Protein AF-0000000084600663 (afdb_homodimer)

Solvent-accessible surface area (backbone atoms only — not comparable to full-atom values): 31500 Å² total; per-residue (Å²): 121,57,72,67,55,42,48,43,45,52,48,37,48,52,46,30,69,73,60,31,62,89,70,47,48,71,66,58,38,24,61,75,54,70,50,50,68,66,57,47,51,71,72,26,90,42,73,66,47,40,51,51,50,52,52,50,49,48,52,50,53,37,50,54,52,37,51,61,63,42,64,97,51,67,80,52,37,64,69,52,52,40,50,43,58,44,47,48,54,50,53,32,58,74,65,59,37,57,44,55,47,48,18,37,59,31,45,89,46,63,70,59,21,50,55,49,46,25,53,50,43,51,51,48,49,52,50,23,53,50,48,26,59,48,75,31,73,87,42,55,92,48,29,54,63,49,41,42,36,45,50,15,25,48,52,41,50,48,46,50,32,60,74,48,67,45,88,79,58,68,60,59,49,48,49,54,50,50,54,45,44,52,54,44,51,53,49,34,66,73,67,69,61,70,90,67,52,70,68,38,52,49,56,51,53,52,55,43,65,61,67,69,45,44,73,65,53,46,52,55,54,58,66,68,56,69,67,86,75,46,51,73,70,49,44,54,45,51,52,51,47,52,55,37,67,68,38,92,72,63,54,59,82,63,44,59,68,48,44,57,61,46,44,58,69,25,57,96,44,94,49,31,64,60,44,41,51,53,49,50,41,46,49,40,34,64,64,61,102,119,56,72,66,55,42,50,45,43,52,47,38,48,53,46,30,70,72,61,31,60,89,69,46,47,71,66,56,38,24,61,75,54,69,49,50,70,67,56,48,52,71,72,26,89,41,73,66,47,40,51,51,50,52,52,50,50,50,53,49,52,38,50,53,52,38,52,61,64,43,64,99,50,67,81,53,38,64,69,52,52,41,50,42,57,45,47,47,54,50,52,32,58,74,64,59,39,57,44,53,49,49,18,37,58,31,47,89,46,64,70,60,20,51,54,48,45,25,53,50,43,50,51,47,49,51,51,22,54,51,46,27,58,47,75,31,74,87,42,53,93,48,30,55,63,48,42,42,36,45,51,14,26,49,51,40,52,48,46,51,32,60,75,46,66,44,88,78,58,66,59,59,49,50,51,55,50,48,55,46,43,53,53,44,50,54,48,33,65,71,66,70,61,71,90,68,52,70,66,39,51,49,55,52,54,52,53,42,68,61,65,70,44,43,73,65,54,46,53,55,54,58,66,70,55,69,68,86,78,46,53,72,68,49,42,53,44,52,52,52,47,51,55,38,67,68,37,92,73,63,52,59,84,63,45,58,68,48,43,60,60,45,45,58,68,26,56,97,42,95,49,30,65,61,44,42,51,53,48,49,40,47,51,42,33,63,65,61,102

Structure (mmCIF, N/CA/C/O backbone):
data_AF-0000000084600663-model_v1
#
loop_
_entity.id
_entity.type
_entity.pdbx_description
1 polymer 'HTH-type, TetR family transcriptional regulator'
#
loop_
_atom_site.group_PDB
_atom_site.id
_atom_site.type_symbol
_atom_site.label_atom_id
_atom_site.label_alt_id
_atom_site.label_comp_id
_atom_site.label_asym_id
_atom_site.label_entity_id
_atom_site.label_seq_id
_atom_site.pdbx_PDB_ins_code
_atom_site.Cartn_x
_atom_site.Cartn_y
_atom_site.Cartn_z
_atom_site.occupancy
_atom_site.B_iso_or_equiv
_atom_site.auth_seq_id
_atom_site.auth_comp_id
_atom_site.auth_asym_id
_atom_site.auth_atom_id
_atom_site.pdbx_PDB_model_num
ATOM 1 N N . MET A 1 1 ? -8.703 -24.656 -13.609 1 62.53 1 MET A N 1
ATOM 2 C CA . MET A 1 1 ? -10.156 -24.531 -13.492 1 62.53 1 MET A CA 1
ATOM 3 C C . MET A 1 1 ? -10.836 -24.891 -14.805 1 62.53 1 MET A C 1
ATOM 5 O O . MET A 1 1 ? -10.305 -24.625 -15.883 1 62.53 1 MET A O 1
ATOM 9 N N . ASN A 1 2 ? -11.891 -25.766 -14.734 1 70.88 2 ASN A N 1
ATOM 10 C CA . ASN A 1 2 ? -12.633 -26.016 -15.969 1 70.88 2 ASN A CA 1
ATOM 11 C C . ASN A 1 2 ? -13.203 -24.719 -16.547 1 70.88 2 ASN A C 1
ATOM 13 O O . ASN A 1 2 ? -13.344 -23.734 -15.836 1 70.88 2 ASN A O 1
ATOM 17 N N . GLU A 1 3 ? -13.516 -24.75 -17.812 1 80.69 3 GLU A N 1
ATOM 18 C CA . GLU A 1 3 ? -13.883 -23.562 -18.578 1 80.69 3 GLU A CA 1
ATOM 19 C C . GLU A 1 3 ? -15.125 -22.891 -18 1 80.69 3 GLU A C 1
ATOM 21 O O . GLU A 1 3 ? -15.203 -21.656 -17.922 1 80.69 3 GLU A O 1
ATOM 26 N N . ARG A 1 4 ? -16.109 -23.688 -17.562 1 84.75 4 ARG A N 1
ATOM 27 C CA . ARG A 1 4 ? -17.344 -23.141 -17.016 1 84.75 4 ARG A CA 1
ATOM 28 C C . ARG A 1 4 ? -17.094 -22.484 -15.656 1 84.75 4 ARG A C 1
ATOM 30 O O . ARG A 1 4 ? -17.578 -21.391 -15.383 1 84.75 4 ARG A O 1
ATOM 37 N N . LYS A 1 5 ? -16.391 -23.219 -14.875 1 88.94 5 LYS A N 1
ATOM 38 C CA . LYS A 1 5 ? -16.016 -22.672 -13.578 1 88.94 5 LYS A CA 1
ATOM 39 C C . LYS A 1 5 ? -15.234 -21.375 -13.734 1 88.94 5 LYS A C 1
ATOM 41 O O . LYS A 1 5 ? -15.469 -20.406 -13 1 88.94 5 LYS A O 1
ATOM 46 N N . LYS A 1 6 ? -14.383 -21.344 -14.703 1 88.81 6 LYS A N 1
ATOM 47 C CA . LYS A 1 6 ? -13.578 -20.156 -14.977 1 88.81 6 LYS A CA 1
ATOM 48 C C . LYS A 1 6 ? -14.453 -18.984 -15.398 1 88.81 6 LYS A C 1
ATOM 50 O O . LYS A 1 6 ? -14.227 -17.844 -14.977 1 88.81 6 LYS A O 1
ATOM 55 N N . HIS A 1 7 ? -15.398 -19.297 -16.156 1 91.56 7 HIS A N 1
ATOM 56 C CA . HIS A 1 7 ? -16.328 -18.266 -16.594 1 91.56 7 HIS A CA 1
ATOM 57 C C . HIS A 1 7 ? -17.047 -17.641 -15.398 1 91.56 7 HIS A C 1
ATOM 59 O O . HIS A 1 7 ? -17.188 -16.422 -15.32 1 91.56 7 HIS A O 1
ATOM 65 N N . VAL A 1 8 ? -17.516 -18.5 -14.531 1 93.5 8 VAL A N 1
ATOM 66 C CA . VAL A 1 8 ? -18.219 -18.031 -13.352 1 93.5 8 VAL A CA 1
ATOM 67 C C . VAL A 1 8 ? -17.281 -17.188 -12.484 1 93.5 8 VAL A C 1
ATOM 69 O O . VAL A 1 8 ? -17.672 -16.125 -12 1 93.5 8 VAL A O 1
ATOM 72 N N . ALA A 1 9 ? -16.094 -17.672 -12.359 1 92.81 9 ALA A N 1
ATOM 73 C CA . ALA A 1 9 ? -15.102 -16.969 -11.547 1 92.81 9 ALA A CA 1
ATOM 74 C C . ALA A 1 9 ? -14.789 -15.602 -12.141 1 92.81 9 ALA A C 1
ATOM 76 O O . ALA A 1 9 ? -14.688 -14.609 -11.414 1 92.81 9 ALA A O 1
ATOM 77 N N . GLU A 1 10 ? -14.641 -15.531 -13.406 1 91.56 10 GLU A N 1
ATOM 78 C CA . GLU A 1 10 ? -14.344 -14.281 -14.094 1 91.56 10 GLU A CA 1
ATOM 79 C C . GLU A 1 10 ? -15.508 -13.297 -13.984 1 91.56 10 GLU A C 1
ATOM 81 O O . GLU A 1 10 ? -15.297 -12.094 -13.844 1 91.56 10 GLU A O 1
ATOM 86 N N . THR A 1 11 ? -16.656 -13.844 -14.102 1 94.31 11 THR A N 1
ATOM 87 C CA . THR A 1 11 ? -17.844 -13.016 -13.93 1 94.31 11 THR A CA 1
ATOM 88 C C . THR A 1 11 ? -17.922 -12.453 -12.516 1 94.31 11 THR A C 1
ATOM 90 O O . THR A 1 11 ? -18.219 -11.273 -12.328 1 94.31 11 THR A O 1
ATOM 93 N N . ALA A 1 12 ? -17.703 -13.32 -11.594 1 94.44 12 ALA A N 1
ATOM 94 C CA . ALA A 1 12 ? -17.688 -12.891 -10.203 1 94.44 12 ALA A CA 1
ATOM 95 C C . ALA A 1 12 ? -16.641 -11.797 -9.984 1 94.44 12 ALA A C 1
ATOM 97 O O . ALA A 1 12 ? -16.906 -10.797 -9.32 1 94.44 12 ALA A O 1
ATOM 98 N N . LEU A 1 13 ? -15.484 -12.016 -10.57 1 91.81 13 LEU A N 1
ATOM 99 C CA . LEU A 1 13 ? -14.383 -11.07 -10.422 1 91.81 13 LEU A CA 1
ATOM 100 C C . LEU A 1 13 ? -14.789 -9.688 -10.93 1 91.81 13 LEU A C 1
ATOM 102 O O . LEU A 1 13 ? -14.484 -8.672 -10.289 1 91.81 13 LEU A O 1
ATOM 106 N N . LYS A 1 14 ? -15.445 -9.633 -12 1 90 14 LYS A N 1
ATOM 107 C CA . LYS A 1 14 ? -15.906 -8.359 -12.555 1 90 14 LYS A CA 1
ATOM 108 C C . LYS A 1 14 ? -16.844 -7.656 -11.586 1 90 14 LYS A C 1
ATOM 110 O O . LYS A 1 14 ? -16.766 -6.441 -11.398 1 90 14 LYS A O 1
ATOM 115 N N . LEU A 1 15 ? -17.703 -8.43 -11.008 1 91.88 15 LEU A N 1
ATOM 116 C CA . LEU A 1 15 ? -18.641 -7.863 -10.039 1 91.88 15 LEU A CA 1
ATOM 117 C C . LEU A 1 15 ? -17.906 -7.379 -8.789 1 91.88 15 LEU A C 1
ATOM 119 O O . LEU A 1 15 ? -18.234 -6.32 -8.25 1 91.88 15 LEU A O 1
ATOM 123 N N . PHE A 1 16 ? -16.953 -8.18 -8.344 1 90.31 16 PHE A N 1
ATOM 124 C CA . PHE A 1 16 ? -16.141 -7.797 -7.191 1 90.31 16 PHE A CA 1
ATOM 125 C C . PHE A 1 16 ? -15.422 -6.48 -7.453 1 90.31 16 PHE A C 1
ATOM 127 O O . PHE A 1 16 ? -15.289 -5.652 -6.551 1 90.31 16 PHE A O 1
ATOM 134 N N . GLN A 1 17 ? -14.938 -6.301 -8.609 1 85.38 17 GLN A N 1
ATOM 135 C CA . GLN A 1 17 ? -14.203 -5.098 -8.984 1 85.38 17 GLN A CA 1
ATOM 136 C C . GLN A 1 17 ? -15.125 -3.887 -9.062 1 85.38 17 GLN A C 1
ATOM 138 O O . GLN A 1 17 ? -14.719 -2.768 -8.742 1 85.38 17 GLN A O 1
ATOM 143 N N . GLU A 1 18 ? -16.312 -4.086 -9.438 1 81.38 18 GLU A N 1
ATOM 144 C CA . GLU A 1 18 ? -17.266 -3.006 -9.633 1 81.38 18 GLU A CA 1
ATOM 145 C C . GLU A 1 18 ? -17.875 -2.545 -8.305 1 81.38 18 GLU A C 1
ATOM 147 O O . GLU A 1 18 ? -17.969 -1.344 -8.047 1 81.38 18 GLU A O 1
ATOM 152 N N . LYS A 1 19 ? -18.234 -3.543 -7.461 1 80.69 19 LYS A N 1
ATOM 153 C CA . LYS A 1 19 ? -19.016 -3.145 -6.289 1 80.69 19 LYS A CA 1
ATOM 154 C C . LYS A 1 19 ? -18.312 -3.564 -4.996 1 80.69 19 LYS A C 1
ATOM 156 O O . LYS A 1 19 ? -18.734 -3.178 -3.904 1 80.69 19 LYS A O 1
ATOM 161 N N . GLY A 1 20 ? -17.234 -4.219 -5.172 1 81.44 20 GLY A N 1
ATOM 162 C CA . GLY A 1 20 ? -16.594 -4.781 -3.99 1 81.44 20 GLY A CA 1
ATOM 163 C C . GLY A 1 20 ? -17.094 -6.168 -3.645 1 81.44 20 GLY A C 1
ATOM 164 O O . GLY A 1 20 ? -18.219 -6.535 -4.004 1 81.44 20 GLY A O 1
ATOM 165 N N . ILE A 1 21 ? -16.391 -6.91 -2.912 1 84.5 21 ILE A N 1
ATOM 166 C CA . ILE A 1 21 ? -16.719 -8.297 -2.594 1 84.5 21 ILE A CA 1
ATOM 167 C C . ILE A 1 21 ? -17.875 -8.344 -1.603 1 84.5 21 ILE A C 1
ATOM 169 O O . ILE A 1 21 ? -18.812 -9.117 -1.774 1 84.5 21 ILE A O 1
ATOM 173 N N . GLN A 1 22 ? -17.828 -7.48 -0.652 1 76.25 22 GLN A N 1
ATOM 174 C CA . GLN A 1 22 ? -18.844 -7.473 0.395 1 76.25 22 GLN A CA 1
ATOM 175 C C . GLN A 1 22 ? -20.219 -7.113 -0.171 1 76.25 22 GLN A C 1
ATOM 177 O O . GLN A 1 22 ? -21.234 -7.621 0.295 1 76.25 22 GLN A O 1
ATOM 182 N N . HIS A 1 23 ? -20.219 -6.375 -1.193 1 80.5 23 HIS A N 1
ATOM 183 C CA . HIS A 1 23 ? -21.484 -5.871 -1.724 1 80.5 23 HIS A CA 1
ATOM 184 C C . HIS A 1 23 ? -21.969 -6.727 -2.893 1 80.5 23 HIS A C 1
ATOM 186 O O . HIS A 1 23 ? -23 -6.422 -3.504 1 80.5 23 HIS A O 1
ATOM 192 N N . THR A 1 24 ? -21.188 -7.645 -3.176 1 90.88 24 THR A N 1
ATOM 193 C CA . THR A 1 24 ? -21.594 -8.578 -4.219 1 90.88 24 THR A CA 1
ATOM 194 C C . THR A 1 24 ? -22.219 -9.828 -3.609 1 90.88 24 THR A C 1
ATOM 196 O O . THR A 1 24 ? -21.578 -10.516 -2.807 1 90.88 24 THR A O 1
ATOM 199 N N . SER A 1 25 ? -23.438 -10.086 -3.936 1 91.94 25 SER A N 1
ATOM 200 C CA . SER A 1 25 ? -24.109 -11.273 -3.42 1 91.94 25 SER A CA 1
ATOM 201 C C . SER A 1 25 ? -23.953 -12.453 -4.371 1 91.94 25 SER A C 1
ATOM 203 O O . SER A 1 25 ? -23.594 -12.273 -5.539 1 91.94 25 SER A O 1
ATOM 205 N N . ILE A 1 26 ? -24.219 -13.594 -3.793 1 94.25 26 ILE A N 1
ATOM 206 C CA . ILE A 1 26 ? -24.219 -14.789 -4.633 1 94.25 26 ILE A CA 1
ATOM 207 C C . ILE A 1 26 ? -25.297 -14.664 -5.703 1 94.25 26 ILE A C 1
ATOM 209 O O . ILE A 1 26 ? -25.094 -15.078 -6.848 1 94.25 26 ILE A O 1
ATOM 213 N N . GLN A 1 27 ? -26.328 -14.062 -5.355 1 94.81 27 GLN A N 1
ATOM 214 C CA . GLN A 1 27 ? -27.406 -13.844 -6.305 1 94.81 27 GLN A CA 1
ATOM 215 C C . GLN A 1 27 ? -26.953 -12.961 -7.465 1 94.81 27 GLN A C 1
ATOM 217 O O . GLN A 1 27 ? -27.328 -13.203 -8.617 1 94.81 27 GLN A O 1
ATOM 222 N N . ASP A 1 28 ? -26.219 -11.977 -7.215 1 96 28 ASP A N 1
ATOM 223 C CA . ASP A 1 28 ? -25.656 -11.117 -8.258 1 96 28 ASP A CA 1
ATOM 224 C C . ASP A 1 28 ? -24.812 -11.922 -9.242 1 96 28 ASP A C 1
ATOM 226 O O . ASP A 1 28 ? -24.922 -11.742 -10.453 1 96 28 ASP A O 1
ATOM 230 N N . ILE A 1 29 ? -24.016 -12.812 -8.688 1 96.81 29 ILE A N 1
ATOM 231 C CA . ILE A 1 29 ? -23.062 -13.586 -9.484 1 96.81 29 ILE A CA 1
ATOM 232 C C . ILE A 1 29 ? -23.828 -14.586 -10.359 1 96.81 29 ILE A C 1
ATOM 234 O O . ILE A 1 29 ? -23.562 -14.695 -11.562 1 96.81 29 ILE A O 1
ATOM 238 N N . VAL A 1 30 ? -24.75 -15.25 -9.773 1 96.38 30 VAL A N 1
ATOM 239 C CA . VAL A 1 30 ? -25.5 -16.281 -10.5 1 96.38 30 VAL A CA 1
ATOM 240 C C . VAL A 1 30 ? -26.312 -15.633 -11.625 1 96.38 30 VAL A C 1
ATOM 242 O O . VAL A 1 30 ? -26.406 -16.188 -12.719 1 96.38 30 VAL A O 1
ATOM 245 N N . LYS A 1 31 ? -26.875 -14.492 -11.398 1 96.75 31 LYS A N 1
ATOM 246 C CA . LYS A 1 31 ? -27.625 -13.766 -12.422 1 96.75 31 LYS A CA 1
ATOM 247 C C . LYS A 1 31 ? -26.703 -13.328 -13.562 1 96.75 31 LYS A C 1
ATOM 249 O O . LYS A 1 31 ? -27.047 -13.516 -14.734 1 96.75 31 LYS A O 1
ATOM 254 N N . ALA A 1 32 ? -25.656 -12.812 -13.266 1 95.75 32 ALA A N 1
ATOM 255 C CA . ALA A 1 32 ? -24.734 -12.289 -14.266 1 95.75 32 ALA A CA 1
ATOM 256 C C . ALA A 1 32 ? -24.109 -13.422 -15.094 1 95.75 32 ALA A C 1
ATOM 258 O O . ALA A 1 32 ? -23.859 -13.258 -16.297 1 95.75 32 ALA A O 1
ATOM 259 N N . ALA A 1 33 ? -23.844 -14.516 -14.414 1 96.19 33 ALA A N 1
ATOM 260 C CA . ALA A 1 33 ? -23.203 -15.648 -15.07 1 96.19 33 ALA A CA 1
ATOM 261 C C . ALA A 1 33 ? -24.234 -16.562 -15.742 1 96.19 33 ALA A C 1
ATOM 263 O O . ALA A 1 33 ? -23.875 -17.516 -16.438 1 96.19 33 ALA A O 1
ATOM 264 N N . SER A 1 34 ? -25.469 -16.281 -15.5 1 96.19 34 SER A N 1
ATOM 265 C CA . SER A 1 34 ? -26.562 -17.062 -16.062 1 96.19 34 SER A CA 1
ATOM 266 C C . SER A 1 34 ? -26.453 -18.531 -15.648 1 96.19 34 SER A C 1
ATOM 268 O O . SER A 1 34 ? -26.516 -19.422 -16.5 1 96.19 34 SER A O 1
ATOM 270 N N . ILE A 1 35 ? -26.328 -18.688 -14.375 1 95.44 35 ILE A N 1
ATOM 271 C CA . ILE A 1 35 ? -26.297 -20.031 -13.812 1 95.44 35 ILE A CA 1
ATOM 272 C C . ILE A 1 35 ? -27.234 -20.109 -12.609 1 95.44 35 ILE A C 1
ATOM 274 O O . ILE A 1 35 ? -27.75 -19.078 -12.148 1 95.44 35 ILE A O 1
ATOM 278 N N . SER A 1 36 ? -27.469 -21.328 -12.18 1 93.75 36 SER A N 1
ATOM 279 C CA . SER A 1 36 ? -28.281 -21.5 -10.984 1 93.75 36 SER A CA 1
ATOM 280 C C . SER A 1 36 ? -27.438 -21.391 -9.719 1 93.75 36 SER A C 1
ATOM 282 O O . SER A 1 36 ? -26.219 -21.5 -9.766 1 93.75 36 SER A O 1
ATOM 284 N N . LYS A 1 37 ? -28.094 -21.125 -8.594 1 92.56 37 LYS A N 1
ATOM 285 C CA . LYS A 1 37 ? -27.422 -21.094 -7.297 1 92.56 37 LYS A CA 1
ATOM 286 C C . LYS A 1 37 ? -26.781 -22.453 -6.984 1 92.56 37 LYS A C 1
ATOM 288 O O . LYS A 1 37 ? -25.688 -22.5 -6.422 1 92.56 37 LYS A O 1
ATOM 293 N N . GLY A 1 38 ? -27.484 -23.484 -7.375 1 92.75 38 GLY A N 1
ATOM 294 C CA . GLY A 1 38 ? -26.938 -24.812 -7.207 1 92.75 38 GLY A CA 1
ATOM 295 C C . GLY A 1 38 ? -25.641 -25.031 -7.961 1 92.75 38 GLY A C 1
ATOM 296 O O . GLY A 1 38 ? -24.688 -25.609 -7.422 1 92.75 38 GLY A O 1
ATOM 297 N N . THR A 1 39 ? -25.641 -24.547 -9.148 1 92.94 39 THR A N 1
ATOM 298 C CA . THR A 1 39 ? -24.438 -24.641 -9.969 1 92.94 39 THR A CA 1
ATOM 299 C C . THR A 1 39 ? -23.281 -23.891 -9.32 1 92.94 39 THR A C 1
ATOM 301 O O . THR A 1 39 ? -22.141 -24.359 -9.32 1 92.94 39 THR A O 1
ATOM 304 N N . PHE A 1 40 ? -23.547 -22.688 -8.758 1 94.56 40 PHE A N 1
ATOM 305 C CA . PHE A 1 40 ? -22.516 -21.922 -8.07 1 94.56 40 PHE A CA 1
ATOM 306 C C . PHE A 1 40 ? -21.891 -22.734 -6.941 1 94.56 40 PHE A C 1
ATOM 308 O O . PHE A 1 40 ? -20.656 -22.812 -6.832 1 94.56 40 PHE A O 1
ATOM 315 N N . TYR A 1 41 ? -22.719 -23.391 -6.215 1 92.25 41 TYR A N 1
ATOM 316 C CA . TYR A 1 41 ? -22.25 -24.094 -5.023 1 92.25 41 TYR A CA 1
ATOM 317 C C . TYR A 1 41 ? -21.562 -25.406 -5.402 1 92.25 41 TYR A C 1
ATOM 319 O O . TYR A 1 41 ? -20.844 -25.984 -4.598 1 92.25 41 TYR A O 1
ATOM 327 N N . ASN A 1 42 ? -21.828 -25.859 -6.637 1 89.38 42 ASN A N 1
ATOM 328 C CA . ASN A 1 42 ? -21.047 -26.969 -7.168 1 89.38 42 ASN A CA 1
ATOM 329 C C . ASN A 1 42 ? -19.609 -26.562 -7.457 1 89.38 42 ASN A C 1
ATOM 331 O O . ASN A 1 42 ? -18.688 -27.375 -7.367 1 89.38 42 ASN A O 1
ATOM 335 N N . TYR A 1 43 ? -19.516 -25.297 -7.805 1 89.75 43 TYR A N 1
ATOM 336 C CA . TYR A 1 43 ? -18.203 -24.781 -8.18 1 89.75 43 TYR A CA 1
ATOM 337 C C . TYR A 1 43 ? -17.453 -24.25 -6.965 1 89.75 43 TYR A C 1
ATOM 339 O O . TYR A 1 43 ? -16.25 -24.453 -6.828 1 89.75 43 TYR A O 1
ATOM 347 N N . PHE A 1 44 ? -18.203 -23.484 -6.098 1 91.5 44 PHE A N 1
ATOM 348 C CA . PHE A 1 44 ? -17.609 -22.781 -4.957 1 91.5 44 PHE A CA 1
ATOM 349 C C . PHE A 1 44 ? -18.453 -22.984 -3.707 1 91.5 44 PHE A C 1
ATOM 351 O O . PHE A 1 44 ? -19.688 -22.844 -3.752 1 91.5 44 PHE A O 1
ATOM 358 N N . SER A 1 45 ? -17.797 -23.219 -2.602 1 87.94 45 SER A N 1
ATOM 359 C CA . SER A 1 45 ? -18.516 -23.422 -1.353 1 87.94 45 SER A CA 1
ATOM 360 C C . SER A 1 45 ? -19 -22.094 -0.77 1 87.94 45 SER A C 1
ATOM 362 O O . SER A 1 45 ? -19.922 -22.062 0.036 1 87.94 45 SER A O 1
ATOM 364 N N . SER A 1 46 ? -18.297 -21.031 -1.167 1 86.56 46 SER A N 1
ATOM 365 C CA . SER A 1 46 ? -18.609 -19.688 -0.687 1 86.56 46 SER A CA 1
ATOM 366 C C . SER A 1 46 ? -18.031 -18.609 -1.617 1 86.56 46 SER A C 1
ATOM 368 O O . SER A 1 46 ? -17.297 -18.938 -2.553 1 86.56 46 SER A O 1
ATOM 370 N N . LYS A 1 47 ? -18.375 -17.438 -1.377 1 89.94 47 LYS A N 1
ATOM 371 C CA . LYS A 1 47 ? -17.797 -16.312 -2.105 1 89.94 47 LYS A CA 1
ATOM 372 C C . LYS A 1 47 ? -16.297 -16.234 -1.915 1 89.94 47 LYS A C 1
ATOM 374 O O . LYS A 1 47 ? -15.555 -15.961 -2.863 1 89.94 47 LYS A O 1
ATOM 379 N N . ASN A 1 48 ? -15.906 -16.516 -0.707 1 86.88 48 ASN A N 1
ATOM 380 C CA . ASN A 1 48 ? -14.477 -16.516 -0.413 1 86.88 48 ASN A CA 1
ATOM 381 C C . ASN A 1 48 ? -13.75 -17.641 -1.165 1 86.88 48 ASN A C 1
ATOM 383 O O . ASN A 1 48 ? -12.609 -17.469 -1.599 1 86.88 48 ASN A O 1
ATOM 387 N N . ASP A 1 49 ? -14.406 -18.688 -1.283 1 87.44 49 ASP A N 1
ATOM 388 C CA . ASP A 1 49 ? -13.836 -19.781 -2.061 1 87.44 49 ASP A CA 1
ATOM 389 C C . ASP A 1 49 ? -13.656 -19.391 -3.523 1 87.44 49 ASP A C 1
ATOM 391 O O . ASP A 1 49 ? -12.68 -19.781 -4.16 1 87.44 49 ASP A O 1
ATOM 395 N N . CYS A 1 50 ? -14.594 -18.719 -4.016 1 91.75 50 CYS A N 1
ATOM 396 C CA . CYS A 1 50 ? -14.492 -18.203 -5.375 1 91.75 50 CYS A CA 1
ATOM 397 C C . CYS A 1 50 ? -13.273 -17.297 -5.52 1 91.75 50 CYS A C 1
ATOM 399 O O . CYS A 1 50 ? -12.5 -17.438 -6.473 1 91.75 50 CYS A O 1
ATOM 401 N N . VAL A 1 51 ? -13.047 -16.453 -4.562 1 89.94 51 VAL A N 1
ATOM 402 C CA . VAL A 1 51 ? -11.898 -15.555 -4.57 1 89.94 51 VAL A CA 1
ATOM 403 C C . VAL A 1 51 ? -10.609 -16.359 -4.508 1 89.94 51 VAL A C 1
ATOM 405 O O . VAL A 1 51 ? -9.656 -16.078 -5.242 1 89.94 51 VAL A O 1
ATOM 408 N N . ALA A 1 52 ? -10.617 -17.328 -3.666 1 85.81 52 ALA A N 1
ATOM 409 C CA . ALA A 1 52 ? -9.445 -18.172 -3.516 1 85.81 52 ALA A CA 1
ATOM 410 C C . ALA A 1 52 ? -9.078 -18.844 -4.84 1 85.81 52 ALA A C 1
ATOM 412 O O . ALA A 1 52 ? -7.898 -18.922 -5.199 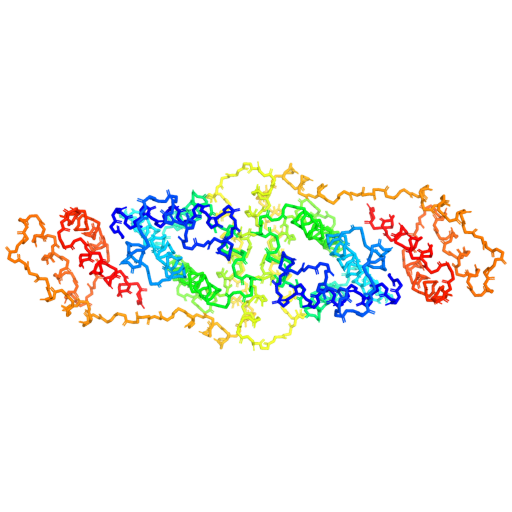1 85.81 52 ALA A O 1
ATOM 413 N N . GLU A 1 53 ? -10.055 -19.266 -5.523 1 85.06 53 GLU A N 1
ATOM 414 C CA . GLU A 1 53 ? -9.828 -19.922 -6.805 1 85.06 53 GLU A CA 1
ATOM 415 C C . GLU A 1 53 ? -9.281 -18.953 -7.844 1 85.06 53 GLU A C 1
ATOM 417 O O . GLU A 1 53 ? -8.445 -19.328 -8.672 1 85.06 53 GLU A O 1
ATOM 422 N N . ILE A 1 54 ? -9.75 -17.812 -7.84 1 88.69 54 ILE A N 1
ATOM 423 C CA . ILE A 1 54 ? -9.273 -16.781 -8.758 1 88.69 54 ILE A CA 1
ATOM 424 C C . ILE A 1 54 ? -7.789 -16.516 -8.5 1 88.69 54 ILE A C 1
ATOM 426 O O . ILE A 1 54 ? -6.988 -16.453 -9.438 1 88.69 54 ILE A O 1
ATOM 430 N N . LEU A 1 55 ? -7.449 -16.406 -7.262 1 87.44 55 LEU A N 1
ATOM 431 C CA . LEU A 1 55 ? -6.066 -16.156 -6.875 1 87.44 55 LEU A CA 1
ATOM 432 C C . LEU A 1 55 ? -5.168 -17.328 -7.258 1 87.44 55 LEU A C 1
ATOM 434 O O . LEU A 1 55 ? -4.055 -17.125 -7.746 1 87.44 55 LEU A O 1
ATOM 438 N N . GLU A 1 56 ? -5.652 -18.438 -7.027 1 82.56 56 GLU A N 1
ATOM 439 C CA . GLU A 1 56 ? -4.891 -19.625 -7.367 1 82.56 56 GLU A CA 1
ATOM 440 C C . GLU A 1 56 ? -4.652 -19.719 -8.875 1 82.56 56 GLU A C 1
ATOM 442 O O . GLU A 1 56 ? -3.57 -20.109 -9.312 1 82.56 56 GLU A O 1
ATOM 447 N N . ASP A 1 57 ? -5.672 -19.438 -9.586 1 83.31 57 ASP A N 1
ATOM 448 C CA . ASP A 1 57 ? -5.551 -19.453 -11.039 1 83.31 57 ASP A CA 1
ATOM 449 C C . ASP A 1 57 ? -4.516 -18.438 -11.516 1 83.31 57 ASP A C 1
ATOM 451 O O . ASP A 1 57 ? -3.756 -18.703 -12.453 1 83.31 57 ASP A O 1
ATOM 455 N N . LEU A 1 58 ? -4.516 -17.328 -10.93 1 87 58 LEU A N 1
ATOM 456 C CA . LEU A 1 58 ? -3.535 -16.297 -11.266 1 87 58 LEU A CA 1
ATOM 457 C C . LEU A 1 58 ? -2.117 -16.797 -10.984 1 87 58 LEU A C 1
ATOM 459 O O . LEU A 1 58 ? -1.219 -16.594 -11.805 1 87 58 LEU A O 1
ATOM 463 N N . ARG A 1 59 ? -1.95 -17.344 -9.859 1 85.12 59 ARG A N 1
ATOM 464 C CA . ARG A 1 59 ? -0.639 -17.859 -9.484 1 85.12 59 ARG A CA 1
ATOM 465 C C . ARG A 1 59 ? -0.178 -18.938 -10.453 1 85.12 59 ARG A C 1
ATOM 467 O O . ARG A 1 59 ? 0.996 -18.984 -10.828 1 85.12 59 ARG A O 1
ATOM 474 N N . TYR A 1 60 ? -1.103 -19.75 -10.789 1 79.06 60 TYR A N 1
ATOM 475 C CA . TYR A 1 60 ? -0.798 -20.828 -11.727 1 79.06 60 TYR A CA 1
ATOM 476 C C . TYR A 1 60 ? -0.375 -20.266 -13.078 1 79.06 60 TYR A C 1
ATOM 478 O O . TYR A 1 60 ? 0.64 -20.688 -13.641 1 79.06 60 TYR A O 1
ATOM 486 N N . GLU A 1 61 ? -1.161 -19.391 -13.562 1 83.19 61 GLU A N 1
ATOM 487 C CA . GLU A 1 61 ? -0.852 -18.781 -14.852 1 83.19 61 GLU A CA 1
ATOM 488 C C . GLU A 1 61 ? 0.502 -18.078 -14.82 1 83.19 61 GLU A C 1
ATOM 490 O O . GLU A 1 61 ? 1.291 -18.203 -15.758 1 83.19 61 GLU A O 1
ATOM 495 N N . ALA A 1 62 ? 0.771 -17.375 -13.758 1 88.94 62 ALA A N 1
ATOM 496 C CA . ALA A 1 62 ? 2.059 -16.703 -13.609 1 88.94 62 ALA A CA 1
ATOM 497 C C . ALA A 1 62 ? 3.207 -17.719 -13.617 1 88.94 62 ALA A C 1
ATOM 499 O O . ALA A 1 62 ? 4.227 -17.5 -14.281 1 88.94 62 ALA A O 1
ATOM 500 N N . SER A 1 63 ? 3.021 -18.75 -12.914 1 85.06 63 SER A N 1
ATOM 501 C CA . SER A 1 63 ? 4.047 -19.781 -12.836 1 85.06 63 SER A CA 1
ATOM 502 C C . SER A 1 63 ? 4.348 -20.375 -14.203 1 85.06 63 SER A C 1
ATOM 504 O O . SER A 1 63 ? 5.512 -20.547 -14.57 1 85.06 63 SER A O 1
ATOM 506 N N . GLN A 1 64 ? 3.316 -20.625 -14.961 1 79.62 64 GLN A N 1
ATOM 507 C CA . GLN A 1 64 ? 3.484 -21.203 -16.297 1 79.62 64 GLN A CA 1
ATOM 508 C C . GLN A 1 64 ? 4.234 -20.234 -17.203 1 79.62 64 GLN A C 1
ATOM 510 O O . GLN A 1 64 ? 5.145 -20.656 -17.938 1 79.62 64 GLN A O 1
ATOM 515 N N . ARG A 1 65 ? 3.9 -19.062 -17.141 1 86.31 65 ARG A N 1
ATOM 516 C CA . ARG A 1 65 ? 4.547 -18.062 -17.984 1 86.31 65 ARG A CA 1
ATOM 517 C C . ARG A 1 65 ? 6 -17.859 -17.578 1 86.31 65 ARG A C 1
ATOM 519 O O . ARG A 1 65 ? 6.871 -17.656 -18.422 1 86.31 65 ARG A O 1
ATOM 526 N N . ARG A 1 66 ? 6.246 -17.891 -16.281 1 88.19 66 ARG A N 1
ATOM 527 C CA . ARG A 1 66 ? 7.605 -17.719 -15.773 1 88.19 66 ARG A CA 1
ATOM 528 C C . ARG A 1 66 ? 8.5 -18.875 -16.219 1 88.19 66 ARG A C 1
ATOM 530 O O . ARG A 1 66 ? 9.648 -18.672 -16.609 1 88.19 66 ARG A O 1
ATOM 537 N N . ILE A 1 67 ? 7.969 -20.031 -16.156 1 80.38 67 ILE A N 1
ATOM 538 C CA . ILE A 1 67 ? 8.711 -21.203 -16.594 1 80.38 67 ILE A CA 1
ATOM 539 C C . ILE A 1 67 ? 9 -21.125 -18.078 1 80.38 67 ILE A C 1
ATOM 541 O O . ILE A 1 67 ? 10.133 -21.359 -18.516 1 80.38 67 ILE A O 1
ATOM 545 N N . ALA A 1 68 ? 7.988 -20.766 -18.812 1 80.75 68 ALA A N 1
ATOM 546 C CA . ALA A 1 68 ? 8.141 -20.656 -20.266 1 80.75 68 ALA A CA 1
ATOM 547 C C . ALA A 1 68 ? 9.219 -19.641 -20.625 1 80.75 68 ALA A C 1
ATOM 549 O O . ALA A 1 68 ? 10.008 -19.844 -21.547 1 80.75 68 ALA A O 1
ATOM 550 N N . ALA A 1 69 ? 9.281 -18.594 -19.906 1 85.75 69 ALA A N 1
ATOM 551 C CA . ALA A 1 69 ? 10.234 -17.516 -20.156 1 85.75 69 ALA A CA 1
ATOM 552 C C . ALA A 1 69 ? 11.664 -17.969 -19.906 1 85.75 69 ALA A C 1
ATOM 554 O O . ALA A 1 69 ? 12.609 -17.422 -20.469 1 85.75 69 ALA A O 1
ATOM 555 N N . GLN A 1 70 ? 11.844 -18.938 -19.078 1 85.75 70 GLN A N 1
ATOM 556 C CA . GLN A 1 70 ? 13.172 -19.375 -18.641 1 85.75 70 GLN A CA 1
ATOM 557 C C . GLN A 1 70 ? 13.695 -20.516 -19.5 1 85.75 70 GLN A C 1
ATOM 559 O O . GLN A 1 70 ? 14.891 -20.828 -19.469 1 85.75 70 GLN A O 1
ATOM 564 N N . ILE A 1 71 ? 12.875 -21.156 -20.266 1 80.88 71 ILE A N 1
ATOM 565 C CA . ILE A 1 71 ? 13.258 -22.312 -21.078 1 80.88 71 ILE A CA 1
ATOM 566 C C . ILE A 1 71 ? 14.414 -21.938 -22 1 80.88 71 ILE A C 1
ATOM 568 O O . ILE A 1 71 ? 14.336 -20.953 -22.719 1 80.88 71 ILE A O 1
ATOM 572 N N . GLY A 1 72 ? 15.5 -22.719 -21.891 1 78 72 GLY A N 1
ATOM 573 C CA . GLY A 1 72 ? 16.656 -22.547 -22.75 1 78 72 GLY A CA 1
ATOM 574 C C . GLY A 1 72 ? 17.547 -21.391 -22.344 1 78 72 GLY A C 1
ATOM 575 O O . GLY A 1 72 ? 18.469 -21.031 -23.078 1 78 72 GLY A O 1
ATOM 576 N N . LYS A 1 73 ? 17.219 -20.781 -21.234 1 84.81 73 LYS A N 1
ATOM 577 C CA . LYS A 1 73 ? 17.984 -19.625 -20.766 1 84.81 73 LYS A CA 1
ATOM 578 C C . LYS A 1 73 ? 18.672 -19.938 -19.438 1 84.81 73 LYS A C 1
ATOM 580 O O . LYS A 1 73 ? 18.25 -20.828 -18.703 1 84.81 73 LYS A O 1
ATOM 585 N N . ALA A 1 74 ? 19.719 -19.203 -19.188 1 88.06 74 ALA A N 1
ATOM 586 C CA . ALA A 1 74 ? 20.453 -19.391 -17.938 1 88.06 74 ALA A CA 1
ATOM 587 C C . ALA A 1 74 ? 19.625 -18.922 -16.75 1 88.06 74 ALA A C 1
ATOM 589 O O . ALA A 1 74 ? 18.953 -17.891 -16.812 1 88.06 74 ALA A O 1
ATOM 590 N N . ARG A 1 75 ? 19.75 -19.594 -15.664 1 83.31 75 ARG A N 1
ATOM 591 C CA . ARG A 1 75 ? 18.984 -19.297 -14.461 1 83.31 75 ARG A CA 1
ATOM 592 C C . ARG A 1 75 ? 19.422 -17.984 -13.828 1 83.31 75 ARG A C 1
ATOM 594 O O . ARG A 1 75 ? 18.656 -17.328 -13.125 1 83.31 75 ARG A O 1
ATOM 601 N N . ASN A 1 76 ? 20.641 -17.609 -14.062 1 90.25 76 ASN A N 1
ATOM 602 C CA . ASN A 1 76 ? 21.141 -16.391 -13.43 1 90.25 76 ASN A CA 1
ATOM 603 C C . ASN A 1 76 ? 21.094 -15.203 -14.391 1 90.25 76 ASN A C 1
ATOM 605 O O . ASN A 1 76 ? 21.703 -14.164 -14.133 1 90.25 76 ASN A O 1
ATOM 609 N N . ASP A 1 77 ? 20.391 -15.344 -15.445 1 93 77 ASP A N 1
ATOM 610 C CA . ASP A 1 77 ? 20.234 -14.266 -16.422 1 93 77 ASP A CA 1
ATOM 611 C C . ASP A 1 77 ? 19.328 -13.156 -15.875 1 93 77 ASP A C 1
ATOM 613 O O . ASP A 1 77 ? 18.141 -13.383 -15.633 1 93 77 ASP A O 1
ATOM 617 N N . ARG A 1 78 ? 19.828 -11.961 -15.766 1 93.5 78 ARG A N 1
ATOM 618 C CA . ARG A 1 78 ? 19.109 -10.82 -15.195 1 93.5 78 ARG A CA 1
ATOM 619 C C . ARG A 1 78 ? 17.922 -10.43 -16.062 1 93.5 78 ARG A C 1
ATOM 621 O O . ARG A 1 78 ? 16.859 -10.055 -15.539 1 93.5 78 ARG A O 1
ATOM 628 N N . THR A 1 79 ? 18.062 -10.492 -17.328 1 95.44 79 THR A N 1
ATOM 629 C CA . THR A 1 79 ? 17 -10.117 -18.25 1 95.44 79 THR A CA 1
ATOM 630 C C . THR A 1 79 ? 15.789 -11.039 -18.078 1 95.44 79 THR A C 1
ATOM 632 O O . THR A 1 79 ? 14.648 -10.578 -18.094 1 95.44 79 THR A O 1
ATOM 635 N N . ILE A 1 80 ? 16.109 -12.336 -17.891 1 95.12 80 ILE A N 1
ATOM 636 C CA . ILE A 1 80 ? 15.047 -13.312 -17.688 1 95.12 80 ILE A CA 1
ATOM 637 C C . ILE A 1 80 ? 14.375 -13.062 -16.344 1 95.12 80 ILE A C 1
ATOM 639 O O . ILE A 1 80 ? 13.148 -13.148 -16.219 1 95.12 80 ILE A O 1
ATOM 643 N N . PHE A 1 81 ? 15.188 -12.758 -15.344 1 96.88 81 PHE A N 1
ATOM 644 C CA . PHE A 1 81 ? 14.664 -12.445 -14.023 1 96.88 81 PHE A CA 1
ATOM 645 C C . PHE A 1 81 ? 13.703 -11.266 -14.086 1 96.88 81 PHE A C 1
ATOM 647 O O . PHE A 1 81 ? 12.594 -11.336 -13.547 1 96.88 81 PHE A O 1
ATOM 654 N N . ILE A 1 82 ? 14.047 -10.242 -14.812 1 97.81 82 ILE A N 1
ATOM 655 C CA . ILE A 1 82 ? 13.234 -9.047 -14.984 1 97.81 82 ILE A CA 1
ATOM 656 C C . ILE A 1 82 ? 11.93 -9.414 -15.703 1 97.81 82 ILE A C 1
ATOM 658 O O . ILE A 1 82 ? 10.852 -8.992 -15.289 1 97.81 82 ILE A O 1
ATOM 662 N N . GLU A 1 83 ? 12.023 -10.172 -16.719 1 96.44 83 GLU A N 1
ATOM 663 C CA . GLU A 1 83 ? 10.844 -10.609 -17.453 1 96.44 83 GLU A 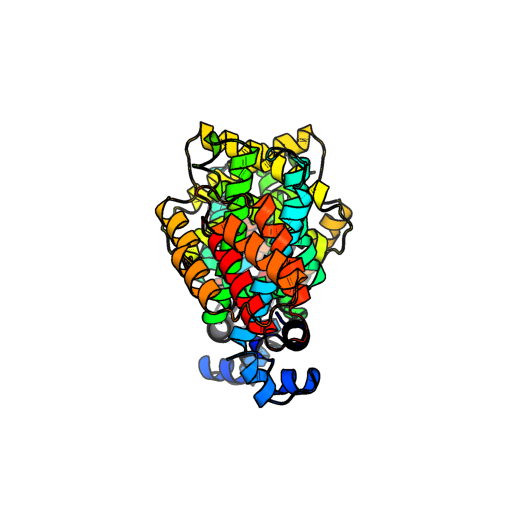CA 1
ATOM 664 C C . GLU A 1 83 ? 9.891 -11.391 -16.562 1 96.44 83 GLU A C 1
ATOM 666 O O . GLU A 1 83 ? 8.672 -11.203 -16.641 1 96.44 83 GLU A O 1
ATOM 671 N N . GLN A 1 84 ? 10.438 -12.242 -15.781 1 95.31 84 GLN A N 1
ATOM 672 C CA . GLN A 1 84 ? 9.625 -13.07 -14.898 1 95.31 84 GLN A CA 1
ATOM 673 C C . GLN A 1 84 ? 8.906 -12.219 -13.852 1 95.31 84 GLN A C 1
ATOM 675 O O . GLN A 1 84 ? 7.75 -12.484 -13.523 1 95.31 84 GLN A O 1
ATOM 680 N N . ILE A 1 85 ? 9.602 -11.219 -13.328 1 97.5 85 ILE A N 1
ATOM 681 C CA . ILE A 1 85 ? 8.961 -10.305 -12.398 1 97.5 85 ILE A CA 1
ATOM 682 C C . ILE A 1 85 ? 7.828 -9.555 -13.102 1 97.5 85 ILE A C 1
ATOM 684 O O . ILE A 1 85 ? 6.738 -9.406 -12.547 1 97.5 85 ILE A O 1
ATOM 688 N N . ALA A 1 86 ? 8.008 -9.164 -14.32 1 97.38 86 ALA A N 1
ATOM 689 C CA . ALA A 1 86 ? 7.039 -8.391 -15.094 1 97.38 86 ALA A CA 1
ATOM 690 C C . ALA A 1 86 ? 5.781 -9.211 -15.383 1 97.38 86 ALA A C 1
ATOM 692 O O . ALA A 1 86 ? 4.68 -8.664 -15.453 1 97.38 86 ALA A O 1
ATOM 693 N N . ILE A 1 87 ? 5.941 -10.477 -15.523 1 95 87 ILE A N 1
ATOM 694 C CA . ILE A 1 87 ? 4.84 -11.359 -15.883 1 95 87 ILE A CA 1
ATOM 695 C C . ILE A 1 87 ? 3.725 -11.25 -14.852 1 95 87 ILE A C 1
ATOM 697 O O . ILE A 1 87 ? 2.559 -11.055 -15.203 1 95 87 ILE A O 1
ATOM 701 N N . PHE A 1 88 ? 4.094 -11.359 -13.648 1 92.44 88 PHE A N 1
ATOM 702 C CA . PHE A 1 88 ? 3.096 -11.336 -12.586 1 92.44 88 PHE A CA 1
ATOM 703 C C . PHE A 1 88 ? 2.393 -9.984 -12.531 1 92.44 88 PHE A C 1
ATOM 705 O O . PHE A 1 88 ? 1.174 -9.922 -12.367 1 92.44 88 PHE A O 1
ATOM 712 N N . ILE A 1 89 ? 3.131 -8.938 -12.664 1 93.5 89 ILE A N 1
ATOM 713 C CA . ILE A 1 89 ? 2.59 -7.586 -12.609 1 93.5 89 ILE A CA 1
ATOM 714 C C . ILE A 1 89 ? 1.637 -7.363 -13.781 1 93.5 89 ILE A C 1
ATOM 716 O O . ILE A 1 89 ? 0.536 -6.836 -13.602 1 93.5 89 ILE A O 1
ATOM 720 N N . LYS A 1 90 ? 2.012 -7.793 -14.922 1 92.69 90 LYS A N 1
ATOM 721 C CA . LYS A 1 90 ? 1.187 -7.648 -16.109 1 92.69 90 LYS A CA 1
ATOM 722 C C . LYS A 1 90 ? -0.112 -8.438 -15.984 1 92.69 90 LYS A C 1
ATOM 724 O O . LYS A 1 90 ? -1.177 -7.965 -16.391 1 92.69 90 LYS A O 1
ATOM 729 N N . LEU A 1 91 ? -0.007 -9.617 -15.445 1 91.81 91 LEU A N 1
ATOM 730 C CA . LEU A 1 91 ? -1.19 -10.445 -15.242 1 91.81 91 LEU A CA 1
ATOM 731 C C . LEU A 1 91 ? -2.166 -9.773 -14.281 1 91.81 91 LEU A C 1
ATOM 733 O O . LEU A 1 91 ? -3.377 -9.781 -14.516 1 91.81 91 LEU A O 1
ATOM 737 N N . GLN A 1 92 ? -1.646 -9.234 -13.227 1 88.44 92 GLN A N 1
ATOM 738 C CA . GLN A 1 92 ? -2.482 -8.531 -12.266 1 88.44 92 GLN A CA 1
ATOM 739 C C . GLN A 1 92 ? -3.15 -7.316 -12.914 1 88.44 92 GLN A C 1
ATOM 741 O O . GLN A 1 92 ? -4.305 -7.004 -12.609 1 88.44 92 GLN A O 1
ATOM 746 N N . GLU A 1 93 ? -2.396 -6.609 -13.734 1 83.44 93 GLU A N 1
ATOM 747 C CA . GLU A 1 93 ? -2.926 -5.43 -14.414 1 83.44 93 GLU A CA 1
ATOM 748 C C . GLU A 1 93 ? -4.012 -5.809 -15.414 1 83.44 93 GLU A C 1
ATOM 750 O O . GLU A 1 93 ? -5.043 -5.137 -15.5 1 83.44 93 GLU A O 1
ATOM 755 N N . GLU A 1 94 ? -3.773 -6.852 -16.109 1 83.69 94 GLU A N 1
ATOM 756 C CA . GLU A 1 94 ? -4.73 -7.34 -17.094 1 83.69 94 GLU A CA 1
ATOM 757 C C . GLU A 1 94 ? -6.066 -7.691 -16.438 1 83.69 94 GLU A C 1
ATOM 759 O O . GLU A 1 94 ? -7.129 -7.445 -17.016 1 83.69 94 GLU A O 1
ATOM 764 N N . LYS A 1 95 ? -5.965 -8.188 -15.266 1 84.44 95 LYS A N 1
ATOM 765 C CA . LYS A 1 95 ? -7.172 -8.641 -14.586 1 84.44 95 LYS A CA 1
ATOM 766 C C . LYS A 1 95 ? -7.676 -7.59 -13.602 1 84.44 95 LYS A C 1
ATOM 768 O O . LYS A 1 95 ? -8.633 -7.828 -12.867 1 84.44 95 LYS A O 1
ATOM 773 N N . HIS A 1 96 ? -7.02 -6.477 -13.523 1 80.88 96 HIS A N 1
ATOM 774 C CA . HIS A 1 96 ? -7.379 -5.359 -12.656 1 80.88 96 HIS A CA 1
ATOM 775 C C . HIS A 1 96 ? -7.484 -5.805 -11.195 1 80.88 96 HIS A C 1
ATOM 777 O O . HIS A 1 96 ? -8.422 -5.418 -10.492 1 80.88 96 HIS A O 1
ATOM 783 N N . LEU A 1 97 ? -6.527 -6.609 -10.812 1 86.38 97 LEU A N 1
ATOM 784 C CA . LEU A 1 97 ? -6.613 -7.254 -9.508 1 86.38 97 LEU A CA 1
ATOM 785 C C . LEU A 1 97 ? -5.898 -6.426 -8.445 1 86.38 97 LEU A C 1
ATOM 787 O O . LEU A 1 97 ? -6.16 -6.582 -7.25 1 86.38 97 LEU A O 1
ATOM 791 N N . TYR A 1 98 ? -5.016 -5.609 -8.852 1 83.12 98 TYR A N 1
ATOM 792 C CA . TYR A 1 98 ? -4.152 -4.922 -7.902 1 83.12 98 TYR A CA 1
ATOM 793 C C . TYR A 1 98 ? -4.969 -4.109 -6.906 1 83.12 98 TYR A C 1
ATOM 795 O O . TYR A 1 98 ? -4.797 -4.242 -5.695 1 83.12 98 TYR A O 1
ATOM 803 N N . ARG A 1 99 ? -5.867 -3.352 -7.422 1 81.12 99 ARG A N 1
ATOM 804 C CA . ARG A 1 99 ? -6.68 -2.488 -6.566 1 81.12 99 ARG A CA 1
ATOM 805 C C . ARG A 1 99 ? -7.523 -3.312 -5.602 1 81.12 99 ARG A C 1
ATOM 807 O O . ARG A 1 99 ? -7.617 -2.988 -4.414 1 81.12 99 ARG A O 1
ATOM 814 N N . LEU A 1 100 ? -8.086 -4.309 -6.129 1 83.12 100 LEU A N 1
ATOM 815 C CA . LEU A 1 100 ? -8.953 -5.16 -5.324 1 83.12 100 LEU A CA 1
ATOM 816 C C . LEU A 1 100 ? -8.172 -5.828 -4.199 1 83.12 100 LEU A C 1
ATOM 818 O O . LEU A 1 100 ? -8.609 -5.832 -3.047 1 83.12 100 LEU A O 1
ATOM 822 N N . PHE A 1 101 ? -6.98 -6.285 -4.504 1 85.12 101 PHE A N 1
ATOM 823 C CA . PHE A 1 101 ? -6.168 -6.992 -3.52 1 85.12 101 PHE A CA 1
ATOM 824 C C . PHE A 1 101 ? -5.676 -6.043 -2.436 1 85.12 101 PHE A C 1
ATOM 826 O O . PHE A 1 101 ? -5.699 -6.379 -1.25 1 85.12 101 PHE A O 1
ATOM 833 N N . GLU A 1 102 ? -5.281 -4.93 -2.816 1 86 102 GLU A N 1
ATOM 834 C CA . GLU A 1 102 ? -4.805 -3.949 -1.843 1 86 102 GLU A CA 1
ATOM 835 C C . GLU A 1 102 ? -5.934 -3.496 -0.92 1 86 102 GLU A C 1
ATOM 837 O O . GLU A 1 102 ? -5.73 -3.334 0.285 1 86 102 GLU A O 1
ATOM 842 N N . ALA A 1 103 ? -7.082 -3.314 -1.5 1 82.38 103 ALA A N 1
ATOM 843 C CA . ALA A 1 103 ? -8.242 -2.93 -0.697 1 82.38 103 ALA A CA 1
ATOM 844 C C . ALA A 1 103 ? -8.578 -4.008 0.326 1 82.38 103 ALA A C 1
ATOM 846 O O . ALA A 1 103 ? -8.852 -3.705 1.491 1 82.38 103 ALA A O 1
ATOM 847 N N . ILE A 1 104 ? -8.484 -5.234 -0.091 1 84 104 ILE A N 1
ATOM 848 C CA . ILE A 1 104 ? -8.82 -6.363 0.773 1 84 104 ILE A CA 1
ATOM 849 C C . ILE A 1 104 ? -7.789 -6.48 1.892 1 84 104 ILE A C 1
ATOM 851 O O . ILE A 1 104 ? -8.148 -6.684 3.055 1 84 104 ILE A O 1
ATOM 855 N N . LEU A 1 105 ? -6.586 -6.336 1.553 1 83.56 105 LEU A N 1
ATOM 856 C CA . LEU A 1 105 ? -5.488 -6.52 2.498 1 83.56 105 LEU A CA 1
ATOM 857 C C . LEU A 1 105 ? -5.602 -5.539 3.66 1 83.56 105 LEU A C 1
ATOM 859 O O . LEU A 1 105 ? -5.16 -5.832 4.773 1 83.56 105 LEU A O 1
ATOM 863 N N . HIS A 1 106 ? -6.262 -4.438 3.467 1 78.81 106 HIS A N 1
ATOM 864 C CA . HIS A 1 106 ? -6.344 -3.404 4.496 1 78.81 106 HIS A CA 1
ATOM 865 C C . HIS A 1 106 ? -7.773 -3.234 4.996 1 78.81 106 HIS A C 1
ATOM 867 O O . HIS A 1 106 ? -8.078 -2.27 5.703 1 78.81 106 HIS A O 1
ATOM 873 N N . SER A 1 107 ? -8.602 -4.16 4.562 1 75.94 107 SER A N 1
ATOM 874 C CA . SER A 1 107 ? -9.992 -4.152 5.008 1 75.94 107 SER A CA 1
ATOM 875 C C . SER A 1 107 ? -10.148 -4.91 6.324 1 75.94 107 SER A C 1
ATOM 877 O O . SER A 1 107 ? -9.172 -5.418 6.879 1 75.94 107 SER A O 1
ATOM 879 N N . ASN A 1 108 ? -11.344 -4.922 6.781 1 72.75 108 ASN A N 1
ATOM 880 C CA . ASN A 1 108 ? -11.641 -5.613 8.031 1 72.75 108 ASN A CA 1
ATOM 881 C C . ASN A 1 108 ? -12.172 -7.023 7.777 1 72.75 108 ASN A C 1
ATOM 883 O O . ASN A 1 108 ? -12.648 -7.684 8.695 1 72.75 108 ASN A O 1
ATOM 887 N N . GLU A 1 109 ? -12 -7.477 6.582 1 77.94 109 GLU A N 1
ATOM 888 C CA . GLU A 1 109 ? -12.43 -8.828 6.227 1 77.94 109 GLU A CA 1
ATOM 889 C C . GLU A 1 109 ? -11.336 -9.852 6.512 1 77.94 109 GLU A C 1
ATOM 891 O O . GLU A 1 109 ? -10.555 -10.195 5.625 1 77.94 109 GLU A O 1
ATOM 896 N N . ALA A 1 110 ? -11.461 -10.445 7.605 1 78.75 110 ALA A N 1
ATOM 897 C CA . ALA A 1 110 ? -10.352 -11.242 8.125 1 78.75 110 ALA A CA 1
ATOM 898 C C . ALA A 1 110 ? -10.039 -12.414 7.211 1 78.75 110 ALA A C 1
ATOM 900 O O . ALA A 1 110 ? -8.875 -12.648 6.867 1 78.75 110 ALA A O 1
ATOM 901 N N . ASP A 1 111 ? -11.062 -13.117 6.773 1 80.75 111 ASP A N 1
ATOM 902 C CA . ASP A 1 111 ? -10.852 -14.312 5.965 1 80.75 111 ASP A CA 1
ATOM 903 C C . ASP A 1 111 ? -10.281 -13.953 4.594 1 80.75 111 ASP A C 1
ATOM 905 O O . ASP A 1 111 ? -9.367 -14.617 4.105 1 80.75 111 ASP A O 1
ATOM 909 N N . LEU A 1 112 ? -10.812 -12.945 4.023 1 85.62 112 LEU A N 1
ATOM 910 C CA . LEU A 1 112 ? -10.336 -12.492 2.721 1 85.62 112 LEU A CA 1
ATOM 911 C C . LEU A 1 112 ? -8.922 -11.945 2.822 1 85.62 112 LEU A C 1
ATOM 913 O O . LEU A 1 112 ? -8.094 -12.18 1.938 1 85.62 112 LEU A O 1
ATOM 917 N N . LYS A 1 113 ? -8.703 -11.258 3.883 1 84.88 113 LYS A N 1
ATOM 918 C CA . LYS A 1 113 ? -7.371 -10.711 4.133 1 84.88 113 LYS A CA 1
ATOM 919 C C . LYS A 1 113 ? -6.32 -11.812 4.211 1 84.88 113 LYS A C 1
ATOM 921 O O . LYS A 1 113 ? -5.238 -11.688 3.635 1 84.88 113 LYS A O 1
ATOM 926 N N . LYS A 1 114 ? -6.664 -12.812 4.871 1 83.56 114 LYS A N 1
ATOM 927 C CA . LYS A 1 114 ? -5.754 -13.945 5.016 1 83.56 114 LYS A CA 1
ATOM 928 C C . LYS A 1 114 ? -5.445 -14.578 3.662 1 83.56 114 LYS A C 1
ATOM 930 O O . LYS A 1 114 ? -4.297 -14.93 3.385 1 83.56 114 LYS A O 1
ATOM 935 N N . LEU A 1 115 ? -6.43 -14.703 2.844 1 84.06 115 LEU A N 1
ATOM 936 C CA . LEU A 1 115 ? -6.262 -15.297 1.525 1 84.06 115 LEU A CA 1
ATOM 937 C C . LEU A 1 115 ? -5.344 -14.445 0.654 1 84.06 115 LEU A C 1
ATOM 939 O O . LEU A 1 115 ? -4.434 -14.969 0.007 1 84.06 115 LEU A O 1
ATOM 943 N N . VAL A 1 116 ? -5.566 -13.18 0.648 1 88.81 116 VAL A N 1
ATOM 944 C CA . VAL A 1 116 ? -4.809 -12.258 -0.189 1 88.81 116 VAL A CA 1
ATOM 945 C C . VAL A 1 116 ? -3.377 -12.148 0.333 1 88.81 116 VAL A C 1
ATOM 947 O O . VAL A 1 116 ? -2.426 -12.086 -0.451 1 88.81 116 VAL A O 1
ATOM 950 N N . LEU A 1 117 ? -3.293 -12.172 1.626 1 87.81 117 LEU A N 1
ATOM 951 C CA . LEU A 1 117 ? -1.965 -12.125 2.227 1 87.81 117 LEU A CA 1
ATOM 952 C C . LEU A 1 117 ? -1.159 -13.367 1.853 1 87.81 117 LEU A C 1
ATOM 954 O O . LEU A 1 117 ? 0.02 -13.266 1.508 1 87.81 117 LEU A O 1
ATOM 958 N N . LYS A 1 118 ? -1.763 -14.461 1.979 1 85.44 118 LYS A N 1
ATOM 959 C CA . LYS A 1 118 ? -1.11 -15.703 1.587 1 85.44 118 LYS A CA 1
ATOM 960 C C . LYS A 1 118 ? -0.573 -15.625 0.161 1 85.44 118 LYS A C 1
ATOM 962 O O . LYS A 1 118 ? 0.549 -16.047 -0.111 1 85.44 118 LYS A O 1
ATOM 967 N N . HIS A 1 119 ? -1.358 -15.133 -0.658 1 87.44 119 HIS A N 1
ATOM 968 C CA . HIS A 1 119 ? -0.966 -14.969 -2.053 1 87.44 119 HIS A CA 1
ATOM 969 C C . HIS A 1 119 ? 0.228 -14.023 -2.182 1 87.44 119 HIS A C 1
ATOM 971 O O . HIS A 1 119 ? 1.155 -14.297 -2.949 1 87.44 119 HIS A O 1
ATOM 977 N N . ARG A 1 120 ? 0.231 -12.977 -1.446 1 88.69 120 ARG A N 1
ATOM 978 C CA . ARG A 1 120 ? 1.335 -12.023 -1.454 1 88.69 120 ARG A CA 1
ATOM 979 C C . ARG A 1 120 ? 2.621 -12.672 -0.953 1 88.69 120 ARG A C 1
ATOM 981 O O . ARG A 1 120 ? 3.693 -12.461 -1.526 1 88.69 120 ARG A O 1
ATOM 988 N N . VAL A 1 121 ? 2.482 -13.391 0.07 1 88.12 121 VAL A N 1
ATOM 989 C CA . VAL A 1 121 ? 3.658 -14.023 0.661 1 88.12 121 VAL A CA 1
ATOM 990 C C . VAL A 1 121 ? 4.227 -15.062 -0.302 1 88.12 121 VAL A C 1
ATOM 992 O O . VAL A 1 121 ? 5.445 -15.195 -0.436 1 88.12 121 VAL A O 1
ATOM 995 N N . HIS A 1 122 ? 3.367 -15.742 -0.979 1 86.94 122 HIS A N 1
ATOM 996 C CA . HIS A 1 122 ? 3.818 -16.688 -1.991 1 86.94 122 HIS A CA 1
ATOM 997 C C . HIS A 1 122 ? 4.648 -15.992 -3.064 1 86.94 122 HIS A C 1
ATOM 999 O O . HIS A 1 122 ? 5.688 -16.516 -3.482 1 86.94 122 HIS A O 1
ATOM 1005 N N . ASP A 1 123 ? 4.18 -14.922 -3.451 1 90.94 123 ASP A N 1
ATOM 1006 C CA . ASP A 1 123 ? 4.895 -14.172 -4.48 1 90.94 123 ASP A CA 1
ATOM 1007 C C . ASP A 1 123 ? 6.238 -13.672 -3.957 1 90.94 123 ASP A C 1
ATOM 1009 O O . ASP A 1 123 ? 7.246 -13.727 -4.664 1 90.94 123 ASP A O 1
ATOM 1013 N N . MET A 1 124 ? 6.238 -13.227 -2.789 1 93.06 124 MET A N 1
ATOM 1014 C CA . MET A 1 124 ? 7.473 -12.727 -2.189 1 93.06 124 MET A CA 1
ATOM 1015 C C . MET A 1 124 ? 8.477 -13.859 -1.993 1 93.06 124 MET A C 1
ATOM 1017 O O . MET A 1 124 ? 9.68 -13.664 -2.16 1 93.06 124 MET A O 1
ATOM 1021 N N . GLU A 1 125 ? 7.969 -14.984 -1.662 1 88.75 125 GLU A N 1
ATOM 1022 C CA . GLU A 1 125 ? 8.828 -16.156 -1.502 1 88.75 125 GLU A CA 1
ATOM 1023 C C . GLU A 1 125 ? 9.461 -16.562 -2.83 1 88.75 125 GLU A C 1
ATOM 1025 O O . GLU A 1 125 ? 10.656 -16.859 -2.887 1 88.75 125 GLU A O 1
ATOM 1030 N N . TRP A 1 126 ? 8.641 -16.594 -3.771 1 90.44 126 TRP A N 1
ATOM 1031 C CA . TRP A 1 126 ? 9.172 -16.891 -5.098 1 90.44 126 TRP A CA 1
ATOM 1032 C C . TRP A 1 126 ? 10.258 -15.898 -5.484 1 90.44 126 TRP A C 1
ATOM 1034 O O . TRP A 1 126 ? 11.336 -16.297 -5.938 1 90.44 126 TRP A O 1
ATOM 1044 N N . LEU A 1 127 ? 10.016 -14.633 -5.32 1 95.94 127 LEU A N 1
ATOM 1045 C CA . LEU A 1 127 ? 10.969 -13.578 -5.652 1 95.94 127 LEU A CA 1
ATOM 1046 C C . LEU A 1 127 ? 12.242 -13.727 -4.832 1 95.94 127 LEU A C 1
ATOM 1048 O O . LEU A 1 127 ? 13.344 -13.508 -5.344 1 95.94 127 LEU A O 1
ATOM 1052 N N . THR A 1 128 ? 12.07 -14.086 -3.598 1 94.56 128 THR A N 1
ATOM 1053 C CA . THR A 1 128 ? 13.211 -14.281 -2.709 1 94.56 128 THR A CA 1
ATOM 1054 C C . THR A 1 128 ? 14.117 -15.391 -3.229 1 94.56 128 THR A C 1
ATOM 1056 O O . THR A 1 128 ? 15.336 -15.203 -3.348 1 94.56 128 THR A O 1
ATOM 1059 N N . GLN A 1 129 ? 13.508 -16.469 -3.574 1 90.44 129 GLN A N 1
ATOM 1060 C CA . GLN A 1 129 ? 14.273 -17.609 -4.074 1 90.44 129 GLN A CA 1
ATOM 1061 C C . GLN A 1 129 ? 14.945 -17.266 -5.406 1 90.44 129 GLN A C 1
ATOM 1063 O O . GLN A 1 129 ? 16.109 -17.625 -5.625 1 90.44 129 GLN A O 1
ATOM 1068 N N . ARG A 1 130 ? 14.203 -16.641 -6.246 1 94.06 130 ARG A N 1
ATOM 1069 C CA . ARG A 1 130 ? 14.758 -16.266 -7.543 1 94.06 130 ARG A CA 1
ATOM 1070 C C . ARG A 1 130 ? 15.898 -15.266 -7.387 1 94.06 130 ARG A C 1
ATOM 1072 O O . ARG A 1 130 ? 16.891 -15.336 -8.109 1 94.06 130 ARG A O 1
ATOM 1079 N N . LEU A 1 131 ? 15.781 -14.344 -6.473 1 96.5 131 LEU A N 1
ATOM 1080 C CA . LEU A 1 131 ? 16.828 -13.375 -6.188 1 96.5 131 LEU A CA 1
ATOM 1081 C C . LEU A 1 131 ? 18.109 -14.078 -5.746 1 96.5 131 LEU A C 1
ATOM 1083 O O . LEU A 1 131 ? 19.203 -13.719 -6.195 1 96.5 131 LEU A O 1
ATOM 1087 N N . ILE A 1 132 ? 17.984 -15.047 -4.922 1 93.31 132 ILE A N 1
ATOM 1088 C CA . ILE A 1 132 ? 19.141 -15.812 -4.441 1 93.31 132 ILE A CA 1
ATOM 1089 C C . ILE A 1 132 ? 19.797 -16.531 -5.605 1 93.31 132 ILE A C 1
ATOM 1091 O O . ILE A 1 132 ? 21.031 -16.578 -5.707 1 93.31 132 ILE A O 1
ATOM 1095 N N . GLU A 1 133 ? 19 -17.094 -6.492 1 90.62 133 GLU A N 1
ATOM 1096 C CA . GLU A 1 133 ? 19.516 -17.797 -7.652 1 90.62 133 GLU A CA 1
ATOM 1097 C C . GLU A 1 133 ? 20.297 -16.859 -8.57 1 90.62 133 GLU A C 1
ATOM 1099 O O . GLU A 1 133 ? 21.328 -17.25 -9.133 1 90.62 133 GLU A O 1
ATOM 1104 N N . VAL A 1 134 ? 19.844 -15.68 -8.664 1 94.38 134 VAL A N 1
ATOM 1105 C CA . VAL A 1 134 ? 20.438 -14.734 -9.602 1 94.38 134 VAL A CA 1
ATOM 1106 C C . VAL A 1 134 ? 21.656 -14.07 -8.969 1 94.38 134 VAL A C 1
ATOM 1108 O O . VAL A 1 134 ? 22.672 -13.867 -9.633 1 94.38 134 VAL A O 1
ATOM 1111 N N . ARG A 1 135 ? 21.625 -13.789 -7.68 1 94.19 135 ARG A N 1
ATOM 1112 C CA . ARG A 1 135 ? 22.656 -12.984 -7.043 1 94.19 135 ARG A CA 1
ATOM 1113 C C . ARG A 1 135 ? 23.641 -13.859 -6.285 1 94.19 135 ARG A C 1
ATOM 1115 O O . ARG A 1 135 ? 24.734 -13.406 -5.926 1 94.19 135 ARG A O 1
ATOM 1122 N N . GLY A 1 136 ? 23.234 -15.062 -5.977 1 92.5 136 GLY A N 1
ATOM 1123 C CA . GLY A 1 136 ? 24.109 -15.984 -5.277 1 92.5 136 GLY A CA 1
ATOM 1124 C C . GLY A 1 136 ? 23.703 -16.219 -3.836 1 92.5 136 GLY A C 1
ATOM 1125 O O . GLY A 1 136 ? 22.922 -15.461 -3.273 1 92.5 136 GLY A O 1
ATOM 1126 N N . GLU A 1 137 ? 24.25 -17.156 -3.223 1 92.44 137 GLU A N 1
ATOM 1127 C CA . GLU A 1 137 ? 23.891 -17.641 -1.896 1 92.44 137 GLU A CA 1
ATOM 1128 C C . GLU A 1 137 ? 24.266 -16.625 -0.815 1 92.44 137 GLU A C 1
ATOM 1130 O O . GLU A 1 137 ? 23.672 -16.625 0.271 1 92.44 137 GLU A O 1
ATOM 1135 N N . SER A 1 138 ? 25.172 -15.773 -1.104 1 92.19 138 SER A N 1
ATOM 1136 C CA . SER A 1 138 ? 25.641 -14.82 -0.109 1 92.19 138 SER A CA 1
ATOM 1137 C C . SER A 1 138 ? 24.531 -13.852 0.301 1 92.19 138 SER A C 1
ATOM 1139 O O . SER A 1 138 ? 24.578 -13.273 1.388 1 92.19 138 SER A O 1
ATOM 1141 N N . VAL A 1 139 ? 23.484 -13.727 -0.523 1 94.38 139 VAL A N 1
ATOM 1142 C CA . VAL A 1 139 ? 22.438 -12.75 -0.232 1 94.38 139 VAL A CA 1
ATOM 1143 C C . VAL A 1 139 ? 21.312 -13.422 0.557 1 94.38 139 VAL A C 1
ATOM 1145 O O . VAL A 1 139 ? 20.406 -12.75 1.04 1 94.38 139 VAL A O 1
ATOM 1148 N N . ARG A 1 140 ? 21.328 -14.727 0.758 1 93.12 140 ARG A N 1
ATOM 1149 C CA . ARG A 1 140 ? 20.25 -15.523 1.341 1 93.12 140 ARG A CA 1
ATOM 1150 C C . ARG A 1 140 ? 19.781 -14.922 2.664 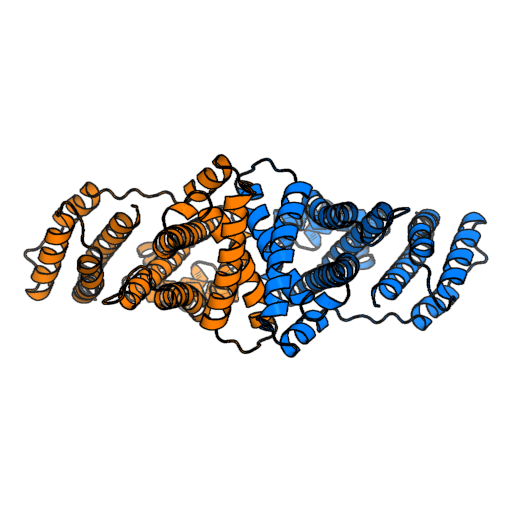1 93.12 140 ARG A C 1
ATOM 1152 O O . ARG A 1 140 ? 18.578 -14.75 2.883 1 93.12 140 ARG A O 1
ATOM 1159 N N . PRO A 1 141 ? 20.719 -14.484 3.541 1 90.88 141 PRO A N 1
ATOM 1160 C CA . PRO A 1 141 ? 20.266 -13.977 4.836 1 90.88 141 PRO A CA 1
ATOM 1161 C C . PRO A 1 141 ? 19.484 -12.68 4.715 1 90.88 141 PRO A C 1
ATOM 1163 O O . PRO A 1 141 ? 18.703 -12.336 5.613 1 90.88 141 PRO A O 1
ATOM 1166 N N . TYR A 1 142 ? 19.594 -11.984 3.58 1 94.25 142 TYR A N 1
ATOM 1167 C CA . TYR A 1 142 ? 19.031 -10.648 3.432 1 94.25 142 TYR A CA 1
ATOM 1168 C C . TYR A 1 142 ? 17.953 -10.633 2.348 1 94.25 142 TYR A C 1
ATOM 1170 O O . TYR A 1 142 ? 17.266 -9.625 2.162 1 94.25 142 TYR A O 1
ATOM 1178 N N . ALA A 1 143 ? 17.812 -11.75 1.707 1 94.75 143 ALA A N 1
ATOM 1179 C CA . ALA A 1 143 ? 17.062 -11.781 0.462 1 94.75 143 ALA A CA 1
ATOM 1180 C C . ALA A 1 143 ? 15.594 -11.43 0.707 1 94.75 143 ALA A C 1
ATOM 1182 O O . ALA A 1 143 ? 15.008 -10.625 -0.021 1 94.75 143 ALA A O 1
ATOM 1183 N N . PHE A 1 144 ? 15 -11.977 1.719 1 93.75 144 PHE A N 1
ATOM 1184 C CA . PHE A 1 144 ? 13.578 -11.742 1.951 1 93.75 144 PHE A CA 1
ATOM 1185 C C . PHE A 1 144 ? 13.328 -10.281 2.32 1 93.75 144 PHE A C 1
ATOM 1187 O O . PHE A 1 144 ? 12.398 -9.656 1.813 1 93.75 144 PHE A O 1
ATOM 1194 N N . GLU A 1 145 ? 14.141 -9.797 3.217 1 95.19 145 GLU A N 1
ATOM 1195 C CA . GLU A 1 145 ? 14 -8.383 3.566 1 95.19 145 GLU A CA 1
ATOM 1196 C C . GLU A 1 145 ? 14.211 -7.488 2.346 1 95.19 145 GLU A C 1
ATOM 1198 O O . GLU A 1 145 ? 13.508 -6.492 2.17 1 95.19 145 GLU A O 1
ATOM 1203 N N . GLY A 1 146 ? 15.227 -7.867 1.541 1 97.25 146 GLY A N 1
ATOM 1204 C CA . GLY A 1 146 ? 15.422 -7.152 0.29 1 97.25 146 GLY A CA 1
ATOM 1205 C C . GLY A 1 146 ? 14.188 -7.141 -0.588 1 97.25 146 GLY A C 1
ATOM 1206 O O . GLY A 1 146 ? 13.836 -6.109 -1.168 1 97.25 146 GLY A O 1
ATOM 1207 N N . VAL A 1 147 ? 13.516 -8.258 -0.623 1 97.5 147 VAL A N 1
ATOM 1208 C CA . VAL A 1 147 ? 12.312 -8.391 -1.439 1 97.5 147 VAL A CA 1
ATOM 1209 C C . VAL A 1 147 ? 11.195 -7.523 -0.869 1 97.5 147 VAL A C 1
ATOM 1211 O O . VAL A 1 147 ? 10.438 -6.91 -1.619 1 97.5 147 VAL A O 1
ATOM 1214 N N . VAL A 1 148 ? 11.094 -7.422 0.458 1 96.81 148 VAL A N 1
ATOM 1215 C CA . VAL A 1 148 ? 10.117 -6.547 1.096 1 96.81 148 VAL A CA 1
ATOM 1216 C C . VAL A 1 148 ? 10.352 -5.102 0.651 1 96.81 148 VAL A C 1
ATOM 1218 O O . VAL A 1 148 ? 9.414 -4.41 0.255 1 96.81 148 VAL A O 1
ATOM 1221 N N . LEU A 1 149 ? 11.57 -4.676 0.655 1 98.06 149 LEU A N 1
ATOM 1222 C CA . LEU A 1 149 ? 11.922 -3.316 0.25 1 98.06 149 LEU A CA 1
ATOM 1223 C C . LEU A 1 149 ? 11.641 -3.105 -1.234 1 98.06 149 LEU A C 1
ATOM 1225 O O . LEU A 1 149 ? 11.047 -2.098 -1.622 1 98.06 149 LEU A O 1
ATOM 1229 N N . PHE A 1 150 ? 12.039 -4.059 -2.016 1 98.5 150 PHE A N 1
ATOM 1230 C CA . PHE A 1 150 ? 11.883 -3.984 -3.463 1 98.5 150 PHE A CA 1
ATOM 1231 C C . PHE A 1 150 ? 10.406 -3.881 -3.84 1 98.5 150 PHE A C 1
ATOM 1233 O O . PHE A 1 150 ? 10.031 -3.055 -4.676 1 98.5 150 PHE A O 1
ATOM 1240 N N . THR A 1 151 ? 9.633 -4.742 -3.254 1 97 151 THR A N 1
ATOM 1241 C CA . THR A 1 151 ? 8.211 -4.746 -3.578 1 97 151 THR A CA 1
ATOM 1242 C C . THR A 1 151 ? 7.551 -3.451 -3.121 1 97 151 THR A C 1
ATOM 1244 O O . THR A 1 151 ? 6.629 -2.955 -3.775 1 97 151 THR A O 1
ATOM 1247 N N . GLY A 1 152 ? 7.98 -2.873 -2.014 1 96.75 152 GLY A N 1
ATOM 1248 C CA . GLY A 1 152 ? 7.5 -1.563 -1.604 1 96.75 152 GLY A CA 1
ATOM 1249 C C . 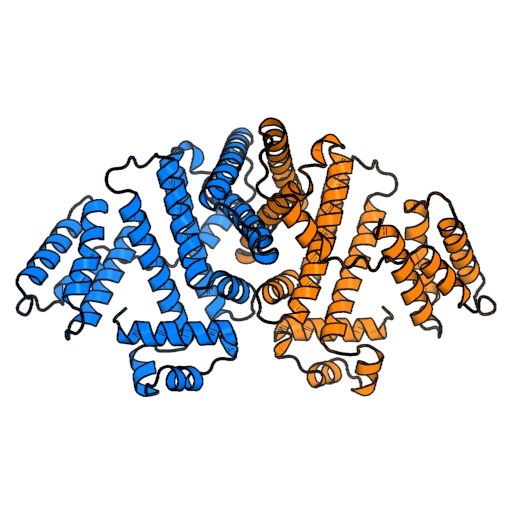GLY A 1 152 ? 7.816 -0.471 -2.609 1 96.75 152 GLY A C 1
ATOM 1250 O O . GLY A 1 152 ? 6.934 0.294 -3 1 96.75 152 GLY A O 1
ATOM 1251 N N . MET A 1 153 ? 9.055 -0.426 -3.027 1 97.69 153 MET A N 1
ATOM 1252 C CA . MET A 1 153 ? 9.461 0.555 -4.031 1 97.69 153 MET A CA 1
ATOM 1253 C C . MET A 1 153 ? 8.648 0.396 -5.309 1 97.69 153 MET A C 1
ATOM 1255 O O . MET A 1 153 ? 8.164 1.382 -5.871 1 97.69 153 MET A O 1
ATOM 1259 N N . MET A 1 154 ? 8.508 -0.825 -5.676 1 96.94 154 MET A N 1
ATOM 1260 C CA . MET A 1 154 ? 7.82 -1.144 -6.922 1 96.94 154 MET A CA 1
ATOM 1261 C C . MET A 1 154 ? 6.355 -0.729 -6.852 1 96.94 154 MET A C 1
ATOM 1263 O O . MET A 1 154 ? 5.852 -0.051 -7.75 1 96.94 154 MET A O 1
ATOM 1267 N N . GLN A 1 155 ? 5.711 -1.07 -5.848 1 93.62 155 GLN A N 1
ATOM 1268 C CA . GLN A 1 155 ? 4.289 -0.78 -5.715 1 93.62 155 GLN A CA 1
ATOM 1269 C C . GLN A 1 155 ? 4.035 0.724 -5.672 1 93.62 155 GLN A C 1
ATOM 1271 O O . GLN A 1 155 ? 3.098 1.22 -6.297 1 93.62 155 GLN A O 1
ATOM 1276 N N . HIS A 1 156 ? 4.824 1.454 -4.949 1 94.56 156 HIS A N 1
ATOM 1277 C CA . HIS A 1 156 ? 4.617 2.893 -4.84 1 94.56 156 HIS A CA 1
ATOM 1278 C C . HIS A 1 156 ? 4.938 3.598 -6.152 1 94.56 156 HIS A C 1
ATOM 1280 O O . HIS A 1 156 ? 4.254 4.551 -6.535 1 94.56 156 HIS A O 1
ATOM 1286 N N . THR A 1 157 ? 5.973 3.137 -6.836 1 94.69 157 THR A N 1
ATOM 1287 C CA . THR A 1 157 ? 6.305 3.697 -8.141 1 94.69 157 THR A CA 1
ATOM 1288 C C . THR A 1 157 ? 5.172 3.457 -9.133 1 94.69 157 THR A C 1
ATOM 1290 O O . THR A 1 157 ? 4.727 4.383 -9.82 1 94.69 157 THR A O 1
ATOM 1293 N N . LEU A 1 158 ? 4.719 2.242 -9.148 1 92 158 LEU A N 1
ATOM 1294 C CA . LEU A 1 158 ? 3.648 1.9 -10.086 1 92 158 LEU A CA 1
ATOM 1295 C C . LEU A 1 158 ? 2.354 2.617 -9.711 1 92 158 LEU A C 1
ATOM 1297 O O . LEU A 1 158 ? 1.565 2.977 -10.586 1 92 158 LEU A O 1
ATOM 1301 N N . PHE A 1 159 ? 2.143 2.811 -8.453 1 89.44 159 PHE A N 1
ATOM 1302 C CA . PHE A 1 159 ? 0.969 3.553 -8.008 1 89.44 159 PHE A CA 1
ATOM 1303 C C . PHE A 1 159 ? 0.954 4.953 -8.602 1 89.44 159 PHE A C 1
ATOM 1305 O O . PHE A 1 159 ? -0.075 5.41 -9.109 1 89.44 159 PHE A O 1
ATOM 1312 N N . VAL A 1 160 ? 2.098 5.637 -8.547 1 88.38 160 VAL A N 1
ATOM 1313 C CA . VAL A 1 160 ? 2.184 6.98 -9.102 1 88.38 160 VAL A CA 1
ATOM 1314 C C . VAL A 1 160 ? 1.919 6.938 -10.609 1 88.38 160 VAL A C 1
ATOM 1316 O O . VAL A 1 160 ? 1.156 7.75 -11.133 1 88.38 160 VAL A O 1
ATOM 1319 N N . HIS A 1 161 ? 2.496 5.961 -11.297 1 86.06 161 HIS A N 1
ATOM 1320 C CA . HIS A 1 161 ? 2.293 5.828 -12.734 1 86.06 161 HIS A CA 1
ATOM 1321 C C . HIS A 1 161 ? 0.821 5.602 -13.062 1 86.06 161 HIS A C 1
ATOM 1323 O O . HIS A 1 161 ? 0.282 6.227 -13.977 1 86.06 161 HIS A O 1
ATOM 1329 N N . ARG A 1 162 ? 0.186 4.711 -12.344 1 81.31 162 ARG A N 1
ATOM 1330 C CA . ARG A 1 162 ? -1.211 4.371 -12.594 1 81.31 162 ARG A CA 1
ATOM 1331 C C . ARG A 1 162 ? -2.123 5.559 -12.305 1 81.31 162 ARG A C 1
ATOM 1333 O O . ARG A 1 162 ? -3.045 5.84 -13.078 1 81.31 162 ARG A O 1
ATOM 1340 N N . TYR A 1 163 ? -1.831 6.188 -11.211 1 80 163 TYR A N 1
ATOM 1341 C CA . TYR A 1 163 ? -2.684 7.297 -10.805 1 80 163 TYR A CA 1
ATOM 1342 C C . TYR A 1 163 ? -2.598 8.445 -11.805 1 80 163 TYR A C 1
ATOM 1344 O O . TYR A 1 163 ? -3.594 9.117 -12.078 1 80 163 TYR A O 1
ATOM 1352 N N . THR A 1 164 ? -1.439 8.664 -12.32 1 77.31 164 THR A N 1
ATOM 1353 C CA . THR A 1 164 ? -1.237 9.773 -13.234 1 77.31 164 THR A CA 1
ATOM 1354 C C . THR A 1 164 ? -1.445 9.336 -14.68 1 77.31 164 THR A C 1
ATOM 1356 O O . THR A 1 164 ? -1.312 10.141 -15.609 1 77.31 164 THR A O 1
ATOM 1359 N N . ASN A 1 165 ? -1.698 8.094 -14.867 1 76.62 165 ASN A N 1
ATOM 1360 C CA . ASN A 1 165 ? -1.856 7.523 -16.203 1 76.62 165 ASN A CA 1
ATOM 1361 C C . ASN A 1 165 ? -0.656 7.832 -17.094 1 76.62 165 ASN A C 1
ATOM 1363 O O . ASN A 1 165 ? -0.819 8.188 -18.25 1 76.62 165 ASN A O 1
ATOM 1367 N N . SER A 1 166 ? 0.455 7.809 -16.516 1 76 166 SER A N 1
ATOM 1368 C CA . SER A 1 166 ? 1.687 8.055 -17.25 1 76 166 SER A CA 1
ATOM 1369 C C . SER A 1 166 ? 2.174 6.781 -17.938 1 76 166 SER A C 1
ATOM 1371 O O . SER A 1 166 ? 1.981 5.676 -17.438 1 76 166 SER A O 1
ATOM 1373 N N . SER A 1 167 ? 2.729 6.992 -19.078 1 78.19 167 SER A N 1
ATOM 1374 C CA . SER A 1 167 ? 3.318 5.863 -19.797 1 78.19 167 SER A CA 1
ATOM 1375 C C . SER A 1 167 ? 4.664 5.477 -19.188 1 78.19 167 SER A C 1
ATOM 1377 O O . SER A 1 167 ? 5.43 6.34 -18.75 1 78.19 167 SER A O 1
ATOM 1379 N N . TYR A 1 168 ? 4.875 4.203 -19.094 1 83.44 168 TYR A N 1
ATOM 1380 C CA . TYR A 1 168 ? 6.152 3.691 -18.625 1 83.44 168 TYR A CA 1
ATOM 1381 C C . TYR A 1 168 ? 6.441 2.312 -19.203 1 83.44 168 TYR A C 1
ATOM 1383 O O . TYR A 1 168 ? 5.535 1.636 -19.688 1 83.44 168 TYR A O 1
ATOM 1391 N N . HIS A 1 169 ? 7.703 2.014 -19.25 1 90.25 169 HIS A N 1
ATOM 1392 C CA . HIS A 1 169 ? 8.133 0.666 -19.594 1 90.25 169 HIS A CA 1
ATOM 1393 C C . HIS A 1 169 ? 8.398 -0.167 -18.344 1 90.25 169 HIS A C 1
ATOM 1395 O O . HIS A 1 169 ? 9.391 0.05 -17.641 1 90.25 169 HIS A O 1
ATOM 1401 N N . LEU A 1 170 ? 7.602 -1.147 -18.109 1 94.56 170 LEU A N 1
ATOM 1402 C CA . LEU A 1 170 ? 7.613 -1.911 -16.859 1 94.56 170 LEU A CA 1
ATOM 1403 C C . LEU A 1 170 ? 8.977 -2.561 -16.641 1 94.56 170 LEU A C 1
ATOM 1405 O O . LEU A 1 170 ? 9.516 -2.506 -15.523 1 94.56 170 LEU A O 1
ATOM 1409 N N . GLU A 1 171 ? 9.555 -3.174 -17.672 1 96.19 171 GLU A N 1
ATOM 1410 C CA . GLU A 1 171 ? 10.828 -3.863 -17.531 1 96.19 171 GLU A CA 1
ATOM 1411 C C . GLU A 1 171 ? 11.945 -2.895 -17.141 1 96.19 171 GLU A C 1
ATOM 1413 O O . GLU A 1 171 ? 12.836 -3.246 -16.359 1 96.19 171 GLU A O 1
ATOM 1418 N N . THR A 1 172 ? 11.898 -1.678 -17.656 1 94.56 172 THR A N 1
ATOM 1419 C CA . THR A 1 172 ? 12.875 -0.66 -17.297 1 94.56 172 THR A CA 1
ATOM 1420 C C . THR A 1 172 ? 12.727 -0.274 -15.82 1 94.56 172 THR A C 1
ATOM 1422 O O . THR A 1 172 ? 13.727 -0.126 -15.109 1 94.56 172 THR A O 1
ATOM 1425 N N . VAL A 1 173 ? 11.508 -0.094 -15.383 1 95.69 173 VAL A N 1
ATOM 1426 C CA . VAL A 1 173 ? 11.242 0.228 -13.984 1 95.69 173 VAL A CA 1
ATOM 1427 C C . VAL A 1 173 ? 11.805 -0.865 -13.086 1 95.69 173 VAL A C 1
ATOM 1429 O O . VAL A 1 173 ? 12.516 -0.576 -12.117 1 95.69 173 VAL A O 1
ATOM 1432 N N . ILE A 1 174 ? 11.516 -2.123 -13.438 1 97.81 174 ILE A N 1
ATOM 1433 C CA . ILE A 1 174 ? 11.977 -3.262 -12.656 1 97.81 174 ILE A CA 1
ATOM 1434 C C . ILE A 1 174 ? 13.508 -3.277 -12.617 1 97.81 174 ILE A C 1
ATOM 1436 O O . ILE A 1 174 ? 14.109 -3.48 -11.562 1 97.81 174 ILE A O 1
ATOM 1440 N N . ASP A 1 175 ? 14.117 -3.045 -13.742 1 97.06 175 ASP A N 1
ATOM 1441 C CA . ASP A 1 175 ? 15.57 -3.076 -13.852 1 97.06 175 ASP A CA 1
ATOM 1442 C C . ASP A 1 175 ? 16.219 -2.029 -12.945 1 97.06 175 ASP A C 1
ATOM 1444 O O . ASP A 1 175 ? 17.172 -2.326 -12.234 1 97.06 175 ASP A O 1
ATOM 1448 N N . ILE A 1 176 ? 15.742 -0.855 -12.961 1 96.56 176 ILE A N 1
ATOM 1449 C CA . ILE A 1 176 ? 16.281 0.239 -12.156 1 96.56 176 ILE A CA 1
ATOM 1450 C C . ILE A 1 176 ? 16.078 -0.07 -10.672 1 96.56 176 ILE A C 1
ATOM 1452 O O . ILE A 1 176 ? 17.016 0.081 -9.875 1 96.56 176 ILE A O 1
ATOM 1456 N N . LEU A 1 177 ? 14.906 -0.527 -10.289 1 98 177 LEU A N 1
ATOM 1457 C CA . LEU A 1 177 ? 14.641 -0.843 -8.891 1 98 177 LEU A CA 1
ATOM 1458 C C . LEU A 1 177 ? 15.523 -1.988 -8.414 1 98 177 LEU A C 1
ATOM 1460 O O . LEU A 1 177 ? 15.953 -2.002 -7.254 1 98 177 LEU A O 1
ATOM 1464 N N . LEU A 1 178 ? 15.742 -2.957 -9.312 1 97.25 178 LEU A N 1
ATOM 1465 C CA . LEU A 1 178 ? 16.656 -4.043 -8.961 1 97.25 178 LEU A CA 1
ATOM 1466 C C . LEU A 1 178 ? 18.062 -3.51 -8.719 1 97.25 178 LEU A C 1
ATOM 1468 O O . LEU A 1 178 ? 18.781 -4.012 -7.848 1 97.25 178 LEU A O 1
ATOM 1472 N N . SER A 1 179 ? 18.469 -2.551 -9.492 1 96.5 179 SER A N 1
ATOM 1473 C CA . SER A 1 179 ? 19.797 -1.962 -9.289 1 96.5 179 SER A CA 1
ATOM 1474 C C . SER A 1 179 ? 19.891 -1.276 -7.926 1 96.5 179 SER A C 1
ATOM 1476 O O . SER A 1 179 ? 20.938 -1.306 -7.285 1 96.5 179 SER A O 1
ATOM 1478 N N . TYR A 1 180 ? 18.812 -0.616 -7.496 1 97.62 180 TYR A N 1
ATOM 1479 C CA . TYR A 1 180 ? 18.766 -0.044 -6.156 1 97.62 180 TYR A CA 1
ATOM 1480 C C . TYR A 1 180 ? 18.844 -1.136 -5.098 1 97.62 180 TYR A C 1
ATOM 1482 O O . TYR A 1 180 ? 19.578 -1.004 -4.109 1 97.62 180 TYR A O 1
ATOM 1490 N N . LEU A 1 181 ? 18.094 -2.184 -5.344 1 97.94 181 LEU A N 1
ATOM 1491 C CA . LEU A 1 181 ? 18.094 -3.301 -4.402 1 97.94 181 LEU A CA 1
ATOM 1492 C C . LEU A 1 181 ? 19.484 -3.887 -4.246 1 97.94 181 LEU A C 1
ATOM 1494 O O . LEU A 1 181 ? 19.891 -4.246 -3.141 1 97.94 181 LEU A O 1
ATOM 1498 N N . GLU A 1 182 ? 20.172 -4.008 -5.312 1 95.81 182 GLU A N 1
ATOM 1499 C CA . GLU A 1 182 ? 21.531 -4.559 -5.281 1 95.81 182 GLU A CA 1
ATOM 1500 C C . GLU A 1 182 ? 22.438 -3.727 -4.387 1 95.81 182 GLU A C 1
ATOM 1502 O O . GLU A 1 182 ? 23.234 -4.277 -3.615 1 95.81 182 GLU A O 1
ATOM 1507 N N . ASP A 1 183 ? 22.312 -2.443 -4.473 1 95.88 183 ASP A N 1
ATOM 1508 C CA . ASP A 1 183 ? 23.094 -1.564 -3.605 1 95.88 183 ASP A CA 1
ATOM 1509 C C . ASP A 1 183 ? 22.672 -1.722 -2.145 1 95.88 183 ASP A C 1
ATOM 1511 O O . ASP A 1 183 ? 23.531 -1.714 -1.247 1 95.88 183 ASP A O 1
ATOM 1515 N N . ILE A 1 184 ? 21.438 -1.854 -1.94 1 97.38 184 ILE A N 1
ATOM 1516 C CA . ILE A 1 184 ? 20.906 -2.027 -0.59 1 97.38 184 ILE A CA 1
ATOM 1517 C C . ILE A 1 184 ? 21.422 -3.338 -0 1 97.38 184 ILE A C 1
ATOM 1519 O O . ILE A 1 184 ? 21.875 -3.373 1.146 1 97.38 184 ILE A O 1
ATOM 1523 N N . LEU A 1 185 ? 21.391 -4.383 -0.791 1 96.38 185 LEU A N 1
ATOM 1524 C CA . LEU A 1 185 ? 21.859 -5.688 -0.332 1 96.38 185 LEU A CA 1
ATOM 1525 C C . LEU A 1 185 ? 23.328 -5.641 0.042 1 96.38 185 LEU A C 1
ATOM 1527 O O . LEU A 1 185 ? 23.75 -6.242 1.035 1 96.38 185 LEU A O 1
ATOM 1531 N N . LYS A 1 186 ? 24.141 -4.969 -0.75 1 95.12 186 LYS A N 1
ATOM 1532 C CA . LYS A 1 186 ? 25.547 -4.809 -0.436 1 95.12 186 LYS A CA 1
ATOM 1533 C C . LYS A 1 186 ? 25.734 -4.109 0.909 1 95.12 186 LYS A C 1
ATOM 1535 O O . LYS A 1 186 ? 26.594 -4.504 1.703 1 95.12 186 LYS A O 1
ATOM 1540 N N . LYS A 1 187 ? 24.984 -3.127 1.075 1 95.44 187 LYS A N 1
ATOM 1541 C CA . LYS A 1 187 ? 25.062 -2.391 2.334 1 95.44 187 LYS A CA 1
ATOM 1542 C C . LYS A 1 187 ? 24.609 -3.26 3.508 1 95.44 187 LYS A C 1
ATOM 1544 O O . LYS A 1 187 ? 25.219 -3.215 4.582 1 95.44 187 LYS A O 1
ATOM 1549 N N . MET A 1 188 ? 23.531 -4.031 3.352 1 94.06 188 MET A N 1
ATOM 1550 C CA . MET A 1 188 ? 23.078 -4.949 4.391 1 94.06 188 MET A CA 1
ATOM 1551 C C . MET A 1 188 ? 24.188 -5.934 4.77 1 94.06 188 MET A C 1
ATOM 1553 O O . MET A 1 188 ? 24.391 -6.215 5.953 1 94.06 188 MET A O 1
ATOM 1557 N N . GLU A 1 189 ? 24.75 -6.41 3.787 1 91.38 189 GLU A N 1
ATOM 1558 C CA . GLU A 1 189 ? 25.828 -7.371 4.012 1 91.38 189 GLU A CA 1
ATOM 1559 C C . GLU A 1 189 ? 27 -6.73 4.77 1 91.38 189 GLU A C 1
ATOM 1561 O O . GLU A 1 189 ? 27.562 -7.352 5.668 1 91.38 189 GLU A O 1
ATOM 1566 N N . ARG A 1 190 ? 27.297 -5.559 4.43 1 92.5 190 ARG A N 1
ATOM 1567 C CA . ARG A 1 190 ? 28.422 -4.844 5.043 1 92.5 190 ARG A CA 1
ATOM 1568 C C . ARG A 1 190 ? 28.094 -4.473 6.488 1 92.5 190 ARG A C 1
ATOM 1570 O O . ARG A 1 190 ? 28.922 -4.664 7.379 1 92.5 190 ARG A O 1
ATOM 1577 N N . ASP A 1 191 ? 26.875 -3.992 6.703 1 90.31 191 ASP A N 1
ATOM 1578 C CA . ASP A 1 191 ? 26.516 -3.428 8 1 90.31 191 ASP A CA 1
ATOM 1579 C C . ASP A 1 191 ? 25.922 -4.492 8.922 1 90.31 191 ASP A C 1
ATOM 1581 O O . ASP A 1 191 ? 25.844 -4.297 10.133 1 90.31 191 ASP A O 1
ATOM 1585 N N . GLN A 1 192 ? 25.453 -5.609 8.414 1 82.06 192 GLN A N 1
ATOM 1586 C CA . GLN A 1 192 ? 24.828 -6.723 9.133 1 82.06 192 GLN A CA 1
ATOM 1587 C C . GLN A 1 192 ? 23.656 -6.25 9.977 1 82.06 192 GLN A C 1
ATOM 1589 O O . GLN A 1 192 ? 23.516 -6.641 11.141 1 82.06 192 GLN A O 1
ATOM 1594 N N . HIS A 1 193 ? 22.984 -5.254 9.508 1 79.38 193 HIS A N 1
ATOM 1595 C CA . HIS A 1 193 ? 21.781 -4.766 10.172 1 79.38 193 HIS A CA 1
ATOM 1596 C C . HIS A 1 193 ? 20.531 -5.125 9.383 1 79.38 193 HIS A C 1
ATOM 1598 O O . HIS A 1 193 ? 20.469 -4.902 8.172 1 79.38 193 HIS A O 1
ATOM 1604 N N . LEU A 1 194 ? 19.625 -5.867 10.117 1 80.38 194 LEU A N 1
ATOM 1605 C CA . LEU A 1 194 ? 18.344 -6.219 9.523 1 80.38 194 LEU A CA 1
ATOM 1606 C C . LEU A 1 194 ? 17.203 -5.445 10.18 1 80.38 194 LEU A C 1
ATOM 1608 O O . LEU A 1 194 ? 17.234 -5.191 11.391 1 80.38 194 LEU A O 1
ATOM 1612 N N . LEU A 1 195 ? 16.344 -4.949 9.383 1 86.44 195 LEU A N 1
ATOM 1613 C CA . LEU A 1 195 ? 15.156 -4.25 9.852 1 86.44 195 LEU A CA 1
ATOM 1614 C C . LEU A 1 195 ? 14.133 -5.23 10.43 1 86.44 195 LEU A C 1
ATOM 1616 O O . LEU A 1 195 ? 13.383 -4.883 11.336 1 86.44 195 LEU A O 1
ATOM 1620 N N . LEU A 1 196 ? 14.117 -6.457 9.836 1 83.5 196 LEU A N 1
ATOM 1621 C CA . LEU A 1 196 ? 13.195 -7.508 10.258 1 83.5 196 LEU A CA 1
ATOM 1622 C C . LEU A 1 196 ? 13.938 -8.641 10.953 1 83.5 196 LEU A C 1
ATOM 1624 O O . LEU A 1 196 ? 14.961 -9.117 10.445 1 83.5 196 LEU A O 1
ATOM 1628 N N . ASN A 1 197 ? 13.492 -8.977 12.102 1 74.31 197 ASN A N 1
ATOM 1629 C CA . ASN A 1 197 ? 14.133 -10.102 12.766 1 74.31 197 ASN A CA 1
ATOM 1630 C C . ASN A 1 197 ? 13.664 -11.438 12.195 1 74.31 197 ASN A C 1
ATOM 1632 O O . ASN A 1 197 ? 12.656 -11.5 11.492 1 74.31 197 ASN A O 1
ATOM 1636 N N . ASP A 1 198 ? 14.398 -12.43 12.484 1 73.81 198 ASP A N 1
ATOM 1637 C CA . ASP A 1 198 ? 14.141 -13.75 11.922 1 73.81 198 ASP A CA 1
ATOM 1638 C C . ASP A 1 198 ? 12.758 -14.258 12.32 1 73.81 198 ASP A C 1
ATOM 1640 O O . ASP A 1 198 ? 12.07 -14.898 11.523 1 73.81 198 ASP A O 1
ATOM 1644 N N . GLY A 1 199 ? 12.445 -13.945 13.508 1 69.31 199 GLY A N 1
ATOM 1645 C CA . GLY A 1 199 ? 11.133 -14.352 13.969 1 69.31 199 GLY A CA 1
ATOM 1646 C C . GLY A 1 199 ? 9.992 -13.727 13.188 1 69.31 199 GLY A C 1
ATOM 1647 O O . GLY A 1 199 ? 9.047 -14.414 12.789 1 69.31 199 GLY A O 1
ATOM 1648 N N . ALA A 1 200 ? 10.086 -12.5 12.891 1 74.81 200 ALA A N 1
ATOM 1649 C CA . ALA A 1 200 ? 9.07 -11.781 12.117 1 74.81 200 ALA A CA 1
ATOM 1650 C C . ALA A 1 200 ? 8.992 -12.312 10.688 1 74.81 200 ALA A C 1
ATOM 1652 O O . ALA A 1 200 ? 7.895 -12.531 10.164 1 74.81 200 ALA A O 1
ATOM 1653 N N . ILE A 1 201 ? 10.117 -12.57 10.156 1 76.12 201 ILE A N 1
ATOM 1654 C CA . ILE A 1 201 ? 10.188 -13.07 8.789 1 76.12 201 ILE A CA 1
ATOM 1655 C C . ILE A 1 201 ? 9.547 -14.453 8.711 1 76.12 201 ILE A C 1
ATOM 1657 O O . ILE A 1 201 ? 8.719 -14.711 7.836 1 76.12 201 ILE A O 1
ATOM 1661 N N . GLN A 1 202 ? 9.852 -15.266 9.617 1 72.25 202 GLN A N 1
ATOM 1662 C CA . GLN A 1 202 ? 9.32 -16.625 9.617 1 72.25 202 GLN A CA 1
ATOM 1663 C C . GLN A 1 202 ? 7.812 -16.625 9.836 1 72.25 202 GLN A C 1
ATOM 1665 O O . GLN A 1 202 ? 7.086 -17.359 9.172 1 72.25 202 GLN A O 1
ATOM 1670 N N . GLN A 1 203 ? 7.391 -15.82 10.75 1 72.44 203 GLN A N 1
ATOM 1671 C CA . GLN A 1 203 ? 5.961 -15.727 11.023 1 72.44 203 GLN A CA 1
ATOM 1672 C C . GLN A 1 203 ? 5.203 -15.219 9.805 1 72.44 203 GLN A C 1
ATOM 1674 O O . GLN A 1 203 ? 4.121 -15.719 9.484 1 72.44 203 GLN A O 1
ATOM 1679 N N . PHE A 1 204 ? 5.762 -14.32 9.195 1 76.31 204 PHE A N 1
ATOM 1680 C CA . PHE A 1 204 ? 5.141 -13.758 8 1 76.31 204 PHE A CA 1
ATOM 1681 C C . PHE A 1 204 ? 5.098 -14.789 6.875 1 76.31 204 PHE A C 1
ATOM 1683 O O . PHE A 1 204 ? 4.066 -14.961 6.223 1 76.31 204 PHE A O 1
ATOM 1690 N N . ARG A 1 205 ? 6.117 -15.469 6.723 1 72.38 205 ARG A N 1
ATOM 1691 C CA . ARG A 1 205 ? 6.242 -16.469 5.664 1 72.38 205 ARG A CA 1
ATOM 1692 C C . ARG A 1 205 ? 5.375 -17.688 5.953 1 72.38 205 ARG A C 1
ATOM 1694 O O . ARG A 1 205 ? 4.988 -18.406 5.039 1 72.38 205 ARG A O 1
ATOM 1701 N N . SER A 1 206 ? 5.078 -17.891 7.262 1 66.94 206 SER A N 1
ATOM 1702 C CA . SER A 1 206 ? 4.316 -19.062 7.68 1 66.94 206 SER A CA 1
ATOM 1703 C C . SER A 1 206 ? 2.865 -18.969 7.219 1 66.94 206 SER A C 1
ATOM 1705 O O . SER A 1 206 ? 2.109 -19.938 7.332 1 66.94 206 SER A O 1
ATOM 1707 N N . GLN A 1 207 ? 2.473 -17.766 6.902 1 66.81 207 GLN A N 1
ATOM 1708 C CA . GLN A 1 207 ? 1.123 -17.609 6.371 1 66.81 207 GLN A CA 1
ATOM 1709 C C . GLN A 1 207 ? 0.907 -18.5 5.148 1 66.81 207 GLN A C 1
ATOM 1711 O O . GLN A 1 207 ? -0.233 -18.766 4.766 1 66.81 207 GLN A O 1
ATOM 1716 N N . VAL A 1 208 ? 1.832 -18.75 4.461 1 57.53 208 VAL A N 1
ATOM 1717 C CA . VAL A 1 208 ? 1.747 -19.703 3.363 1 57.53 208 VAL A CA 1
ATOM 1718 C C . VAL A 1 208 ? 1.668 -21.125 3.92 1 57.53 208 VAL A C 1
ATOM 1720 O O . VAL A 1 208 ? 2.568 -21.562 4.637 1 57.53 208 VAL A O 1
ATOM 1723 N N . GLU A 1 209 ? 0.432 -21.375 4.551 1 52.75 209 GLU A N 1
ATOM 1724 C CA . GLU A 1 209 ? 0.306 -22.781 4.875 1 52.75 209 GLU A CA 1
ATOM 1725 C C . GLU A 1 209 ? 0.831 -23.656 3.738 1 52.75 209 GLU A C 1
ATOM 1727 O O . GLU A 1 209 ? 0.41 -23.516 2.59 1 52.75 209 GLU A O 1
ATOM 1732 N N . HIS A 1 210 ? 1.966 -23.922 3.854 1 46.47 210 HIS A N 1
ATOM 1733 C CA . HIS A 1 210 ? 2.412 -24.891 2.854 1 46.47 210 HIS A CA 1
ATOM 1734 C C . HIS A 1 210 ? 1.556 -26.156 2.881 1 46.47 210 HIS A C 1
ATOM 1736 O O . HIS A 1 210 ? 1.489 -26.844 3.9 1 46.47 210 HIS A O 1
ATOM 1742 N N . ARG A 1 211 ? 0.347 -25.984 2.627 1 46.75 211 ARG A N 1
ATOM 1743 C CA . ARG A 1 211 ? -0.17 -27.328 2.34 1 46.75 211 ARG A CA 1
ATOM 1744 C C . ARG A 1 211 ? 0.92 -28.219 1.762 1 46.75 211 ARG A C 1
ATOM 1746 O O . ARG A 1 211 ? 1.371 -28 0.634 1 46.75 211 ARG A O 1
ATOM 1753 N N . THR A 1 212 ? 1.727 -28.594 2.609 1 54.16 212 THR A N 1
ATOM 1754 C CA . THR A 1 212 ? 2.828 -29.438 2.143 1 54.16 212 THR A CA 1
ATOM 1755 C C . THR A 1 212 ? 2.301 -30.641 1.379 1 54.16 212 THR A C 1
ATOM 1757 O O . THR A 1 212 ? 1.726 -31.562 1.974 1 54.16 212 THR A O 1
ATOM 1760 N N . ILE A 1 213 ? 1.696 -30.422 0.266 1 61.38 213 ILE A N 1
ATOM 1761 C CA . ILE A 1 213 ? 1.486 -31.578 -0.594 1 61.38 213 ILE A CA 1
ATOM 1762 C C . ILE A 1 213 ? 2.793 -32.344 -0.746 1 61.38 213 ILE A C 1
ATOM 1764 O O . ILE A 1 213 ? 3.805 -31.797 -1.18 1 61.38 213 ILE A O 1
ATOM 1768 N N . THR A 1 214 ? 2.732 -33.531 -0.095 1 74.88 214 THR A N 1
ATOM 1769 C CA . THR A 1 214 ? 3.914 -34.375 -0.198 1 74.88 214 THR A CA 1
ATOM 1770 C C . THR A 1 214 ? 3.91 -35.156 -1.512 1 74.88 214 THR A C 1
ATOM 1772 O O . THR A 1 214 ? 2.895 -35.188 -2.209 1 74.88 214 THR A O 1
ATOM 1775 N N . LYS A 1 215 ? 5.043 -35.625 -1.785 1 84.88 215 LYS A N 1
ATOM 1776 C CA . LYS A 1 215 ? 5.129 -36.531 -2.943 1 84.88 215 LYS A CA 1
ATOM 1777 C C . LYS A 1 215 ? 4.133 -37.656 -2.836 1 84.88 215 LYS A C 1
ATOM 1779 O O . LYS A 1 215 ? 3.498 -38.031 -3.826 1 84.88 215 LYS A O 1
ATOM 1784 N N . LYS A 1 216 ? 3.986 -38.094 -1.631 1 86.31 216 LYS A N 1
ATOM 1785 C CA . LYS A 1 216 ? 3.068 -39.219 -1.376 1 86.31 216 LYS A CA 1
ATOM 1786 C C . LYS A 1 216 ? 1.628 -38.812 -1.684 1 86.31 216 LYS A C 1
ATOM 1788 O O . LYS A 1 216 ? 0.869 -39.594 -2.252 1 86.31 216 LYS A O 1
ATOM 1793 N N . ASP A 1 217 ? 1.36 -37.625 -1.395 1 84.19 217 ASP A N 1
ATOM 1794 C CA . ASP A 1 217 ? 0.012 -37.125 -1.659 1 84.19 217 ASP A CA 1
ATOM 1795 C C . ASP A 1 217 ? -0.275 -37.094 -3.158 1 84.19 217 ASP A C 1
ATOM 1797 O O . ASP A 1 217 ? -1.348 -37.5 -3.6 1 84.19 217 ASP A O 1
ATOM 1801 N N . VAL A 1 218 ? 0.661 -36.656 -3.904 1 87.88 218 VAL A N 1
ATOM 1802 C CA . VAL A 1 218 ? 0.508 -36.5 -5.348 1 87.88 218 VAL A CA 1
ATOM 1803 C C . VAL A 1 218 ? 0.396 -37.875 -6 1 87.88 218 VAL A C 1
ATOM 1805 O O . VAL A 1 218 ? -0.496 -38.125 -6.816 1 87.88 218 VAL A O 1
ATOM 1808 N N . LEU A 1 219 ? 1.198 -38.812 -5.555 1 89.88 219 LEU A N 1
ATOM 1809 C CA . LEU A 1 219 ? 1.228 -40.156 -6.137 1 89.88 219 LEU A CA 1
ATOM 1810 C C . LEU A 1 219 ? -0.024 -40.938 -5.758 1 89.88 219 LEU A C 1
ATOM 1812 O O . LEU A 1 219 ? -0.557 -41.688 -6.574 1 89.88 219 LEU A O 1
ATOM 1816 N N . SER A 1 220 ? -0.448 -40.688 -4.531 1 89.31 220 SER A N 1
ATOM 1817 C CA . SER A 1 220 ? -1.684 -41.312 -4.102 1 89.31 220 SER A CA 1
ATOM 1818 C C . SER A 1 220 ? -2.873 -40.844 -4.934 1 89.31 220 SER A C 1
ATOM 1820 O O . SER A 1 220 ? -3.723 -41.656 -5.316 1 89.31 220 SER A O 1
ATOM 1822 N N . TYR A 1 221 ? -2.846 -39.625 -5.246 1 88.5 221 TYR A N 1
ATOM 1823 C CA . TYR A 1 221 ? -3.924 -39.094 -6.07 1 88.5 221 TYR A CA 1
ATOM 1824 C C . TYR A 1 221 ? -3.84 -39.656 -7.492 1 88.5 221 TYR A C 1
ATOM 1826 O O . TYR A 1 221 ? -4.867 -39.938 -8.117 1 88.5 221 TYR A O 1
ATOM 1834 N N . ALA A 1 222 ? -2.682 -39.812 -7.973 1 90.62 222 ALA A N 1
ATOM 1835 C CA . ALA A 1 222 ? -2.465 -40.344 -9.32 1 90.62 222 ALA A CA 1
ATOM 1836 C C . ALA A 1 222 ? -3.033 -41.75 -9.453 1 90.62 222 ALA A C 1
ATOM 1838 O O . ALA A 1 222 ? -3.496 -42.156 -10.531 1 90.62 222 ALA A O 1
ATOM 1839 N N . GLU A 1 223 ? -3.002 -42.438 -8.344 1 88 223 GLU A N 1
ATOM 1840 C CA . GLU A 1 223 ? -3.479 -43.844 -8.344 1 88 223 GLU A CA 1
ATOM 1841 C C . GLU A 1 223 ? -4.996 -43.875 -8.492 1 88 223 GLU A C 1
ATOM 1843 O O . GLU A 1 223 ? -5.547 -44.938 -8.859 1 88 223 GLU A O 1
ATOM 1848 N N . SER A 1 224 ? -5.625 -42.812 -8.297 1 82 224 SER A N 1
ATOM 1849 C CA . SER A 1 224 ? -7.086 -42.781 -8.328 1 82 224 SER A CA 1
ATOM 1850 C C . SER A 1 224 ? -7.602 -42.688 -9.766 1 82 224 SER A C 1
ATOM 1852 O O . SER A 1 224 ? -8.797 -42.844 -10.016 1 82 224 SER A O 1
ATOM 1854 N N . PHE A 1 225 ? -6.684 -42.344 -10.664 1 87.38 225 PHE A N 1
ATOM 1855 C CA . PHE A 1 225 ? -7.094 -42.188 -12.055 1 87.38 225 PHE A CA 1
ATOM 1856 C C . PHE A 1 225 ? -7.414 -43.531 -12.68 1 87.38 225 PHE A C 1
ATOM 1858 O O . PHE A 1 225 ? -6.691 -44.5 -12.461 1 87.38 225 PHE A O 1
ATOM 1865 N N . ASP A 1 226 ? -8.586 -43.594 -13.328 1 80 226 ASP A N 1
ATOM 1866 C CA . ASP A 1 226 ? -8.859 -44.75 -14.18 1 80 226 ASP A CA 1
ATOM 1867 C C . ASP A 1 226 ? -8.141 -44.625 -15.523 1 80 226 ASP A C 1
ATOM 1869 O O . ASP A 1 226 ? -8.719 -44.156 -16.5 1 80 226 ASP A O 1
ATOM 1873 N N . VAL A 1 227 ? -6.965 -45.125 -15.625 1 82.19 227 VAL A N 1
ATOM 1874 C CA . VAL A 1 227 ? -6.059 -44.938 -16.75 1 82.19 227 VAL A CA 1
ATOM 1875 C C . VAL A 1 227 ? -6.551 -45.75 -17.953 1 82.19 227 VAL A C 1
ATOM 1877 O O . VAL A 1 227 ? -6.191 -45.438 -19.094 1 82.19 227 VAL A O 1
ATOM 1880 N N . ALA A 1 228 ? -7.48 -46.625 -17.734 1 77 228 ALA A N 1
ATOM 1881 C CA . ALA A 1 228 ? -8.016 -47.469 -18.797 1 77 228 ALA A CA 1
ATOM 1882 C C . ALA A 1 228 ? -8.891 -46.656 -19.75 1 77 228 ALA A C 1
ATOM 1884 O O . ALA A 1 228 ? -9.062 -47.031 -20.922 1 77 228 ALA A O 1
ATOM 1885 N N . HIS A 1 229 ? -9.383 -45.531 -19.297 1 80.25 229 HIS A N 1
ATOM 1886 C CA . HIS A 1 229 ? -10.297 -44.75 -20.109 1 80.25 229 HIS A CA 1
ATOM 1887 C C . HIS A 1 229 ? -9.586 -43.562 -20.734 1 80.25 229 HIS A C 1
ATOM 1889 O O . HIS A 1 229 ? -10.219 -42.719 -21.375 1 80.25 229 HIS A O 1
ATOM 1895 N N . PHE A 1 230 ? -8.25 -43.562 -20.578 1 87.31 230 PHE A N 1
ATOM 1896 C CA . PHE A 1 230 ? -7.453 -42.5 -21.172 1 87.31 230 PHE A CA 1
ATOM 1897 C C . PHE A 1 230 ? -7.305 -42.719 -22.672 1 87.31 230 PHE A C 1
ATOM 1899 O O . PHE A 1 230 ? -7.152 -43.875 -23.125 1 87.31 230 PHE A O 1
ATOM 1906 N N . TYR A 1 231 ? -7.426 -41.656 -23.453 1 84.69 231 TYR A N 1
ATOM 1907 C CA . TYR A 1 231 ? -6.938 -41.719 -24.828 1 84.69 231 TYR A CA 1
ATOM 1908 C C . TYR A 1 231 ? -5.418 -41.844 -24.859 1 84.69 231 TYR A C 1
ATOM 1910 O O . TYR A 1 231 ? -4.746 -41.562 -23.859 1 84.69 231 TYR A O 1
ATOM 1918 N N . GLU A 1 232 ? -4.914 -42.344 -25.984 1 86.5 232 GLU A N 1
ATOM 1919 C CA . GLU A 1 232 ? -3.49 -42.625 -26.125 1 86.5 232 GLU A CA 1
ATOM 1920 C C . GLU A 1 232 ? -2.645 -41.438 -25.688 1 86.5 232 GLU A C 1
ATOM 1922 O O . GLU A 1 232 ? -1.719 -41.562 -24.891 1 86.5 232 GLU A O 1
ATOM 1927 N N . GLU A 1 233 ? -3.016 -40.281 -26.141 1 85.06 233 GLU A N 1
ATOM 1928 C CA . GLU A 1 233 ? -2.252 -39.094 -25.844 1 85.06 233 GLU A CA 1
ATOM 1929 C C . GLU A 1 233 ? -2.324 -38.75 -24.344 1 85.06 233 GLU A C 1
ATOM 1931 O O . GLU A 1 233 ? -1.334 -38.312 -23.75 1 85.06 233 GLU A O 1
ATOM 1936 N N . GLN A 1 234 ? -3.457 -38.969 -23.734 1 88.12 234 GLN A N 1
ATOM 1937 C CA . GLN A 1 234 ? -3.65 -38.719 -22.312 1 88.12 234 GLN A CA 1
ATOM 1938 C C . GLN A 1 234 ? -2.795 -39.625 -21.469 1 88.12 234 GLN A C 1
ATOM 1940 O O . GLN A 1 234 ? -2.174 -39.219 -20.484 1 88.12 234 GLN A O 1
ATOM 1945 N N . LYS A 1 235 ? -2.836 -40.844 -21.938 1 89.94 235 LYS A N 1
ATOM 1946 C CA . LYS A 1 235 ? -2.043 -41.844 -21.219 1 89.94 235 LYS A CA 1
ATOM 1947 C C . LYS A 1 235 ? -0.553 -41.531 -21.297 1 89.94 235 LYS A C 1
ATOM 1949 O O . LYS A 1 235 ? 0.167 -41.625 -20.312 1 89.94 235 LYS A O 1
ATOM 1954 N N . ASP A 1 236 ? -0.124 -41.125 -22.453 1 89.62 236 ASP A N 1
ATOM 1955 C CA . ASP A 1 236 ? 1.273 -40.75 -22.656 1 89.62 236 ASP A CA 1
ATOM 1956 C C . ASP A 1 236 ? 1.675 -39.625 -21.719 1 89.62 236 ASP A C 1
ATOM 1958 O O . ASP A 1 236 ? 2.727 -39.688 -21.078 1 89.62 236 ASP A O 1
ATOM 1962 N N . LEU A 1 237 ? 0.854 -38.594 -21.641 1 91.69 237 LEU A N 1
ATOM 1963 C CA . LEU A 1 237 ? 1.125 -37.438 -20.797 1 91.69 237 LEU A CA 1
ATOM 1964 C C . LEU A 1 237 ? 1.146 -37.812 -19.328 1 91.69 237 LEU A C 1
ATOM 1966 O O . LEU A 1 237 ? 2.059 -37.438 -18.594 1 91.69 237 LEU A O 1
ATOM 1970 N N . PHE A 1 238 ? 0.166 -38.625 -18.969 1 92.94 238 PHE A N 1
ATOM 1971 C CA . PHE A 1 238 ? 0.039 -39.062 -17.578 1 92.94 238 PHE A CA 1
ATOM 1972 C C . PHE A 1 238 ? 1.257 -39.875 -17.156 1 92.94 238 PHE A C 1
ATOM 1974 O O . PHE A 1 238 ? 1.839 -39.625 -16.109 1 92.94 238 PHE A O 1
ATOM 1981 N N . ASP A 1 239 ? 1.678 -40.812 -18 1 92 239 ASP A N 1
ATOM 1982 C CA . ASP A 1 239 ? 2.83 -41.656 -17.703 1 92 239 ASP A CA 1
ATOM 1983 C C . ASP A 1 239 ? 4.109 -40.844 -17.594 1 92 239 ASP A C 1
ATOM 1985 O O . ASP A 1 239 ? 4.93 -41.062 -16.703 1 92 239 ASP A O 1
ATOM 1989 N N . ALA A 1 240 ? 4.215 -39.875 -18.453 1 90.5 240 ALA A N 1
ATOM 1990 C CA . ALA A 1 240 ? 5.383 -39 -18.422 1 90.5 240 ALA A CA 1
ATOM 1991 C C . ALA A 1 240 ? 5.438 -38.188 -17.141 1 90.5 240 ALA A C 1
ATOM 1993 O O . ALA A 1 240 ? 6.504 -38.031 -16.547 1 90.5 240 ALA A O 1
ATOM 1994 N N . ILE A 1 241 ? 4.336 -37.688 -16.734 1 92.62 241 ILE A N 1
ATOM 1995 C CA . ILE A 1 241 ? 4.238 -36.906 -15.516 1 92.62 241 ILE A CA 1
ATOM 1996 C C . ILE A 1 241 ? 4.625 -37.781 -14.312 1 92.62 241 ILE A C 1
ATOM 1998 O O . ILE A 1 241 ? 5.434 -37.344 -13.484 1 92.62 241 ILE A O 1
ATOM 2002 N N . LEU A 1 242 ? 4.109 -39 -14.258 1 91.81 242 LEU A N 1
ATOM 2003 C CA . LEU A 1 242 ? 4.383 -39.906 -13.148 1 91.81 242 LEU A CA 1
ATOM 2004 C C . LEU A 1 242 ? 5.859 -40.281 -13.109 1 91.81 242 LEU A C 1
ATOM 2006 O O . LEU A 1 242 ? 6.453 -40.375 -12.031 1 91.81 242 LEU A O 1
ATOM 2010 N N . GLU A 1 243 ? 6.387 -40.469 -14.258 1 91 243 GLU A N 1
ATOM 2011 C CA . GLU A 1 243 ? 7.805 -40.812 -14.344 1 91 243 GLU A CA 1
ATOM 2012 C C . GLU A 1 243 ? 8.664 -39.688 -13.758 1 91 243 GLU A C 1
ATOM 2014 O O . GLU A 1 243 ? 9.617 -39.969 -13.016 1 91 243 GLU A O 1
ATOM 2019 N N . GLU A 1 244 ? 8.273 -38.469 -14.07 1 90 244 GLU A N 1
ATOM 2020 C CA . GLU A 1 244 ? 9.016 -37.344 -13.562 1 90 244 GLU A CA 1
ATOM 2021 C C . GLU A 1 244 ? 8.859 -37.188 -12.055 1 90 244 GLU A C 1
ATOM 2023 O O . GLU A 1 244 ? 9.828 -36.906 -11.344 1 90 244 GLU A O 1
ATOM 2028 N N . LEU A 1 245 ? 7.711 -37.438 -11.609 1 89.75 245 LEU A N 1
ATOM 2029 C CA . LEU A 1 245 ? 7.402 -37.25 -10.188 1 89.75 245 LEU A CA 1
ATOM 2030 C C . LEU A 1 245 ? 8.125 -38.312 -9.352 1 89.75 245 LEU A C 1
ATOM 2032 O O . LEU A 1 245 ? 8.398 -38.094 -8.172 1 89.75 245 LEU A O 1
ATOM 2036 N N . GLN A 1 246 ? 8.438 -39.406 -9.922 1 89.38 246 GLN A N 1
ATOM 2037 C CA . GLN A 1 246 ? 9.016 -40.531 -9.188 1 89.38 246 GLN A CA 1
ATOM 2038 C C . GLN A 1 246 ? 10.539 -40.406 -9.148 1 89.38 246 GLN A C 1
ATOM 2040 O O . GLN A 1 246 ? 11.195 -41.156 -8.422 1 89.38 246 GLN A O 1
ATOM 2045 N N . LYS A 1 247 ? 10.992 -39.5 -9.852 1 84.69 247 LYS A N 1
ATOM 2046 C CA . LYS A 1 247 ? 12.438 -39.281 -9.812 1 84.69 247 LYS A CA 1
ATOM 2047 C C . LYS A 1 247 ? 12.883 -38.719 -8.469 1 84.69 247 LYS A C 1
ATOM 2049 O O . LYS A 1 247 ? 12.086 -38.094 -7.762 1 84.69 247 LYS A O 1
ATOM 2054 N N . GLU A 1 248 ? 14.172 -39.031 -8.188 1 81.44 248 GLU A N 1
ATOM 2055 C CA . GLU A 1 248 ? 14.734 -38.438 -6.965 1 81.44 248 GLU A CA 1
ATOM 2056 C C . GLU A 1 248 ? 14.781 -36.938 -7.035 1 81.44 248 GLU A C 1
ATOM 2058 O O . GLU A 1 248 ? 14.398 -36.25 -6.082 1 81.44 248 GLU A O 1
ATOM 2063 N N . ARG A 1 249 ? 15.297 -36.531 -8.203 1 80.12 249 ARG A N 1
ATOM 2064 C CA . ARG A 1 249 ? 15.281 -35.094 -8.484 1 80.12 249 ARG A CA 1
ATOM 2065 C C . ARG A 1 249 ? 14.281 -34.781 -9.586 1 80.12 249 ARG A C 1
ATOM 2067 O O . ARG A 1 249 ? 14.492 -35.125 -10.75 1 80.12 249 ARG A O 1
ATOM 2074 N N . ILE A 1 250 ? 13.203 -34.094 -9.203 1 79 250 ILE A N 1
ATOM 2075 C CA . ILE A 1 250 ? 12.18 -33.688 -10.164 1 79 250 ILE A CA 1
ATOM 2076 C C . ILE A 1 250 ? 12.719 -32.594 -11.078 1 79 250 ILE A C 1
ATOM 2078 O O . ILE A 1 250 ? 13.242 -31.578 -10.602 1 79 250 ILE A O 1
ATOM 2082 N N . ARG A 1 251 ? 12.789 -32.969 -12.32 1 76.94 251 ARG A N 1
ATOM 2083 C CA . ARG A 1 251 ? 13.141 -31.938 -13.305 1 76.94 251 ARG A CA 1
ATOM 2084 C C . ARG A 1 251 ? 11.953 -31.047 -13.617 1 76.94 251 ARG A C 1
ATOM 2086 O O . ARG A 1 251 ? 11.148 -31.359 -14.5 1 76.94 251 ARG A O 1
ATOM 2093 N N . LYS A 1 252 ? 11.773 -29.875 -12.969 1 74.06 252 LYS A N 1
ATOM 2094 C CA . LYS A 1 252 ? 10.625 -28.984 -13.078 1 74.06 252 LYS A CA 1
ATOM 2095 C C . LYS A 1 252 ? 10.445 -28.484 -14.508 1 74.06 252 LYS A C 1
ATOM 2097 O O . LYS A 1 252 ? 9.312 -28.375 -14.992 1 74.06 252 LYS A O 1
ATOM 2102 N N . ALA A 1 253 ? 11.492 -28.312 -15.148 1 68.38 253 ALA A N 1
ATOM 2103 C CA . ALA A 1 253 ? 11.477 -27.828 -16.531 1 68.38 253 ALA A CA 1
ATOM 2104 C C . ALA A 1 253 ? 10.828 -28.844 -17.453 1 68.38 253 ALA A C 1
ATOM 2106 O O . ALA A 1 253 ? 10.312 -28.484 -18.516 1 68.38 253 ALA A O 1
ATOM 2107 N N . VAL A 1 254 ? 10.883 -30.047 -17.078 1 75 254 VAL A N 1
ATOM 2108 C CA . VAL A 1 254 ? 10.289 -31.109 -17.859 1 75 254 VAL A CA 1
ATOM 2109 C C . VAL A 1 254 ? 8.852 -31.344 -17.422 1 75 254 VAL A C 1
ATOM 2111 O O . VAL A 1 254 ? 7.949 -31.469 -18.25 1 75 254 VAL A O 1
ATOM 2114 N N . LEU A 1 255 ? 8.648 -31.281 -16.156 1 83.75 255 LEU A N 1
ATOM 2115 C CA . LEU A 1 255 ? 7.355 -31.641 -15.586 1 83.75 255 LEU A CA 1
ATOM 2116 C C . LEU A 1 255 ? 6.316 -30.562 -15.883 1 83.75 255 LEU A C 1
ATOM 2118 O O . LEU A 1 255 ? 5.219 -30.859 -16.359 1 83.75 255 LEU A O 1
ATOM 2122 N N . LEU A 1 256 ? 6.676 -29.391 -15.719 1 76.25 256 LEU A N 1
ATOM 2123 C CA . LEU A 1 256 ? 5.699 -28.297 -15.68 1 76.25 256 LEU A CA 1
ATOM 2124 C C . LEU A 1 256 ? 5.105 -28.062 -17.062 1 76.25 256 LEU A C 1
ATOM 2126 O O . LEU A 1 256 ? 3.895 -27.859 -17.203 1 76.25 256 LEU A O 1
ATOM 2130 N N . PRO A 1 257 ? 5.855 -28.266 -18.141 1 73.31 257 PRO A N 1
ATOM 2131 C CA . PRO A 1 257 ? 5.266 -28.094 -19.469 1 73.31 257 PRO A CA 1
ATOM 2132 C C . PRO A 1 257 ? 4.262 -29.188 -19.812 1 73.31 257 PRO A C 1
ATOM 2134 O O . PRO A 1 257 ? 3.434 -29.016 -20.719 1 73.31 257 PRO A O 1
ATOM 2137 N N . LEU A 1 258 ? 4.266 -30.266 -19.141 1 83.25 258 LEU A N 1
ATOM 2138 C CA . LEU A 1 258 ? 3.379 -31.406 -19.406 1 83.25 258 LEU A CA 1
ATOM 2139 C C . LEU A 1 258 ? 1.998 -31.172 -18.812 1 83.25 258 LEU A C 1
ATOM 2141 O O . LEU A 1 258 ? 1.028 -31.812 -19.203 1 83.25 258 LEU A O 1
ATOM 2145 N N . LEU A 1 259 ? 1.989 -30.125 -17.953 1 84.12 259 LEU A N 1
ATOM 2146 C CA . LEU A 1 259 ? 0.774 -30 -17.156 1 84.12 259 LEU A CA 1
ATOM 2147 C C . LEU A 1 259 ? -0.35 -29.375 -17.969 1 84.12 259 LEU A C 1
ATOM 2149 O O . LEU A 1 259 ? -1.486 -29.859 -17.938 1 84.12 259 LEU A O 1
ATOM 2153 N N . LYS A 1 260 ? -0.051 -28.453 -18.734 1 79.12 260 LYS A N 1
ATOM 2154 C CA . LYS A 1 260 ? -1.084 -27.766 -19.5 1 79.12 260 LYS A CA 1
ATOM 2155 C C . LYS A 1 260 ? -1.658 -28.672 -20.594 1 79.12 260 LYS A C 1
ATOM 2157 O O . LYS A 1 260 ? -2.877 -28.781 -20.734 1 79.12 260 LYS A O 1
ATOM 2162 N N . PRO A 1 261 ? -0.773 -29.344 -21.375 1 81 261 PRO A N 1
ATOM 2163 C CA . PRO A 1 261 ? -1.324 -30.297 -22.359 1 81 261 PRO A CA 1
ATOM 2164 C C . PRO A 1 261 ? -2.176 -31.375 -21.703 1 81 261 PRO A C 1
ATOM 2166 O O . PRO A 1 261 ? -3.201 -31.781 -22.25 1 81 261 PRO A O 1
ATOM 2169 N N . PHE A 1 262 ? -1.783 -31.828 -20.594 1 88.38 262 PHE A N 1
ATOM 2170 C CA . PHE A 1 262 ? -2.553 -32.844 -19.875 1 88.38 262 PHE A CA 1
ATOM 2171 C C . PHE A 1 262 ? -3.908 -32.281 -19.453 1 88.38 262 PHE A C 1
ATOM 2173 O O . PHE A 1 262 ? -4.934 -32.969 -19.609 1 88.38 262 PHE A O 1
ATOM 2180 N N . GLN A 1 263 ? -3.877 -31.109 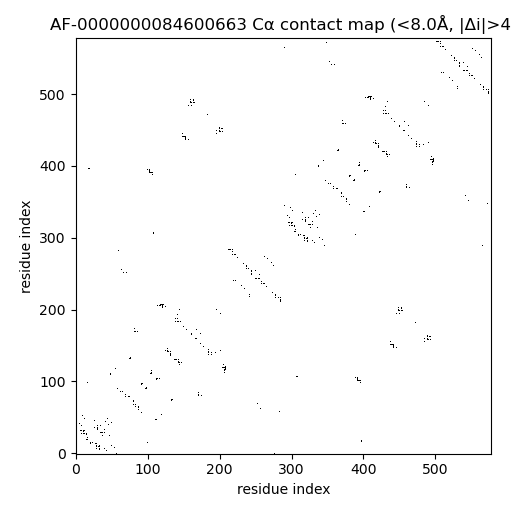-18.953 1 83.62 263 GLN A N 1
ATOM 2181 C CA . GLN A 1 263 ? -5.109 -30.438 -18.562 1 83.62 263 GLN A CA 1
ATOM 2182 C C . GLN A 1 263 ? -6.051 -30.281 -19.75 1 83.62 263 GLN A C 1
ATOM 2184 O O . GLN A 1 263 ? -7.246 -30.562 -19.641 1 83.62 263 GLN A O 1
ATOM 2189 N N . ALA A 1 264 ? -5.477 -29.859 -20.828 1 79.62 264 ALA A N 1
ATOM 2190 C CA . ALA A 1 264 ? -6.254 -29.625 -22.047 1 79.62 264 ALA A CA 1
ATOM 2191 C C . ALA A 1 264 ? -6.863 -30.922 -22.562 1 79.62 264 ALA A C 1
ATOM 2193 O O . ALA A 1 264 ? -7.977 -30.922 -23.094 1 79.62 264 ALA A O 1
ATOM 2194 N N . SER A 1 265 ? -6.16 -31.953 -22.406 1 84.44 265 SER A N 1
ATOM 2195 C CA . SER A 1 265 ? -6.613 -33.25 -22.906 1 84.44 265 SER A CA 1
ATOM 2196 C C . SER A 1 265 ? -7.855 -33.719 -22.156 1 84.44 265 SER A C 1
ATOM 2198 O O . SER A 1 265 ? -8.617 -34.562 -22.656 1 84.44 265 SER A O 1
ATOM 2200 N N . ALA A 1 266 ? -8.047 -33.188 -21.016 1 80.94 266 ALA A N 1
ATOM 2201 C CA . ALA A 1 266 ? -9.172 -33.625 -20.188 1 80.94 266 ALA A CA 1
ATOM 2202 C C . ALA A 1 266 ? -10.328 -32.656 -20.266 1 80.94 266 ALA A C 1
ATOM 2204 O O . ALA A 1 266 ? -11.367 -32.844 -19.641 1 80.94 266 ALA A O 1
ATOM 2205 N N . GLN A 1 267 ? -10.164 -31.672 -21.094 1 79.5 267 GLN A N 1
ATOM 2206 C CA . GLN A 1 267 ? -11.18 -30.625 -21.203 1 79.5 267 GLN A CA 1
ATOM 2207 C C . GLN A 1 267 ? -12.492 -31.203 -21.734 1 79.5 267 GLN A C 1
ATOM 2209 O O . GLN A 1 267 ? -12.5 -31.984 -22.688 1 79.5 267 GLN A O 1
ATOM 2214 N N . ASP A 1 268 ? -13.586 -30.812 -21.094 1 74.19 268 ASP A N 1
ATOM 2215 C CA . ASP A 1 268 ? -14.938 -31.203 -21.484 1 74.19 268 ASP A CA 1
ATOM 2216 C C . ASP A 1 268 ? -15.148 -32.688 -21.328 1 74.19 268 ASP A C 1
ATOM 2218 O O . ASP A 1 268 ? -15.914 -33.312 -22.094 1 74.19 268 ASP A O 1
ATOM 2222 N N . THR A 1 269 ? -14.242 -33.344 -20.609 1 79.31 269 THR A N 1
ATOM 2223 C CA . THR A 1 269 ? -14.43 -34.75 -20.281 1 79.31 269 THR A CA 1
ATOM 2224 C C . THR A 1 269 ? -14.867 -34.906 -18.812 1 79.31 269 THR A C 1
ATOM 2226 O O . THR A 1 269 ? -14.883 -33.938 -18.062 1 79.31 269 THR A O 1
ATOM 2229 N N . THR A 1 270 ? -15.281 -36.062 -18.438 1 78.81 270 THR A N 1
ATOM 2230 C CA . THR A 1 270 ? -15.734 -36.344 -17.078 1 78.81 270 THR A CA 1
ATOM 2231 C C . THR A 1 270 ? -14.57 -36.25 -16.094 1 78.81 270 THR A C 1
ATOM 2233 O O . THR A 1 270 ? -14.773 -36.125 -14.883 1 78.81 270 THR A O 1
ATOM 2236 N N . MET A 1 271 ? -13.328 -36.25 -16.609 1 79.56 271 MET A N 1
ATOM 2237 C CA . MET A 1 271 ? -12.156 -36.281 -15.742 1 79.56 271 MET A CA 1
ATOM 2238 C C . MET A 1 271 ? -11.562 -34.875 -15.602 1 79.56 271 MET A C 1
ATOM 2240 O O . MET A 1 271 ? -10.516 -34.719 -14.977 1 79.56 271 MET A O 1
ATOM 2244 N N . GLU A 1 272 ? -12.219 -33.906 -16.125 1 78.88 272 GLU A N 1
ATOM 2245 C CA . GLU A 1 272 ? -11.664 -32.562 -16.172 1 78.88 272 GLU A CA 1
ATOM 2246 C C . GLU A 1 272 ? -11.312 -32.062 -14.773 1 78.88 272 GLU A C 1
ATOM 2248 O O . GLU A 1 272 ? -10.195 -31.594 -14.539 1 78.88 272 GLU A O 1
ATOM 2253 N N . ASP A 1 273 ? -12.18 -32.312 -13.852 1 72.5 273 ASP A N 1
ATOM 2254 C CA . ASP A 1 273 ? -11.969 -31.828 -12.492 1 72.5 273 ASP A CA 1
ATOM 2255 C C . ASP A 1 273 ? -10.852 -32.594 -11.789 1 72.5 273 ASP A C 1
ATOM 2257 O O . ASP A 1 273 ? -10.031 -32 -11.094 1 72.5 273 ASP A O 1
ATOM 2261 N N . THR A 1 274 ? -10.875 -33.906 -12.031 1 77.69 274 THR A N 1
ATOM 2262 C CA . THR A 1 274 ? -9.867 -34.75 -11.406 1 77.69 274 THR A CA 1
ATOM 2263 C C . THR A 1 274 ? -8.477 -34.438 -11.922 1 77.69 274 THR A C 1
ATOM 2265 O O . THR A 1 274 ? -7.52 -34.344 -11.148 1 77.69 274 THR A O 1
ATOM 2268 N N . VAL A 1 275 ? -8.391 -34.156 -13.164 1 83.38 275 VAL A N 1
ATOM 2269 C CA . VAL A 1 275 ? -7.117 -33.781 -13.781 1 83.38 275 VAL A CA 1
ATOM 2270 C C . VAL A 1 275 ? -6.656 -32.438 -13.266 1 83.38 275 VAL A C 1
ATOM 2272 O O . VAL A 1 275 ? -5.48 -32.25 -12.953 1 83.38 275 VAL A O 1
ATOM 2275 N N . GLN A 1 276 ? -7.594 -31.562 -13.141 1 76.88 276 GLN A N 1
ATOM 2276 C CA . GLN A 1 276 ? -7.254 -30.234 -12.625 1 76.88 276 GLN A CA 1
ATOM 2277 C C . GLN A 1 276 ? -6.707 -30.328 -11.203 1 76.88 276 GLN A C 1
ATOM 2279 O O . GLN A 1 276 ? -5.707 -29.688 -10.875 1 76.88 276 GLN A O 1
ATOM 2284 N N . THR A 1 277 ? -7.316 -31.047 -10.375 1 73.06 277 THR A N 1
ATOM 2285 C CA . THR A 1 277 ? -6.863 -31.234 -9 1 73.06 277 THR A CA 1
ATOM 2286 C C . THR A 1 277 ? -5.457 -31.828 -8.977 1 73.06 277 THR A C 1
ATOM 2288 O O . THR A 1 277 ? -4.602 -31.375 -8.211 1 73.06 277 THR A O 1
ATOM 2291 N N . PHE A 1 278 ? -5.234 -32.906 -9.82 1 84.69 278 PHE A N 1
ATOM 2292 C CA . PHE A 1 278 ? -3.932 -33.562 -9.938 1 84.69 278 PHE A CA 1
ATOM 2293 C C . PHE A 1 278 ? -2.859 -32.562 -10.32 1 84.69 278 PHE A C 1
ATOM 2295 O O . PHE A 1 278 ? -1.806 -32.5 -9.68 1 84.69 278 PHE A O 1
ATOM 2302 N N . ILE A 1 279 ? -3.234 -31.703 -11.281 1 80.5 279 ILE A N 1
ATOM 2303 C CA . ILE A 1 279 ? -2.295 -30.703 -11.773 1 80.5 279 ILE A CA 1
ATOM 2304 C C . ILE A 1 279 ? -2.004 -29.672 -10.68 1 80.5 279 ILE A C 1
ATOM 2306 O O . ILE A 1 279 ? -0.851 -29.297 -10.477 1 80.5 279 ILE A O 1
ATOM 2310 N N . ASN A 1 280 ? -2.957 -29.297 -9.938 1 72.31 280 ASN A N 1
ATOM 2311 C CA . ASN A 1 280 ? -2.781 -28.359 -8.828 1 72.31 280 ASN A CA 1
ATOM 2312 C C . ASN A 1 280 ? -1.881 -28.953 -7.738 1 72.31 280 ASN A C 1
ATOM 2314 O O . ASN A 1 280 ? -1.017 -28.25 -7.203 1 72.31 280 ASN A O 1
ATOM 2318 N N . MET A 1 281 ? -2.137 -30.188 -7.469 1 75.5 281 MET A N 1
ATOM 2319 C CA . MET A 1 281 ? -1.331 -30.859 -6.457 1 75.5 281 MET A CA 1
ATOM 2320 C C . MET A 1 281 ? 0.139 -30.891 -6.863 1 75.5 281 MET A C 1
ATOM 2322 O O . MET A 1 281 ? 1.019 -30.625 -6.039 1 75.5 281 MET A O 1
ATOM 2326 N N . ILE A 1 282 ? 0.323 -31.25 -8.117 1 81.75 282 ILE A N 1
ATOM 2327 C CA . ILE A 1 282 ? 1.686 -31.297 -8.633 1 81.75 282 ILE A CA 1
ATOM 2328 C C . ILE A 1 282 ? 2.336 -29.922 -8.508 1 81.75 282 ILE A C 1
ATOM 2330 O O . ILE A 1 282 ? 3.477 -29.812 -8.047 1 81.75 282 ILE A O 1
ATOM 2334 N N . TRP A 1 283 ? 1.588 -29.016 -8.844 1 71.19 283 TRP A N 1
ATOM 2335 C CA . TRP A 1 283 ? 2.09 -27.641 -8.812 1 71.19 283 TRP A CA 1
ATOM 2336 C C . TRP A 1 283 ? 2.457 -27.219 -7.387 1 71.19 283 TRP A C 1
ATOM 2338 O O . TRP A 1 283 ? 3.539 -26.688 -7.152 1 71.19 283 TRP A O 1
ATOM 2348 N N . TYR A 1 284 ? 1.624 -27.484 -6.5 1 66.94 284 TYR A N 1
ATOM 2349 C CA . TYR A 1 284 ? 1.879 -27.141 -5.105 1 66.94 284 TYR A CA 1
ATOM 2350 C C . TYR A 1 284 ? 3.066 -27.922 -4.559 1 66.94 284 TYR A C 1
ATOM 2352 O O . TYR A 1 284 ? 3.896 -27.375 -3.83 1 66.94 284 TYR A O 1
ATOM 2360 N N . TYR A 1 285 ? 3.078 -29.188 -4.945 1 72.69 285 TYR A N 1
ATOM 2361 C CA . TYR A 1 285 ? 4.168 -30.062 -4.5 1 72.69 285 TYR A CA 1
ATOM 2362 C C . TYR A 1 285 ? 5.508 -29.547 -5.004 1 72.69 285 TYR A C 1
ATOM 2364 O O . TYR A 1 285 ? 6.469 -29.422 -4.238 1 72.69 285 TYR A O 1
ATOM 2372 N N . VAL A 1 286 ? 5.48 -29.172 -6.215 1 71.5 286 VAL A N 1
ATOM 2373 C CA . VAL A 1 286 ? 6.738 -28.812 -6.855 1 71.5 286 VAL A CA 1
ATOM 2374 C C . VAL A 1 286 ? 7.18 -27.422 -6.379 1 71.5 286 VAL A C 1
ATOM 2376 O O . VAL A 1 286 ? 8.375 -27.125 -6.324 1 71.5 286 VAL A O 1
ATOM 2379 N N . HIS A 1 287 ? 6.277 -26.625 -5.957 1 58.88 287 HIS A N 1
ATOM 2380 C CA . HIS A 1 287 ? 6.645 -25.266 -5.57 1 58.88 287 HIS A CA 1
ATOM 2381 C C . HIS A 1 287 ? 6.648 -25.109 -4.055 1 58.88 287 HIS A C 1
ATOM 2383 O O . HIS A 1 287 ? 6.832 -24 -3.543 1 58.88 287 HIS A O 1
ATOM 2389 N N . SER A 1 288 ? 6.16 -26.156 -3.381 1 54.25 288 SER A N 1
ATOM 2390 C CA . SER A 1 288 ? 6.223 -26.156 -1.923 1 54.25 288 SER A CA 1
ATOM 2391 C C . SER A 1 288 ? 7.66 -26.25 -1.427 1 54.25 288 SER A C 1
ATOM 2393 O O . SER A 1 288 ? 7.934 -26.016 -0.249 1 54.25 288 SER A O 1
ATOM 2395 N N . TYR A 1 289 ? 8.594 -26.656 -2.252 1 45.62 289 TYR A N 1
ATOM 2396 C CA . TYR A 1 289 ? 9.992 -26.734 -1.845 1 45.62 289 TYR A CA 1
ATOM 2397 C C . TYR A 1 289 ? 10.859 -25.797 -2.684 1 45.62 289 TYR A C 1
ATOM 2399 O O . TYR A 1 289 ? 10.578 -25.578 -3.863 1 45.62 289 TYR A O 1
ATOM 2407 N N . MET B 1 1 ? -10.273 22.016 15.461 1 62.75 1 MET B N 1
ATOM 2408 C CA . MET B 1 1 ? -11.672 21.625 15.648 1 62.75 1 MET B CA 1
ATOM 2409 C C . MET B 1 1 ? -12.117 21.875 17.094 1 62.75 1 MET B C 1
ATOM 2411 O O . MET B 1 1 ? -11.328 21.719 18.016 1 62.75 1 MET B O 1
ATOM 2415 N N . ASN B 1 2 ? -13.328 22.516 17.266 1 70.81 2 ASN B N 1
ATOM 2416 C CA . ASN B 1 2 ? -13.828 22.641 18.625 1 70.81 2 ASN B CA 1
ATOM 2417 C C . ASN B 1 2 ? -14 21.266 19.281 1 70.81 2 ASN B C 1
ATOM 2419 O O . ASN B 1 2 ? -14.078 20.25 18.594 1 70.81 2 ASN B O 1
ATOM 2423 N N . GLU B 1 3 ? -14.031 21.234 20.594 1 80.69 3 GLU B N 1
ATOM 2424 C CA . GLU B 1 3 ? -13.992 20.016 21.391 1 80.69 3 GLU B CA 1
ATOM 2425 C C . GLU B 1 3 ? -15.172 19.109 21.062 1 80.69 3 GLU B C 1
ATOM 2427 O O . GLU B 1 3 ? -15.016 17.891 20.984 1 80.69 3 GLU B O 1
ATOM 2432 N N . ARG B 1 4 ? -16.359 19.688 20.859 1 84.81 4 ARG B N 1
ATOM 2433 C CA . ARG B 1 4 ? -17.547 18.891 20.562 1 84.81 4 ARG B CA 1
ATOM 2434 C C . ARG B 1 4 ? -17.453 18.281 19.172 1 84.81 4 ARG B C 1
ATOM 2436 O O . ARG B 1 4 ? -17.766 17.094 18.984 1 84.81 4 ARG B O 1
ATOM 2443 N N . LYS B 1 5 ? -17.094 19.125 18.281 1 88.88 5 LYS B N 1
ATOM 2444 C CA . LYS B 1 5 ? -16.891 18.625 16.922 1 88.88 5 LYS B CA 1
ATOM 2445 C C . LYS B 1 5 ? -15.859 17.516 16.891 1 88.88 5 LYS B C 1
ATOM 2447 O O . LYS B 1 5 ? -16.031 16.516 16.188 1 88.88 5 LYS B O 1
ATOM 2452 N N . LYS B 1 6 ? -14.844 17.672 17.656 1 88.81 6 LYS B N 1
ATOM 2453 C CA . LYS B 1 6 ? -13.773 16.672 17.719 1 88.81 6 LYS B CA 1
ATOM 2454 C C . LYS B 1 6 ? -14.297 15.359 18.297 1 88.81 6 LYS B C 1
ATOM 2456 O O . LYS B 1 6 ? -13.938 14.281 17.812 1 88.81 6 LYS B O 1
ATOM 2461 N N . HIS B 1 7 ? -15.094 15.492 19.25 1 91.56 7 HIS B N 1
ATOM 2462 C CA . HIS B 1 7 ? -15.688 14.305 19.844 1 91.56 7 HIS B CA 1
ATOM 2463 C C . HIS B 1 7 ? -16.516 13.531 18.812 1 91.56 7 HIS B C 1
ATOM 2465 O O . HIS B 1 7 ? -16.406 12.305 18.734 1 91.56 7 HIS B O 1
ATOM 2471 N N . VAL B 1 8 ? -17.297 14.273 18.078 1 93.62 8 VAL B N 1
ATOM 2472 C CA . VAL B 1 8 ? -18.141 13.633 17.062 1 93.62 8 VAL B CA 1
ATOM 2473 C C . VAL B 1 8 ? -17.25 12.984 16 1 93.62 8 VAL B C 1
ATOM 2475 O O . VAL B 1 8 ? -17.5 11.852 15.594 1 93.62 8 VAL B O 1
ATOM 2478 N N . ALA B 1 9 ? -16.234 13.688 15.641 1 92.94 9 ALA B N 1
ATOM 2479 C CA . ALA B 1 9 ? -15.32 13.172 14.625 1 92.94 9 ALA B CA 1
ATOM 2480 C C . ALA B 1 9 ? -14.617 11.906 15.109 1 92.94 9 ALA B C 1
ATOM 2482 O O . ALA B 1 9 ? -14.484 10.938 14.359 1 92.94 9 ALA B O 1
ATOM 2483 N N . GLU B 1 10 ? -14.203 11.898 16.312 1 91.62 10 GLU B N 1
ATOM 2484 C CA . GLU B 1 10 ? -13.523 10.742 16.891 1 91.62 10 GLU B CA 1
ATOM 2485 C C . GLU B 1 10 ? -14.469 9.547 17.016 1 91.62 10 GLU B C 1
ATOM 2487 O O . GLU B 1 10 ? -14.055 8.406 16.812 1 91.62 10 GLU B O 1
ATOM 2492 N N . THR B 1 11 ? -15.656 9.867 17.375 1 94.38 11 THR B N 1
ATOM 2493 C CA . THR B 1 11 ? -16.656 8.812 17.438 1 94.38 11 THR B CA 1
ATOM 2494 C C . THR B 1 11 ? -16.922 8.219 16.062 1 94.38 11 THR B C 1
ATOM 2496 O O . THR B 1 11 ? -17 7 15.914 1 94.38 11 THR B O 1
ATOM 2499 N N . ALA B 1 12 ? -17.078 9.102 15.141 1 94.5 12 ALA B N 1
ATOM 2500 C CA . ALA B 1 12 ? -17.266 8.648 13.766 1 94.5 12 ALA B CA 1
ATOM 2501 C C . ALA B 1 12 ? -16.094 7.785 13.312 1 94.5 12 ALA B C 1
ATOM 2503 O O . ALA B 1 12 ? -16.281 6.738 12.695 1 94.5 12 ALA B O 1
ATOM 2504 N N . LEU B 1 13 ? -14.914 8.227 13.648 1 91.81 13 LEU B N 1
ATOM 2505 C CA . LEU B 1 13 ? -13.703 7.512 13.258 1 91.81 13 LEU B CA 1
ATOM 2506 C C . LEU B 1 13 ? -13.711 6.086 13.797 1 91.81 13 LEU B C 1
ATOM 2508 O O . LEU B 1 13 ? -13.352 5.145 13.086 1 91.81 13 LEU B O 1
ATOM 2512 N N . LYS B 1 14 ? -14.109 5.93 14.992 1 90 14 LYS B N 1
ATOM 2513 C CA . LYS B 1 14 ? -14.188 4.602 15.594 1 90 14 LYS B CA 1
ATOM 2514 C C . LYS B 1 14 ? -15.148 3.703 14.828 1 90 14 LYS B C 1
ATOM 2516 O O . LYS B 1 14 ? -14.859 2.529 14.594 1 90 14 LYS B O 1
ATOM 2521 N N . LEU B 1 15 ? -16.234 4.289 14.461 1 91.94 15 LEU B N 1
ATOM 2522 C CA . LEU B 1 15 ? -17.234 3.533 13.703 1 91.94 15 LEU B CA 1
ATOM 2523 C C . LEU B 1 15 ? -16.688 3.176 12.32 1 91.94 15 LEU B C 1
ATOM 2525 O O . LEU B 1 15 ? -16.906 2.064 11.828 1 91.94 15 LEU B O 1
ATOM 2529 N N . PHE B 1 16 ? -16.016 4.133 11.688 1 90.38 16 PHE B N 1
ATOM 2530 C CA . PHE B 1 16 ? -15.414 3.895 10.383 1 90.38 16 PHE B CA 1
ATOM 2531 C C . PHE B 1 16 ? -14.406 2.754 10.453 1 90.38 16 PHE B C 1
ATOM 2533 O O . PHE B 1 16 ? -14.312 1.948 9.523 1 90.38 16 PHE B O 1
ATOM 2540 N N . GLN B 1 17 ? -13.68 2.693 11.492 1 85.38 17 GLN B N 1
ATOM 2541 C CA . GLN B 1 17 ? -12.656 1.669 11.672 1 85.38 17 GLN B CA 1
ATOM 2542 C C . GLN B 1 17 ? -13.281 0.299 11.914 1 85.38 17 GLN B C 1
ATOM 2544 O O . GLN B 1 17 ? -12.742 -0.722 11.484 1 85.38 17 GLN B O 1
ATOM 2549 N N . GLU B 1 18 ? -14.375 0.285 12.539 1 81.38 18 GLU B N 1
ATOM 2550 C CA . GLU B 1 18 ? -15.039 -0.961 12.914 1 81.38 18 GLU B CA 1
ATOM 2551 C C . GLU B 1 18 ? -15.805 -1.554 11.727 1 81.38 18 GLU B C 1
ATOM 2553 O O . GLU B 1 18 ? -15.719 -2.756 11.469 1 81.38 18 GLU B O 1
ATOM 2558 N N . LYS B 1 19 ? -16.531 -0.682 10.992 1 80.81 19 LYS B N 1
ATOM 2559 C CA . LYS B 1 19 ? -17.438 -1.244 10 1 80.81 19 LYS B CA 1
ATOM 2560 C C . LYS B 1 19 ? -17.125 -0.726 8.602 1 80.81 19 LYS B C 1
ATOM 2562 O O . LYS B 1 19 ? -17.672 -1.217 7.617 1 80.81 19 LYS B O 1
ATOM 2567 N N . GLY B 1 20 ? -16.172 0.15 8.562 1 81.44 20 GLY B N 1
ATOM 2568 C CA . GLY B 1 20 ? -15.93 0.797 7.281 1 81.44 20 GLY B CA 1
ATOM 2569 C C . GLY B 1 20 ? -16.766 2.053 7.082 1 81.44 20 GLY B C 1
ATOM 2570 O O . GLY B 1 20 ? -17.828 2.199 7.68 1 81.44 20 GLY B O 1
ATOM 2571 N N . ILE B 1 21 ? -16.391 2.896 6.242 1 84.69 21 ILE B N 1
ATOM 2572 C CA . ILE B 1 21 ? -17.031 4.184 6.027 1 84.69 21 ILE B CA 1
ATOM 2573 C C . ILE B 1 21 ? -18.359 3.977 5.305 1 84.69 21 ILE B C 1
ATOM 2575 O O . ILE B 1 21 ? -19.391 4.555 5.688 1 84.69 21 ILE B O 1
ATOM 2579 N N . GLN B 1 22 ? -18.359 3.121 4.348 1 76.44 22 GLN B N 1
ATOM 2580 C CA . GLN B 1 22 ? -19.547 2.893 3.535 1 76.44 22 GLN B CA 1
ATOM 2581 C C . GLN B 1 22 ? -20.672 2.281 4.367 1 76.44 22 GLN B C 1
ATOM 2583 O O . GLN B 1 22 ? -21.859 2.57 4.141 1 76.44 22 GLN B O 1
ATOM 2588 N N . HIS B 1 23 ? -20.312 1.576 5.352 1 80.88 23 HIS B N 1
ATOM 2589 C CA . HIS B 1 23 ? -21.312 0.848 6.121 1 80.88 23 HIS B CA 1
ATOM 2590 C C . HIS B 1 23 ? -21.703 1.61 7.387 1 80.88 23 HIS B C 1
ATOM 2592 O O . HIS B 1 23 ? -22.484 1.12 8.195 1 80.88 23 HIS B O 1
ATOM 2598 N N . THR B 1 24 ? -21.062 2.658 7.52 1 90.94 24 THR B N 1
ATOM 2599 C CA . THR B 1 24 ? -21.422 3.512 8.648 1 90.94 24 THR B CA 1
ATOM 2600 C C . THR B 1 24 ? -22.406 4.605 8.211 1 90.94 24 THR B C 1
ATOM 2602 O O . THR B 1 24 ? -22.094 5.391 7.312 1 90.94 24 THR B O 1
ATOM 2605 N N . SER B 1 25 ? -23.562 4.613 8.789 1 92.06 25 SER B N 1
ATOM 2606 C CA . SER B 1 25 ? -24.531 5.637 8.453 1 92.06 25 SER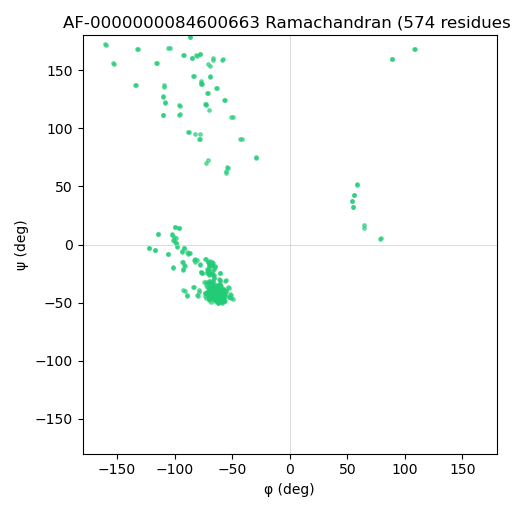 B CA 1
ATOM 2607 C C . SER B 1 25 ? -24.422 6.848 9.375 1 92.06 25 SER B C 1
ATOM 2609 O O . SER B 1 25 ? -23.797 6.766 10.43 1 92.06 25 SER B O 1
ATOM 2611 N N . ILE B 1 26 ? -25.016 7.891 8.883 1 94.31 26 ILE B N 1
ATOM 2612 C CA . ILE B 1 26 ? -25.078 9.078 9.727 1 94.31 26 ILE B CA 1
ATOM 2613 C C . ILE B 1 26 ? -25.859 8.773 11 1 94.31 26 ILE B C 1
ATOM 2615 O O . ILE B 1 26 ? -25.5 9.242 12.086 1 94.31 26 ILE B O 1
ATOM 2619 N N . GLN B 1 27 ? -26.797 7.977 10.867 1 94.81 27 GLN B N 1
ATOM 2620 C CA . GLN B 1 27 ? -27.594 7.57 12.016 1 94.81 27 GLN B CA 1
ATOM 2621 C C . GLN B 1 27 ? -26.734 6.82 13.039 1 94.81 27 GLN B C 1
ATOM 2623 O O . GLN B 1 27 ? -26.906 7.004 14.25 1 94.81 27 GLN B O 1
ATOM 2628 N N . ASP B 1 28 ? -25.891 5.996 12.617 1 96.06 28 ASP B N 1
ATOM 2629 C CA . ASP B 1 28 ? -24.969 5.289 13.5 1 96.06 28 ASP B CA 1
ATOM 2630 C C . ASP B 1 28 ? -24.109 6.266 14.297 1 96.06 28 ASP B C 1
ATOM 2632 O O . ASP B 1 28 ? -23.922 6.102 15.508 1 96.06 28 ASP B O 1
ATOM 2636 N N . ILE B 1 29 ? -23.641 7.285 13.602 1 96.81 29 ILE B N 1
ATOM 2637 C CA . ILE B 1 29 ? -22.719 8.25 14.203 1 96.81 29 ILE B CA 1
ATOM 2638 C C . ILE B 1 29 ? -23.453 9.094 15.234 1 96.81 29 ILE B C 1
ATOM 2640 O O . ILE B 1 29 ? -22.969 9.281 16.359 1 96.81 29 ILE B O 1
ATOM 2644 N N . VAL B 1 30 ? -24.609 9.539 14.875 1 96.38 30 VAL B N 1
ATOM 2645 C CA . VAL B 1 30 ? -25.359 10.414 15.766 1 96.38 30 VAL B CA 1
ATOM 2646 C C . VAL B 1 30 ? -25.766 9.648 17.016 1 96.38 30 VAL B C 1
ATOM 2648 O O . VAL B 1 30 ? -25.75 10.195 18.125 1 96.38 30 VAL B O 1
ATOM 2651 N N . LYS B 1 31 ? -26.125 8.414 16.891 1 96.81 31 LYS B N 1
ATOM 2652 C CA . LYS B 1 31 ? -26.484 7.582 18.031 1 96.81 31 LYS B CA 1
ATOM 2653 C C . LYS B 1 31 ? -25.281 7.359 18.953 1 96.81 31 LYS B C 1
ATOM 2655 O O . LYS B 1 31 ? -25.406 7.5 20.172 1 96.81 31 LYS B O 1
ATOM 2660 N N . ALA B 1 32 ? -24.234 7.059 18.438 1 95.81 32 ALA B N 1
ATOM 2661 C CA . ALA B 1 32 ? -23.047 6.75 19.203 1 95.81 32 ALA B CA 1
ATOM 2662 C C . ALA B 1 32 ? -22.5 7.996 19.906 1 95.81 32 ALA B C 1
ATOM 2664 O O . ALA B 1 32 ? -21.984 7.91 21.016 1 95.81 32 ALA B O 1
ATOM 2665 N N . ALA B 1 33 ? -22.609 9.102 19.219 1 96.25 33 ALA B N 1
ATOM 2666 C CA . ALA B 1 33 ? -22.078 10.352 19.75 1 96.25 33 ALA B CA 1
ATOM 2667 C C . ALA B 1 33 ? -23.094 11.055 20.625 1 96.25 33 ALA B C 1
ATOM 2669 O O . ALA B 1 33 ? -22.797 12.078 21.25 1 96.25 33 ALA B O 1
ATOM 2670 N N . SER B 1 34 ? -24.281 10.531 20.641 1 96.25 34 SER B N 1
ATOM 2671 C CA . SER B 1 34 ? -25.375 11.094 21.438 1 96.25 34 SER B CA 1
ATOM 2672 C C . SER B 1 34 ? -25.656 12.539 21.047 1 96.25 34 SER B C 1
ATOM 2674 O O . SER B 1 34 ? -25.703 13.43 21.891 1 96.25 34 SER B O 1
ATOM 2676 N N . ILE B 1 35 ? -25.812 12.688 19.766 1 95.56 35 ILE B N 1
ATOM 2677 C CA . ILE B 1 35 ? -26.172 14 19.234 1 95.56 35 ILE B CA 1
ATOM 2678 C C . ILE B 1 35 ? -27.328 13.859 18.266 1 95.56 35 ILE B C 1
ATOM 2680 O O . ILE B 1 35 ? -27.719 12.742 17.906 1 95.56 35 ILE B O 1
ATOM 2684 N N . SER B 1 36 ? -27.891 15.008 17.906 1 93.81 36 SER B N 1
ATOM 2685 C CA . SER B 1 36 ? -28.969 14.992 16.906 1 93.81 36 SER B CA 1
ATOM 2686 C C . SER B 1 36 ? -28.391 15.016 15.5 1 93.81 36 SER B C 1
ATOM 2688 O O . SER B 1 36 ? -27.234 15.375 15.297 1 93.81 36 SER B O 1
ATOM 2690 N N . LYS B 1 37 ? -29.219 14.609 14.531 1 92.62 37 LYS B N 1
ATOM 2691 C CA . LYS B 1 37 ? -28.828 14.695 13.125 1 92.62 37 LYS B CA 1
ATOM 2692 C C . LYS B 1 37 ? -28.547 16.141 12.719 1 92.62 37 LYS B C 1
ATOM 2694 O O . LYS B 1 37 ? -27.625 16.406 11.945 1 92.62 37 LYS B O 1
ATOM 2699 N N . GLY B 1 38 ? -29.344 17.031 13.266 1 92.62 38 GLY B N 1
ATOM 2700 C CA . GLY B 1 38 ? -29.109 18.453 13.023 1 92.62 38 GLY B CA 1
ATOM 2701 C C . GLY B 1 38 ? -27.75 18.922 13.492 1 92.62 38 GLY B C 1
ATOM 2702 O O . GLY B 1 38 ? -27.078 19.656 12.781 1 92.62 38 GLY B O 1
ATOM 2703 N N . THR B 1 39 ? -27.406 18.469 14.641 1 92.88 39 THR B N 1
ATOM 2704 C CA . THR B 1 39 ? -26.109 18.812 15.195 1 92.88 39 THR B CA 1
ATOM 2705 C C . THR B 1 39 ? -24.984 18.281 14.305 1 92.88 39 THR B C 1
ATOM 2707 O O . THR B 1 39 ? -23.984 18.969 14.078 1 92.88 39 THR B O 1
ATOM 2710 N N . PHE B 1 40 ? -25.109 17.047 13.781 1 94.56 40 PHE B N 1
ATOM 2711 C CA . PHE B 1 40 ? -24.109 16.484 12.883 1 94.56 40 PHE B CA 1
ATOM 2712 C C . PHE B 1 40 ? -23.922 17.391 11.664 1 94.56 40 PHE B C 1
ATOM 2714 O O . PHE B 1 40 ? -22.781 17.703 11.305 1 94.56 40 PHE B O 1
ATOM 2721 N N . TYR B 1 41 ? -25 17.859 11.133 1 92.19 41 TYR B N 1
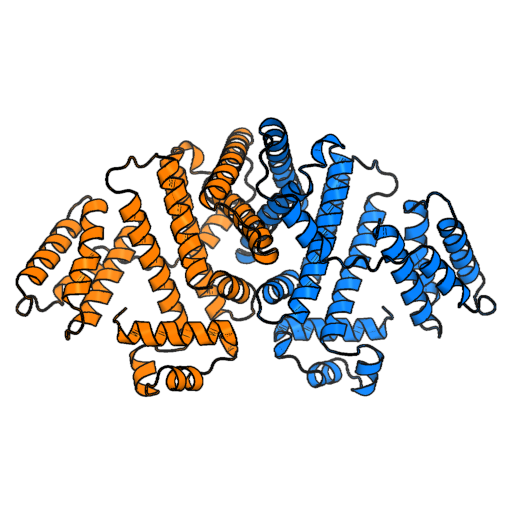ATOM 2722 C CA . TYR B 1 41 ? -24.938 18.625 9.891 1 92.19 41 TYR B CA 1
ATOM 2723 C C . TYR B 1 41 ? -24.469 20.047 10.148 1 92.19 41 TYR B C 1
ATOM 2725 O O . TYR B 1 41 ? -24.047 20.734 9.219 1 92.19 41 TYR B O 1
ATOM 2733 N N . ASN B 1 42 ? -24.531 20.469 11.422 1 89.38 42 ASN B N 1
ATOM 2734 C CA . ASN B 1 42 ? -23.891 21.719 11.805 1 89.38 42 ASN B CA 1
ATOM 2735 C C . ASN B 1 42 ? -22.375 21.609 11.773 1 89.38 42 ASN B C 1
ATOM 2737 O O . ASN B 1 42 ? -21.672 22.594 11.523 1 89.38 42 ASN B O 1
ATOM 2741 N N . TYR B 1 43 ? -21.969 20.391 12.07 1 89.88 43 TYR B N 1
ATOM 2742 C CA . TYR B 1 43 ? -20.531 20.156 12.148 1 89.88 43 TYR B CA 1
ATOM 2743 C C . TYR B 1 43 ? -19.969 19.766 10.797 1 89.88 43 TYR B C 1
ATOM 2745 O O . TYR B 1 43 ? -18.891 20.203 10.406 1 89.88 43 TYR B O 1
ATOM 2753 N N . PHE B 1 44 ? -20.719 18.828 10.078 1 91.56 44 PHE B N 1
ATOM 2754 C CA . PHE B 1 44 ? -20.266 18.234 8.828 1 91.56 44 PHE B CA 1
ATOM 2755 C C . PHE B 1 44 ? -21.375 18.25 7.785 1 91.56 44 PHE B C 1
ATOM 2757 O O . PHE B 1 44 ? -22.516 17.875 8.086 1 91.56 44 PHE B O 1
ATOM 2764 N N . SER B 1 45 ? -21.016 18.594 6.582 1 88.12 45 SER B N 1
ATOM 2765 C CA . SER B 1 45 ? -22.016 18.609 5.52 1 88.12 45 SER B CA 1
ATOM 2766 C C . SER B 1 45 ? -22.328 17.203 5.023 1 88.12 45 SER B C 1
ATOM 2768 O O . SER B 1 45 ? -23.391 16.969 4.43 1 88.12 45 SER B O 1
ATOM 2770 N N . SER B 1 46 ? -21.359 16.312 5.246 1 86.81 46 SER B N 1
ATOM 2771 C CA . SER B 1 46 ? -21.5 14.922 4.816 1 86.81 46 SER B CA 1
ATOM 2772 C C . SER B 1 46 ? -20.531 14.016 5.578 1 86.81 46 SER B C 1
ATOM 2774 O O . SER B 1 46 ? -19.703 14.492 6.344 1 86.81 46 SER B O 1
ATOM 2776 N N . LYS B 1 47 ? -20.688 12.781 5.383 1 90.06 47 LYS B N 1
ATOM 2777 C CA . LYS B 1 47 ? -19.766 11.805 5.953 1 90.06 47 LYS B CA 1
ATOM 2778 C C . LYS B 1 47 ? -18.344 12.031 5.445 1 90.06 47 LYS B C 1
ATOM 2780 O O . LYS B 1 47 ? -17.375 11.922 6.207 1 90.06 47 LYS B O 1
ATOM 2785 N N . ASN B 1 48 ? -18.281 12.359 4.191 1 87.12 48 ASN B N 1
ATOM 2786 C CA . ASN B 1 48 ? -16.969 12.633 3.602 1 87.12 48 ASN B CA 1
ATOM 2787 C C . ASN B 1 48 ? -16.344 13.883 4.207 1 87.12 48 ASN B C 1
ATOM 2789 O O . ASN B 1 48 ? -15.125 13.945 4.383 1 87.12 48 ASN B O 1
ATOM 2793 N N . ASP B 1 49 ? -17.156 14.781 4.484 1 87.44 49 ASP B N 1
ATOM 2794 C CA . ASP B 1 49 ? -16.672 15.992 5.148 1 87.44 49 ASP B CA 1
ATOM 2795 C C . ASP B 1 49 ? -16.109 15.664 6.531 1 87.44 49 ASP B C 1
ATOM 2797 O O . ASP B 1 49 ? -15.109 16.25 6.957 1 87.44 49 ASP B O 1
ATOM 2801 N N . CYS B 1 50 ? -16.766 14.836 7.195 1 91.88 50 CYS B N 1
ATOM 2802 C CA . CYS B 1 50 ? -16.266 14.375 8.492 1 91.88 50 CYS B CA 1
ATOM 2803 C C . CYS B 1 50 ? -14.898 13.734 8.352 1 91.88 50 CYS B C 1
ATOM 2805 O O . CYS B 1 50 ? -13.984 14.039 9.133 1 91.88 50 CYS B O 1
ATOM 2807 N N . VAL B 1 51 ? -14.719 12.93 7.355 1 90.06 51 VAL B N 1
ATOM 2808 C CA . VAL B 1 51 ? -13.438 12.273 7.102 1 90.06 51 VAL B CA 1
ATOM 2809 C C . VAL B 1 51 ? -12.375 13.32 6.785 1 90.06 51 VAL B C 1
ATOM 2811 O O . VAL B 1 51 ? -11.258 13.258 7.297 1 90.06 51 VAL B O 1
ATOM 2814 N N . ALA B 1 52 ? -12.75 14.25 5.98 1 85.94 52 ALA B N 1
ATOM 2815 C CA . ALA B 1 52 ? -11.828 15.32 5.605 1 85.94 52 ALA B CA 1
ATOM 2816 C C . ALA B 1 52 ? -11.336 16.078 6.836 1 85.94 52 ALA B C 1
ATOM 2818 O O . ALA B 1 52 ? -10.148 16.391 6.941 1 85.94 52 ALA B O 1
ATOM 2819 N N . GLU B 1 53 ? -12.211 16.297 7.719 1 85 53 GLU B N 1
ATOM 2820 C CA . GLU B 1 53 ? -11.859 17.016 8.938 1 85 53 GLU B CA 1
ATOM 2821 C C . GLU B 1 53 ? -10.922 16.203 9.82 1 85 53 GLU B C 1
ATOM 2823 O O . GLU B 1 53 ? -10.023 16.75 10.453 1 85 53 GLU B O 1
ATOM 2828 N N . ILE B 1 54 ? -11.141 14.984 9.898 1 88.81 54 ILE B N 1
ATOM 2829 C CA . ILE B 1 54 ? -10.281 14.094 10.664 1 88.81 54 ILE B CA 1
ATOM 2830 C C . ILE B 1 54 ? -8.867 14.125 10.094 1 88.81 54 ILE B C 1
ATOM 2832 O O . ILE B 1 54 ? -7.891 14.242 10.836 1 88.81 54 ILE B O 1
ATOM 2836 N N . LEU B 1 55 ? -8.789 14.062 8.812 1 87.56 55 LEU B N 1
ATOM 2837 C CA . LEU B 1 55 ? -7.496 14.07 8.133 1 87.56 55 LEU B CA 1
ATOM 2838 C C . LEU B 1 55 ? -6.785 15.406 8.344 1 87.56 55 LEU B C 1
ATOM 2840 O O . LEU B 1 55 ? -5.574 15.438 8.578 1 87.56 55 LEU B O 1
ATOM 2844 N N . GLU B 1 56 ? -7.52 16.391 8.25 1 82.56 56 GLU B N 1
ATOM 2845 C CA . GLU B 1 56 ? -6.953 17.719 8.445 1 82.56 56 GLU B CA 1
ATOM 2846 C C . GLU B 1 56 ? -6.43 17.891 9.867 1 82.56 56 GLU B C 1
ATOM 2848 O O . GLU B 1 56 ? -5.379 18.5 10.078 1 82.56 56 GLU B O 1
ATOM 2853 N N . ASP B 1 57 ? -7.188 17.422 10.773 1 83.31 57 ASP B N 1
ATOM 2854 C CA . ASP B 1 57 ? -6.77 17.484 12.172 1 83.31 57 ASP B CA 1
ATOM 2855 C C . ASP B 1 57 ? -5.473 16.703 12.391 1 83.31 57 ASP B C 1
ATOM 2857 O O . ASP B 1 57 ? -4.602 17.141 13.148 1 83.31 57 ASP B O 1
ATOM 2861 N N . LEU B 1 58 ? -5.383 15.617 11.797 1 86.88 58 LEU B N 1
ATOM 2862 C CA . LEU B 1 58 ? -4.172 14.805 11.891 1 86.88 58 LEU B CA 1
ATOM 2863 C C . LEU B 1 58 ? -2.969 15.562 11.328 1 86.88 58 LEU B C 1
ATOM 2865 O O . LEU B 1 58 ? -1.895 15.562 11.938 1 86.88 58 LEU B O 1
ATOM 2869 N N . ARG B 1 59 ? -3.158 16.109 10.203 1 85.12 59 ARG B N 1
ATOM 2870 C CA . ARG B 1 59 ? -2.086 16.875 9.57 1 85.12 59 ARG B CA 1
ATOM 2871 C C . ARG B 1 59 ? -1.653 18.047 10.445 1 85.12 59 ARG B C 1
ATOM 2873 O O . ARG B 1 59 ? -0.46 18.328 10.562 1 85.12 59 ARG B O 1
ATOM 2880 N N . TYR B 1 60 ? -2.631 18.656 10.984 1 78.94 60 TYR B N 1
ATOM 2881 C CA . TYR B 1 60 ? -2.354 19.781 11.859 1 78.94 60 TYR B CA 1
ATOM 2882 C C . TYR B 1 60 ? -1.552 19.344 13.078 1 78.94 60 TYR B C 1
ATOM 2884 O O . TYR B 1 60 ? -0.544 19.969 13.43 1 78.94 60 TYR B O 1
ATOM 2892 N N . GLU B 1 61 ? -2.025 18.344 13.703 1 83.19 61 GLU B N 1
ATOM 2893 C CA . GLU B 1 61 ? -1.336 17.828 14.883 1 83.19 61 GLU B CA 1
ATOM 2894 C C . GLU B 1 61 ? 0.093 17.422 14.547 1 83.19 61 GLU B C 1
ATOM 2896 O O . GLU B 1 61 ? 1.022 17.703 15.305 1 83.19 61 GLU B O 1
ATOM 2901 N N . ALA B 1 62 ? 0.259 16.75 13.445 1 88.75 62 ALA B N 1
ATOM 2902 C CA . ALA B 1 62 ? 1.593 16.359 13.008 1 88.75 62 ALA B CA 1
ATOM 2903 C C . ALA B 1 62 ? 2.492 17.562 12.797 1 88.75 62 ALA B C 1
ATOM 2905 O O . ALA B 1 62 ? 3.65 17.578 13.219 1 88.75 62 ALA B O 1
ATOM 2906 N N . SER B 1 63 ? 1.964 18.531 12.18 1 84.81 63 SER B N 1
ATOM 2907 C CA . SER B 1 63 ? 2.723 19.75 11.898 1 84.81 63 SER B CA 1
ATOM 2908 C C . SER B 1 63 ? 3.184 20.422 13.188 1 84.81 63 SER B C 1
ATOM 2910 O O . SER B 1 63 ? 4.344 20.828 13.297 1 84.81 63 SER B O 1
ATOM 2912 N N . GLN B 1 64 ? 2.299 20.469 14.141 1 79.38 64 GLN B N 1
ATOM 2913 C CA . GLN B 1 64 ? 2.631 21.094 15.422 1 79.38 64 GLN B CA 1
ATOM 2914 C C . GLN B 1 64 ? 3.736 20.328 16.141 1 79.38 64 GLN B C 1
ATOM 2916 O O . GLN B 1 64 ? 4.68 20.922 16.656 1 79.38 64 GLN B O 1
ATOM 2921 N N . ARG B 1 65 ? 3.635 19.109 16.109 1 86.5 65 ARG B N 1
ATOM 2922 C CA . ARG B 1 65 ? 4.629 18.281 16.781 1 86.5 65 ARG B CA 1
ATOM 2923 C C . ARG B 1 65 ? 5.977 18.359 16.078 1 86.5 65 ARG B C 1
ATOM 2925 O O . ARG B 1 65 ? 7.027 18.359 16.719 1 86.5 65 ARG B O 1
ATOM 2932 N N . ARG B 1 66 ? 5.934 18.406 14.758 1 88.12 66 ARG B N 1
ATOM 2933 C CA . ARG B 1 66 ? 7.156 18.5 13.961 1 88.12 66 ARG B CA 1
ATOM 2934 C C . ARG B 1 66 ? 7.879 19.812 14.227 1 88.12 66 ARG B C 1
ATOM 2936 O O . ARG B 1 66 ? 9.102 19.844 14.367 1 88.12 66 ARG B O 1
ATOM 2943 N N . ILE B 1 67 ? 7.133 20.828 14.32 1 80.38 67 ILE B N 1
ATOM 2944 C CA . ILE B 1 67 ? 7.695 22.141 14.602 1 80.38 67 ILE B CA 1
ATOM 2945 C C . ILE B 1 67 ? 8.305 22.156 16 1 80.38 67 ILE B C 1
ATOM 2947 O O . ILE B 1 67 ? 9.43 22.625 16.188 1 80.38 67 ILE B O 1
ATOM 2951 N N . ALA B 1 68 ? 7.566 21.625 16.922 1 80.75 68 ALA B N 1
ATOM 2952 C CA . ALA B 1 68 ? 8.039 21.578 18.297 1 80.75 68 ALA B CA 1
ATOM 2953 C C . ALA B 1 68 ? 9.352 20.797 18.391 1 80.75 68 ALA B C 1
ATOM 2955 O O . ALA B 1 68 ? 10.258 21.188 19.141 1 80.75 68 ALA B O 1
ATOM 2956 N N . ALA B 1 69 ? 9.461 19.766 17.672 1 85.94 69 ALA B N 1
ATOM 2957 C CA . ALA B 1 69 ? 10.648 18.906 17.703 1 85.94 69 ALA B CA 1
ATOM 2958 C C . ALA B 1 69 ? 11.867 19.641 17.141 1 85.94 69 ALA B C 1
ATOM 2960 O O . ALA B 1 69 ? 13 19.297 17.484 1 85.94 69 ALA B O 1
ATOM 2961 N N . GLN B 1 70 ? 11.68 20.594 16.312 1 85.62 70 GLN B N 1
ATOM 2962 C CA . GLN B 1 70 ? 12.766 21.266 15.609 1 85.62 70 GLN B CA 1
ATOM 2963 C C . GLN B 1 70 ? 13.234 22.5 16.375 1 85.62 70 GLN B C 1
ATOM 2965 O O . GLN B 1 70 ? 14.305 23.047 16.094 1 85.62 70 GLN B O 1
ATOM 2970 N N . ILE B 1 71 ? 12.484 22.984 17.328 1 80.88 71 ILE B N 1
ATOM 2971 C CA . ILE B 1 71 ? 12.797 24.203 18.047 1 80.88 71 ILE B CA 1
ATOM 2972 C C . ILE B 1 71 ? 14.172 24.094 18.703 1 80.88 71 ILE B C 1
ATOM 2974 O O . ILE B 1 71 ? 14.453 23.109 19.391 1 80.88 71 ILE B O 1
ATOM 2978 N N . GLY B 1 72 ? 15.039 25.062 18.375 1 77.94 72 GLY B N 1
ATOM 2979 C CA . GLY B 1 72 ? 16.359 25.141 18.969 1 77.94 72 GLY B CA 1
ATOM 2980 C C . GLY B 1 72 ? 17.359 24.172 18.359 1 77.94 72 GLY B C 1
ATOM 2981 O O . GLY B 1 72 ? 18.469 24.031 18.859 1 77.94 72 GLY B O 1
ATOM 2982 N N . LYS B 1 73 ? 16.922 23.5 17.328 1 84.88 73 LYS B N 1
ATOM 2983 C CA . LYS B 1 73 ? 17.797 22.516 16.672 1 84.88 73 LYS B CA 1
ATOM 2984 C C . LYS B 1 73 ? 18.109 22.922 15.234 1 84.88 73 LYS B C 1
ATOM 2986 O O . LYS B 1 73 ? 17.359 23.688 14.625 1 84.88 73 LYS B O 1
ATOM 2991 N N . ALA B 1 74 ? 19.188 22.422 14.758 1 87.62 74 ALA B N 1
ATOM 2992 C CA . ALA B 1 74 ? 19.594 22.734 13.391 1 87.62 74 ALA B CA 1
ATOM 2993 C C . ALA B 1 74 ? 18.656 22.078 12.383 1 87.62 74 ALA B C 1
ATOM 2995 O O . ALA B 1 74 ? 18.219 20.938 12.578 1 87.62 74 ALA B O 1
ATOM 2996 N N . ARG B 1 75 ? 18.406 22.719 11.297 1 83.19 75 ARG B N 1
ATOM 2997 C CA . ARG B 1 75 ? 17.469 22.25 10.281 1 83.19 75 ARG B CA 1
ATOM 2998 C C . ARG B 1 75 ? 18.031 21.031 9.547 1 83.19 75 ARG B C 1
ATOM 3000 O O . ARG B 1 75 ? 17.266 20.234 9.016 1 83.19 75 ARG B O 1
ATOM 3007 N N . ASN B 1 76 ? 19.297 20.906 9.516 1 90.06 76 ASN B N 1
ATOM 3008 C CA . ASN B 1 76 ? 19.891 19.797 8.766 1 90.06 76 ASN B CA 1
ATOM 3009 C C . ASN B 1 76 ? 20.281 18.656 9.688 1 90.06 76 ASN B C 1
ATOM 3011 O O . ASN B 1 76 ? 21.016 17.75 9.289 1 90.06 76 ASN B O 1
ATOM 3015 N N . ASP B 1 77 ? 19.797 18.672 10.875 1 92.75 77 ASP B N 1
ATOM 3016 C CA . ASP B 1 77 ? 20.078 17.609 11.836 1 92.75 77 ASP B CA 1
ATOM 3017 C C . ASP B 1 77 ? 19.312 16.344 11.477 1 92.75 77 ASP B C 1
ATOM 3019 O O . ASP B 1 77 ? 18.078 16.312 11.5 1 92.75 77 ASP B O 1
ATOM 3023 N N . ARG B 1 78 ? 19.984 15.266 11.25 1 93.38 78 ARG B N 1
ATOM 3024 C CA . ARG B 1 78 ? 19.422 13.992 10.82 1 93.38 78 ARG B CA 1
ATOM 3025 C C . ARG B 1 78 ? 18.531 13.398 11.906 1 93.38 78 ARG B C 1
ATOM 3027 O O . ARG B 1 78 ? 17.484 12.812 11.617 1 93.38 78 ARG B O 1
ATOM 3034 N N . THR B 1 79 ? 18.953 13.508 13.117 1 95.38 79 THR B N 1
ATOM 3035 C CA . THR B 1 79 ? 18.188 12.953 14.227 1 95.38 79 THR B CA 1
ATOM 3036 C C . THR B 1 79 ? 16.812 13.617 14.336 1 95.38 79 THR B C 1
ATOM 3038 O O . THR B 1 79 ? 15.82 12.945 14.586 1 95.38 79 THR B O 1
ATOM 3041 N N . ILE B 1 80 ? 16.828 14.938 14.117 1 95 80 ILE B N 1
ATOM 3042 C CA . ILE B 1 80 ? 15.57 15.68 14.164 1 95 80 ILE B CA 1
ATOM 3043 C C . ILE B 1 80 ? 14.695 15.273 12.977 1 95 80 ILE B C 1
ATOM 3045 O O . ILE B 1 80 ? 13.477 15.117 13.125 1 95 80 ILE B O 1
ATOM 3049 N N . PHE B 1 81 ? 15.312 15.117 11.828 1 96.81 81 PHE B N 1
ATOM 3050 C CA . PHE B 1 81 ? 14.594 14.68 10.641 1 96.81 81 PHE B CA 1
ATOM 3051 C C . PHE B 1 81 ? 13.914 13.336 10.883 1 96.81 81 PHE B C 1
ATOM 3053 O O . PHE B 1 81 ? 12.727 13.172 10.594 1 96.81 81 PHE B O 1
ATOM 3060 N N . ILE B 1 82 ? 14.609 12.422 11.5 1 97.81 82 ILE B N 1
ATOM 3061 C CA . ILE B 1 82 ? 14.094 11.094 11.812 1 97.81 82 ILE B CA 1
ATOM 3062 C C . ILE B 1 82 ? 12.938 11.211 12.805 1 97.81 82 ILE B C 1
ATOM 3064 O O . ILE B 1 82 ? 11.891 10.578 12.617 1 97.81 82 ILE B O 1
ATOM 3068 N N . GLU B 1 83 ? 13.094 12 13.789 1 96.44 83 GLU B N 1
ATOM 3069 C CA . GLU B 1 83 ? 12.039 12.211 14.773 1 96.44 83 GLU B CA 1
ATOM 3070 C C . GLU B 1 83 ? 10.773 12.766 14.125 1 96.44 83 GLU B C 1
ATOM 3072 O O . GLU B 1 83 ? 9.664 12.352 14.445 1 96.44 83 GLU B O 1
ATOM 3077 N N . GLN B 1 84 ? 10.961 13.688 13.266 1 95.25 84 GLN B N 1
ATOM 3078 C CA . GLN B 1 84 ? 9.836 14.32 12.586 1 95.25 84 GLN B CA 1
ATOM 3079 C C . GLN B 1 84 ? 9.094 13.328 11.703 1 95.25 84 GLN B C 1
ATOM 3081 O O . GLN B 1 84 ? 7.863 13.344 11.641 1 95.25 84 GLN B O 1
ATOM 3086 N N . ILE B 1 85 ? 9.836 12.469 11.023 1 97.5 85 ILE B N 1
ATOM 3087 C CA . ILE B 1 85 ? 9.203 11.43 10.227 1 97.5 85 ILE B CA 1
ATOM 3088 C C . ILE B 1 85 ? 8.422 10.484 11.141 1 97.5 85 ILE B C 1
ATOM 3090 O O . ILE B 1 85 ? 7.289 10.109 10.828 1 97.5 85 ILE B O 1
ATOM 3094 N N . ALA B 1 86 ? 8.938 10.164 12.289 1 97.44 86 ALA B N 1
ATOM 3095 C CA . ALA B 1 86 ? 8.328 9.234 13.234 1 97.44 86 ALA B CA 1
ATOM 3096 C C . ALA B 1 86 ? 7.027 9.797 13.797 1 97.44 86 ALA B C 1
ATOM 3098 O O . ALA B 1 86 ? 6.094 9.039 14.086 1 97.44 86 ALA B O 1
ATOM 3099 N N . ILE B 1 87 ? 6.957 11.055 13.914 1 94.94 87 ILE B N 1
ATOM 3100 C CA . ILE B 1 87 ? 5.809 11.719 14.523 1 94.94 87 ILE B CA 1
ATOM 3101 C C . ILE B 1 87 ? 4.539 11.367 13.742 1 94.94 87 ILE B C 1
ATOM 3103 O O . ILE B 1 87 ? 3.537 10.953 14.336 1 94.94 87 ILE B O 1
ATOM 3107 N N . PHE B 1 88 ? 4.613 11.523 12.5 1 92.38 88 PHE B N 1
ATOM 3108 C CA . PHE B 1 88 ? 3.436 11.281 11.672 1 92.38 88 PHE B CA 1
ATOM 3109 C C . PHE B 1 88 ? 3.018 9.812 11.742 1 92.38 88 PHE B C 1
ATOM 3111 O O . PHE B 1 88 ? 1.829 9.508 11.836 1 92.38 88 PHE B O 1
ATOM 3118 N N . ILE B 1 89 ? 3.967 8.945 11.68 1 93.56 89 ILE B N 1
ATOM 3119 C CA . ILE B 1 89 ? 3.703 7.512 11.711 1 93.56 89 ILE B CA 1
ATOM 3120 C C . ILE B 1 89 ? 3.084 7.133 13.055 1 93.56 89 ILE B C 1
ATOM 3122 O O . ILE B 1 89 ? 2.098 6.398 13.109 1 93.56 89 ILE B O 1
ATOM 3126 N N . LYS B 1 90 ? 3.604 7.66 14.109 1 92.75 90 LYS B N 1
ATOM 3127 C CA . LYS B 1 90 ? 3.096 7.383 15.445 1 92.75 90 LYS B CA 1
ATOM 3128 C C . LYS B 1 90 ? 1.67 7.898 15.617 1 92.75 90 LYS B C 1
ATOM 3130 O O . LYS B 1 90 ? 0.831 7.23 16.219 1 92.75 90 LYS B O 1
ATOM 3135 N N . LEU B 1 91 ? 1.421 9.047 15.086 1 91.69 91 LEU B N 1
ATOM 3136 C CA . LEU B 1 91 ? 0.081 9.617 15.156 1 91.69 91 LEU B CA 1
ATOM 3137 C C . LEU B 1 91 ? -0.922 8.75 14.406 1 91.69 91 LEU B C 1
ATOM 3139 O O . LEU B 1 91 ? -2.033 8.516 14.891 1 91.69 91 LEU B O 1
ATOM 3143 N N . GLN B 1 92 ? -0.545 8.297 13.25 1 88.38 92 GLN B N 1
ATOM 3144 C CA . GLN B 1 92 ? -1.408 7.41 12.477 1 88.38 92 GLN B CA 1
ATOM 3145 C C . GLN B 1 92 ? -1.672 6.105 13.219 1 88.38 92 GLN B C 1
ATOM 3147 O O . GLN B 1 92 ? -2.777 5.566 13.164 1 88.38 92 GLN B O 1
ATOM 3152 N N . GLU B 1 93 ? -0.634 5.59 13.852 1 83.62 93 GLU B N 1
ATOM 3153 C CA . GLU B 1 93 ? -0.763 4.344 14.602 1 83.62 93 GLU B CA 1
ATOM 3154 C C . GLU B 1 93 ? -1.667 4.52 15.82 1 83.62 93 GLU B C 1
ATOM 3156 O O . GLU B 1 93 ? -2.498 3.66 16.109 1 83.62 93 GLU B O 1
ATOM 3161 N N . GLU B 1 94 ? -1.499 5.609 16.469 1 83.5 94 GLU B N 1
ATOM 3162 C CA . GLU B 1 94 ? -2.301 5.918 17.641 1 83.5 94 GLU B CA 1
ATOM 3163 C C . GLU B 1 94 ? -3.787 5.988 17.297 1 83.5 94 GLU B C 1
ATOM 3165 O O . GLU B 1 94 ? -4.633 5.547 18.078 1 83.5 94 GLU B O 1
ATOM 3170 N N . LYS B 1 95 ? -4.035 6.457 16.156 1 84.38 95 LYS B N 1
ATOM 3171 C CA . LYS B 1 95 ? -5.426 6.648 15.75 1 84.38 95 LYS B CA 1
ATOM 3172 C C . LYS B 1 95 ? -5.906 5.5 14.867 1 84.38 95 LYS B C 1
ATOM 3174 O O . LYS B 1 95 ? -7.027 5.527 14.359 1 84.38 95 LYS B O 1
ATOM 3179 N N . HIS B 1 96 ? -5.078 4.535 14.625 1 80.81 96 HIS B N 1
ATOM 3180 C CA . HIS B 1 96 ? -5.379 3.352 13.828 1 80.81 96 HIS B CA 1
ATOM 3181 C C . HIS B 1 96 ? -5.875 3.734 12.438 1 80.81 96 HIS B C 1
ATOM 3183 O O . HIS B 1 96 ? -6.844 3.156 11.938 1 80.81 96 HIS B O 1
ATOM 3189 N N . LEU B 1 97 ? -5.199 4.707 11.883 1 86.31 97 LEU B N 1
ATOM 3190 C CA . LEU B 1 97 ? -5.688 5.293 10.633 1 86.31 97 LEU B CA 1
ATOM 3191 C C . LEU B 1 97 ? -5.066 4.602 9.43 1 86.31 97 LEU B C 1
ATOM 3193 O O . LEU B 1 97 ? -5.598 4.68 8.32 1 86.31 97 LEU B O 1
ATOM 3197 N N . TYR B 1 98 ? -3.979 3.971 9.617 1 82.94 98 TYR B N 1
ATOM 3198 C CA . TYR B 1 98 ? -3.217 3.449 8.492 1 82.94 98 TYR B CA 1
ATOM 3199 C C . TYR B 1 98 ? -4.051 2.469 7.676 1 82.94 98 TYR B C 1
ATOM 3201 O O . TYR B 1 98 ? -4.164 2.604 6.453 1 82.94 98 TYR B O 1
ATOM 3209 N N . ARG B 1 99 ? -4.656 1.565 8.344 1 81.06 99 ARG B N 1
ATOM 3210 C CA . ARG B 1 99 ? -5.445 0.543 7.668 1 81.06 99 ARG B CA 1
ATOM 3211 C C . ARG B 1 99 ? -6.617 1.165 6.918 1 81.06 99 ARG B C 1
ATOM 3213 O O . ARG B 1 99 ? -6.895 0.803 5.773 1 81.06 99 ARG B O 1
ATOM 3220 N N . LEU B 1 100 ? -7.238 2.045 7.578 1 83.12 100 LEU B N 1
ATOM 3221 C CA . LEU B 1 100 ? -8.406 2.693 6.992 1 83.12 100 LEU B CA 1
ATOM 3222 C C . LEU B 1 100 ? -8.023 3.48 5.742 1 83.12 100 LEU B C 1
ATOM 3224 O O . LEU B 1 100 ? -8.688 3.375 4.707 1 83.12 100 LEU B O 1
ATOM 3228 N N . PHE B 1 101 ? -6.914 4.164 5.789 1 85.06 101 PHE B N 1
ATOM 3229 C CA . PHE B 1 101 ? -6.48 5 4.676 1 85.06 101 PHE B CA 1
ATOM 3230 C C . PHE B 1 101 ? -6.055 4.141 3.492 1 85.06 101 PHE B C 1
ATOM 3232 O O . PHE B 1 101 ? -6.391 4.441 2.346 1 85.06 101 PHE B O 1
ATOM 3239 N N . GLU B 1 102 ? -5.375 3.125 3.752 1 86.06 102 GLU B N 1
ATOM 3240 C CA . GLU B 1 102 ? -4.934 2.24 2.678 1 86.06 102 GLU B CA 1
ATOM 3241 C C . GLU B 1 102 ? -6.117 1.556 2.004 1 86.06 102 GLU B C 1
ATOM 3243 O O . GLU B 1 102 ? -6.148 1.415 0.78 1 86.06 102 GLU B O 1
ATOM 3248 N N . ALA B 1 103 ? -7.066 1.168 2.814 1 82.5 103 ALA B N 1
ATOM 3249 C CA . ALA B 1 103 ? -8.273 0.548 2.266 1 82.5 103 ALA B CA 1
ATOM 3250 C C . ALA B 1 103 ? -9.023 1.52 1.358 1 82.5 103 ALA B C 1
ATOM 3252 O O . ALA B 1 103 ? -9.461 1.146 0.27 1 82.5 103 ALA B O 1
ATOM 3253 N N . ILE B 1 104 ? -9.078 2.744 1.774 1 84.06 104 ILE B N 1
ATOM 3254 C CA . ILE B 1 104 ? -9.805 3.768 1.027 1 84.06 104 ILE B CA 1
ATOM 3255 C C . ILE B 1 104 ? -9.078 4.062 -0.281 1 84.06 104 ILE B C 1
ATOM 3257 O O . ILE B 1 104 ? -9.703 4.168 -1.338 1 84.06 104 ILE B O 1
ATOM 3261 N N . LEU B 1 105 ? -7.82 4.164 -0.21 1 83.75 105 LEU B N 1
ATOM 3262 C CA . LEU B 1 105 ? -7.008 4.539 -1.361 1 83.75 105 LEU B CA 1
ATOM 3263 C C . LEU B 1 105 ? -7.168 3.531 -2.492 1 83.75 105 LEU B C 1
ATOM 3265 O O . LEU B 1 105 ? -7.039 3.883 -3.668 1 83.75 105 LEU B O 1
ATOM 3269 N N . HIS B 1 106 ? -7.539 2.328 -2.188 1 79.12 106 HIS B N 1
ATOM 3270 C CA . HIS B 1 106 ? -7.629 1.276 -3.195 1 79.12 106 HIS B CA 1
ATOM 3271 C C . HIS B 1 106 ? -9.07 0.82 -3.389 1 79.12 106 HIS B C 1
ATOM 3273 O O . HIS B 1 106 ? -9.32 -0.203 -4.031 1 79.12 106 HIS B O 1
ATOM 3279 N N . SER B 1 107 ? -9.961 1.578 -2.775 1 76 107 SER B N 1
ATOM 3280 C CA . SER B 1 107 ? -11.383 1.289 -2.92 1 76 107 SER B CA 1
ATOM 3281 C C . SER B 1 107 ? -11.961 1.972 -4.156 1 76 107 SER B C 1
ATOM 3283 O O . SER B 1 107 ? -11.242 2.648 -4.891 1 76 107 SER B O 1
ATOM 3285 N N . ASN B 1 108 ? -13.211 1.739 -4.352 1 72.94 108 ASN B N 1
ATOM 3286 C CA . ASN B 1 108 ? -13.898 2.336 -5.492 1 72.94 108 ASN B CA 1
ATOM 3287 C C . ASN B 1 108 ? -14.625 3.619 -5.098 1 72.94 108 ASN B C 1
ATOM 3289 O O . ASN B 1 108 ? -15.414 4.156 -5.879 1 72.94 108 ASN B O 1
ATOM 3293 N N . GLU B 1 109 ? -14.297 4.113 -3.957 1 77.94 109 GLU B N 1
ATOM 3294 C CA . GLU B 1 109 ? -14.898 5.359 -3.486 1 77.94 109 GLU B CA 1
ATOM 3295 C C . GLU B 1 109 ? -14.109 6.57 -3.977 1 77.94 109 GLU B C 1
ATOM 3297 O O . GLU B 1 109 ? -13.25 7.086 -3.264 1 77.94 109 GLU B O 1
ATOM 3302 N N . ALA B 1 110 ? -14.578 7.105 -5.012 1 79.06 110 ALA B N 1
ATOM 3303 C CA . ALA B 1 110 ? -13.781 8.094 -5.738 1 79.06 110 ALA B CA 1
ATOM 3304 C C . ALA B 1 110 ? -13.516 9.328 -4.879 1 79.06 110 ALA B C 1
ATOM 3306 O O . ALA B 1 110 ? -12.383 9.789 -4.781 1 79.06 110 ALA B O 1
ATOM 3307 N N . ASP B 1 111 ? -14.539 9.82 -4.219 1 80.81 111 ASP B N 1
ATOM 3308 C CA . ASP B 1 111 ? -14.406 11.055 -3.441 1 80.81 111 ASP B CA 1
ATOM 3309 C C . ASP B 1 111 ? -13.5 10.836 -2.229 1 80.81 111 ASP B C 1
ATOM 3311 O O . ASP B 1 111 ? -12.648 11.672 -1.926 1 80.81 111 ASP B O 1
ATOM 3315 N N . LEU B 1 112 ? -13.703 9.758 -1.586 1 85.69 112 LEU B N 1
ATOM 3316 C CA . LEU B 1 112 ? -12.883 9.43 -0.422 1 85.69 112 LEU B CA 1
ATOM 3317 C C . LEU B 1 112 ? -11.438 9.172 -0.83 1 85.69 112 LEU B C 1
ATOM 3319 O O . LEU B 1 112 ? -10.508 9.578 -0.132 1 85.69 112 LEU B O 1
ATOM 3323 N N . LYS B 1 113 ? -11.312 8.516 -1.932 1 85 113 LYS B N 1
ATOM 3324 C CA . LYS B 1 113 ? -9.984 8.234 -2.469 1 85 113 LYS B CA 1
ATOM 3325 C C . LYS B 1 113 ? -9.211 9.523 -2.738 1 85 113 LYS B C 1
ATOM 3327 O O . LYS B 1 113 ? -8.031 9.625 -2.406 1 85 113 LYS B O 1
ATOM 3332 N N . LYS B 1 114 ? -9.875 10.43 -3.293 1 83.75 114 LYS B N 1
ATOM 3333 C CA . LYS B 1 114 ? -9.258 11.719 -3.598 1 83.75 114 LYS B CA 1
ATOM 3334 C C . LYS B 1 114 ? -8.805 12.422 -2.322 1 83.75 114 LYS B C 1
ATOM 3336 O O . LYS B 1 114 ? -7.719 13 -2.283 1 83.75 114 LYS B O 1
ATOM 3341 N N . LEU B 1 115 ? -9.602 12.359 -1.314 1 84.12 115 LEU B N 1
ATOM 3342 C CA . LEU B 1 115 ? -9.281 13.008 -0.047 1 84.12 115 LEU B CA 1
ATOM 3343 C C . LEU B 1 115 ? -8.047 12.367 0.592 1 84.12 115 LEU B C 1
ATOM 3345 O O . LEU B 1 115 ? -7.145 13.07 1.045 1 84.12 115 LEU B O 1
ATOM 3349 N N . VAL B 1 116 ? -8.008 11.094 0.618 1 88.94 116 VAL B N 1
ATOM 3350 C CA . VAL B 1 116 ? -6.918 10.359 1.254 1 88.94 116 VAL B CA 1
ATOM 3351 C C . VAL B 1 116 ? -5.637 10.523 0.439 1 88.94 116 VAL B C 1
ATOM 3353 O O . VAL B 1 116 ? -4.551 10.672 1.003 1 88.94 116 VAL B O 1
ATOM 3356 N N . LEU B 1 117 ? -5.84 10.531 -0.844 1 88.06 117 LEU B N 1
ATOM 3357 C CA . LEU B 1 117 ? -4.688 10.742 -1.712 1 88.06 117 LEU B CA 1
ATOM 3358 C C . LEU B 1 117 ? -4.082 12.125 -1.487 1 88.06 117 LEU B C 1
ATOM 3360 O O . LEU B 1 117 ? -2.861 12.266 -1.403 1 88.06 117 LEU B O 1
ATOM 3364 N N . LYS B 1 118 ? -4.91 13.078 -1.454 1 85.56 118 LYS B N 1
ATOM 3365 C CA . LYS B 1 118 ? -4.449 14.438 -1.18 1 85.56 118 LYS B CA 1
ATOM 3366 C C . LYS B 1 118 ? -3.615 14.484 0.097 1 85.56 118 LYS B C 1
ATOM 3368 O O . LYS B 1 118 ? -2.57 15.141 0.136 1 85.56 118 LYS B O 1
ATOM 3373 N N . HIS B 1 119 ? -4.09 13.867 1.052 1 87.5 119 HIS B N 1
ATOM 3374 C CA . HIS B 1 119 ? -3.387 13.812 2.328 1 87.5 119 HIS B CA 1
ATOM 3375 C C . HIS B 1 119 ? -2.029 13.125 2.18 1 87.5 119 HIS B C 1
ATOM 3377 O O . HIS B 1 119 ? -1.034 13.586 2.742 1 87.5 119 HIS B O 1
ATOM 3383 N N . ARG B 1 120 ? -1.981 12.078 1.433 1 88.75 120 ARG B N 1
ATOM 3384 C CA . ARG B 1 120 ? -0.734 11.367 1.185 1 88.75 120 ARG B CA 1
ATOM 3385 C C . ARG B 1 120 ? 0.263 12.242 0.437 1 88.75 120 ARG B C 1
ATOM 3387 O O . ARG B 1 120 ? 1.45 12.258 0.767 1 88.75 120 ARG B O 1
ATOM 3394 N N . VAL B 1 121 ? -0.236 12.898 -0.517 1 88.31 121 VAL B N 1
ATOM 3395 C CA . VAL B 1 121 ? 0.639 13.742 -1.33 1 88.31 121 VAL B CA 1
ATOM 3396 C C . VAL B 1 121 ? 1.184 14.891 -0.486 1 88.31 121 VAL B C 1
ATOM 3398 O O . VAL B 1 121 ? 2.352 15.266 -0.612 1 88.31 121 VAL B O 1
ATOM 3401 N N . HIS B 1 122 ? 0.37 15.383 0.368 1 87.12 122 HIS B N 1
ATOM 3402 C CA . HIS B 1 122 ? 0.828 16.422 1.282 1 87.12 122 HIS B CA 1
ATOM 3403 C C . HIS B 1 122 ? 1.99 15.938 2.139 1 87.12 122 HIS B C 1
ATOM 3405 O O . HIS B 1 122 ? 2.971 16.656 2.336 1 87.12 122 HIS B O 1
ATOM 3411 N N . ASP B 1 123 ? 1.841 14.805 2.602 1 90.94 123 ASP B N 1
ATOM 3412 C CA . ASP B 1 123 ? 2.893 14.234 3.436 1 90.94 123 ASP B CA 1
ATOM 3413 C C . ASP B 1 123 ? 4.168 14 2.629 1 90.94 123 ASP B C 1
ATOM 3415 O O . ASP B 1 123 ? 5.27 14.273 3.105 1 90.94 123 ASP B O 1
ATOM 3419 N N . MET B 1 124 ? 3.998 13.547 1.479 1 93.19 124 MET B N 1
ATOM 3420 C CA . MET B 1 124 ? 5.148 13.289 0.618 1 93.19 124 MET B CA 1
ATOM 3421 C C . MET B 1 124 ? 5.844 14.594 0.234 1 93.19 124 MET B C 1
ATOM 3423 O O . MET B 1 124 ? 7.07 14.641 0.133 1 93.19 124 MET B O 1
ATOM 3427 N N . GLU B 1 125 ? 5.066 15.594 0.047 1 88.81 125 GLU B N 1
ATOM 3428 C CA . GLU B 1 125 ? 5.621 16.906 -0.265 1 88.81 125 GLU B CA 1
ATOM 3429 C C . GLU B 1 125 ? 6.434 17.453 0.905 1 88.81 125 GLU B C 1
ATOM 3431 O O . GLU B 1 125 ? 7.527 17.984 0.712 1 88.81 125 GLU B O 1
ATOM 3436 N N . TRP B 1 126 ? 5.836 17.344 1.998 1 90.56 126 TRP B N 1
ATOM 3437 C CA . TRP B 1 126 ? 6.566 17.766 3.188 1 90.56 126 TRP B CA 1
ATOM 3438 C C . TRP B 1 126 ? 7.887 17.016 3.311 1 90.56 126 TRP B C 1
ATOM 3440 O O . TRP B 1 126 ? 8.938 17.625 3.535 1 90.56 126 TRP B O 1
ATOM 3450 N N . LEU B 1 127 ? 7.867 15.727 3.178 1 96 127 LEU B N 1
ATOM 3451 C CA . LEU B 1 127 ? 9.062 14.891 3.277 1 96 127 LEU B CA 1
ATOM 3452 C C . LEU B 1 127 ? 10.078 15.266 2.205 1 96 127 LEU B C 1
ATOM 3454 O O . LEU B 1 127 ? 11.281 15.281 2.467 1 96 127 LEU B O 1
ATOM 3458 N N . THR B 1 128 ? 9.578 15.562 1.044 1 94.62 128 THR B N 1
ATOM 3459 C CA . THR B 1 128 ? 10.445 15.961 -0.063 1 94.62 128 THR B CA 1
ATOM 3460 C C . THR B 1 128 ? 11.203 17.234 0.276 1 94.62 128 THR B C 1
ATOM 3462 O O . THR B 1 128 ? 12.422 17.297 0.127 1 94.62 128 THR B O 1
ATOM 3465 N N . GLN B 1 129 ? 10.469 18.172 0.772 1 90.31 129 GLN B N 1
ATOM 3466 C CA . GLN B 1 129 ? 11.086 19.453 1.123 1 90.31 129 GLN B CA 1
ATOM 3467 C C . GLN B 1 129 ? 12.07 19.281 2.273 1 90.31 129 GLN B C 1
ATOM 3469 O O . GLN B 1 129 ? 13.164 19.859 2.25 1 90.31 129 GLN B O 1
ATOM 3474 N N . ARG B 1 130 ? 11.68 18.531 3.236 1 93.94 130 ARG B N 1
ATOM 3475 C CA . ARG B 1 130 ? 12.555 18.297 4.379 1 93.94 130 ARG B CA 1
ATOM 3476 C C . ARG B 1 130 ? 13.812 17.547 3.959 1 93.94 130 ARG B C 1
ATOM 3478 O O . ARG B 1 130 ? 14.906 17.828 4.457 1 93.94 130 ARG B O 1
ATOM 3485 N N . LEU B 1 131 ? 13.672 16.609 3.066 1 96.44 131 LEU B N 1
ATOM 3486 C CA . LEU B 1 131 ? 14.812 15.859 2.539 1 96.44 131 LEU B CA 1
ATOM 3487 C C . LEU B 1 131 ? 15.805 16.797 1.855 1 96.44 131 LEU B C 1
ATOM 3489 O O . LEU B 1 131 ? 17.016 16.672 2.051 1 96.44 131 LEU B O 1
ATOM 3493 N N . ILE B 1 132 ? 15.336 17.688 1.099 1 93.19 132 ILE B N 1
ATOM 3494 C CA . ILE B 1 132 ? 16.172 18.656 0.402 1 93.19 132 ILE B CA 1
ATOM 3495 C C . ILE B 1 132 ? 16.906 19.531 1.418 1 93.19 132 ILE B C 1
ATOM 3497 O O . ILE B 1 132 ? 18.094 19.812 1.254 1 93.19 132 ILE B O 1
ATOM 3501 N N . GLU B 1 133 ? 16.234 19.922 2.457 1 90.38 133 GLU B N 1
ATOM 3502 C CA . GLU B 1 133 ? 16.828 20.75 3.498 1 90.38 133 GLU B CA 1
ATOM 3503 C C . GLU B 1 133 ? 17.969 20 4.203 1 90.38 133 GLU B C 1
ATOM 3505 O O . GLU B 1 133 ? 18.984 20.594 4.551 1 90.38 133 GLU B O 1
ATOM 3510 N N . VAL B 1 134 ? 17.781 18.766 4.383 1 94.25 134 VAL B N 1
ATOM 3511 C CA . VAL B 1 134 ? 18.734 17.969 5.156 1 94.25 134 VAL B CA 1
ATOM 3512 C C . VAL B 1 134 ? 19.891 17.547 4.266 1 94.25 134 VAL B C 1
ATOM 3514 O O . VAL B 1 134 ? 21.047 17.562 4.691 1 94.25 134 VAL B O 1
ATOM 3517 N N . ARG B 1 135 ? 19.641 17.234 3.006 1 94 135 ARG B N 1
ATOM 3518 C CA . ARG B 1 135 ? 20.656 16.641 2.145 1 94 135 ARG B CA 1
ATOM 3519 C C . ARG B 1 135 ? 21.266 17.672 1.213 1 94 135 ARG B C 1
ATOM 3521 O O . ARG B 1 135 ? 22.328 17.438 0.623 1 94 135 ARG B O 1
ATOM 3528 N N . GLY B 1 136 ? 20.562 18.766 1.014 1 92.19 136 GLY B N 1
ATOM 3529 C CA . GLY B 1 136 ? 21.078 19.828 0.166 1 92.19 136 GLY B CA 1
ATOM 3530 C C . GLY B 1 136 ? 20.344 19.953 -1.151 1 92.19 136 GLY B C 1
ATOM 3531 O O . GLY B 1 136 ? 19.609 19.047 -1.545 1 92.19 136 GLY B O 1
ATOM 3532 N N . GLU B 1 137 ? 20.562 20.953 -1.845 1 92.12 137 GLU B N 1
ATOM 3533 C CA . GLU B 1 137 ? 19.828 21.344 -3.049 1 92.12 137 GLU B CA 1
ATOM 3534 C C . GLU B 1 137 ? 20.141 20.406 -4.211 1 92.12 137 GLU B C 1
ATOM 3536 O O . GLU B 1 137 ? 19.359 20.266 -5.141 1 92.12 137 GLU B O 1
ATOM 3541 N N . SER B 1 138 ? 21.25 19.75 -4.133 1 92.06 138 SER B N 1
ATOM 3542 C CA . SER B 1 138 ? 21.672 18.891 -5.23 1 92.06 138 SER B CA 1
ATOM 3543 C C . SER B 1 138 ? 20.719 17.719 -5.414 1 92.06 138 SER B C 1
ATOM 3545 O O . SER B 1 138 ? 20.641 17.125 -6.5 1 92.06 138 SER B O 1
ATOM 3547 N N . VAL B 1 139 ? 19.906 17.406 -4.391 1 94.31 139 VAL B N 1
ATOM 3548 C CA . VAL B 1 139 ? 19.031 16.234 -4.473 1 94.31 139 VAL B CA 1
ATOM 3549 C C . VAL B 1 139 ? 17.656 16.656 -4.988 1 94.31 139 VAL B C 1
ATOM 3551 O O . VAL B 1 139 ? 16.812 15.812 -5.277 1 94.31 139 VAL B O 1
ATOM 3554 N N . ARG B 1 140 ? 17.375 17.922 -5.172 1 92.94 140 ARG B N 1
ATOM 3555 C CA . ARG B 1 140 ? 16.062 18.484 -5.492 1 92.94 140 ARG B CA 1
ATOM 3556 C C . ARG B 1 140 ? 15.453 17.781 -6.695 1 92.94 140 ARG B C 1
ATOM 3558 O O . ARG B 1 140 ? 14.289 17.375 -6.652 1 92.94 140 ARG B O 1
ATOM 3565 N N . PRO B 1 141 ? 16.266 17.516 -7.758 1 90.81 141 PRO B N 1
ATOM 3566 C CA . PRO B 1 141 ? 15.641 16.891 -8.938 1 90.81 141 PRO B CA 1
ATOM 3567 C C . PRO B 1 141 ? 15.172 15.469 -8.672 1 90.81 141 PRO B C 1
ATOM 3569 O O . PRO B 1 141 ? 14.305 14.953 -9.398 1 90.81 141 PRO B O 1
ATOM 3572 N N . TYR B 1 142 ? 15.656 14.836 -7.613 1 94.19 142 TYR B N 1
ATOM 3573 C CA . TYR B 1 142 ? 15.406 13.414 -7.371 1 94.19 142 TYR B CA 1
ATOM 3574 C C . TYR B 1 142 ? 14.617 13.211 -6.086 1 94.19 142 TYR B C 1
ATOM 3576 O O . TYR B 1 142 ? 14.195 12.094 -5.781 1 94.19 142 TYR B O 1
ATOM 3584 N N . ALA B 1 143 ? 14.406 14.297 -5.406 1 94.75 143 ALA B N 1
ATOM 3585 C CA . ALA B 1 143 ? 13.93 14.203 -4.027 1 94.75 143 ALA B CA 1
ATOM 3586 C C . ALA B 1 143 ? 12.547 13.57 -3.963 1 94.75 143 ALA B C 1
ATOM 3588 O O . ALA B 1 143 ? 12.305 12.68 -3.145 1 94.75 143 ALA B O 1
ATOM 3589 N N . PHE B 1 144 ? 11.664 13.969 -4.805 1 93.81 144 PHE B N 1
ATOM 3590 C CA . PHE B 1 144 ? 10.305 13.445 -4.734 1 93.81 144 PHE B CA 1
ATOM 3591 C C . PHE B 1 144 ? 10.273 11.961 -5.078 1 93.81 144 PHE B C 1
ATOM 3593 O O . PHE B 1 144 ? 9.609 11.172 -4.395 1 93.81 144 PHE B O 1
ATOM 3600 N N . GLU B 1 145 ? 10.945 11.617 -6.137 1 95.19 145 GLU B N 1
ATOM 3601 C CA . GLU B 1 145 ? 11.023 10.203 -6.48 1 95.19 145 GLU B CA 1
ATOM 3602 C C . GLU B 1 145 ? 11.664 9.398 -5.352 1 95.19 145 GLU B C 1
ATOM 3604 O O . GLU B 1 145 ? 11.219 8.281 -5.055 1 95.19 145 GLU B O 1
ATOM 3609 N N . GLY B 1 146 ? 12.734 9.977 -4.777 1 97.25 146 GLY B N 1
ATOM 3610 C CA . GLY B 1 146 ? 13.328 9.344 -3.609 1 97.25 146 GLY B CA 1
ATOM 3611 C C . GLY B 1 146 ? 12.328 9.109 -2.488 1 97.25 146 GLY B C 1
ATOM 3612 O O . GLY B 1 146 ? 12.32 8.039 -1.872 1 97.25 146 GLY B O 1
ATOM 3613 N N . VAL B 1 147 ? 11.484 10.07 -2.297 1 97.5 147 VAL B N 1
ATOM 3614 C CA . VAL B 1 147 ? 10.484 9.984 -1.239 1 97.5 147 VAL B CA 1
ATOM 3615 C C . VAL B 1 147 ? 9.469 8.898 -1.578 1 97.5 147 VAL B C 1
ATOM 3617 O O . VAL B 1 147 ? 9.016 8.164 -0.695 1 97.5 147 VAL B O 1
ATOM 3620 N N . VAL B 1 148 ? 9.102 8.742 -2.842 1 96.88 148 VAL B N 1
ATOM 3621 C CA . VAL B 1 148 ? 8.211 7.68 -3.275 1 96.88 148 VAL B CA 1
ATOM 3622 C C . VAL B 1 148 ? 8.812 6.32 -2.924 1 96.88 148 VAL B C 1
ATOM 3624 O O . VAL B 1 148 ? 8.133 5.461 -2.352 1 96.88 148 VAL B O 1
ATOM 3627 N N . LEU B 1 149 ? 10.047 6.141 -3.199 1 98.06 149 LEU B N 1
ATOM 3628 C CA . LEU B 1 149 ? 10.742 4.887 -2.908 1 98.06 149 LEU B CA 1
ATOM 3629 C C . LEU B 1 149 ? 10.836 4.66 -1.403 1 98.06 149 LEU B C 1
ATOM 3631 O O . LEU B 1 149 ? 10.555 3.561 -0.919 1 98.06 149 LEU B O 1
ATOM 3635 N N . PHE B 1 150 ? 11.211 5.691 -0.708 1 98.5 150 PHE B N 1
ATOM 3636 C CA . PHE B 1 150 ? 11.375 5.613 0.738 1 98.5 150 PHE B CA 1
ATOM 3637 C C . PHE B 1 150 ? 10.062 5.23 1.415 1 98.5 150 PHE B C 1
ATOM 3639 O O . PHE B 1 150 ? 10.047 4.363 2.291 1 98.5 150 PHE B O 1
ATOM 3646 N N . THR B 1 151 ? 9.039 5.91 1.023 1 96.94 151 THR B N 1
ATOM 3647 C CA . THR B 1 151 ? 7.738 5.645 1.634 1 96.94 151 THR B CA 1
ATOM 3648 C C . THR B 1 151 ? 7.27 4.227 1.311 1 96.94 151 THR B C 1
ATOM 3650 O O . THR B 1 151 ? 6.633 3.574 2.141 1 96.94 151 THR B O 1
ATOM 3653 N N . GLY B 1 152 ? 7.551 3.723 0.124 1 96.75 152 GLY B N 1
ATOM 3654 C CA . GLY B 1 152 ? 7.266 2.334 -0.201 1 96.75 152 GLY B CA 1
ATOM 3655 C C . GLY B 1 152 ? 7.996 1.35 0.691 1 96.75 152 GLY B C 1
ATOM 3656 O O . GLY B 1 152 ? 7.387 0.435 1.248 1 96.75 152 GLY B O 1
ATOM 3657 N N . MET B 1 153 ? 9.281 1.561 0.838 1 97.69 153 MET B N 1
ATOM 3658 C CA . MET B 1 153 ? 10.078 0.701 1.709 1 97.69 153 MET B CA 1
ATOM 3659 C C . MET B 1 153 ? 9.539 0.725 3.137 1 97.69 153 MET B C 1
ATOM 3661 O O . MET B 1 153 ? 9.391 -0.325 3.766 1 97.69 153 MET B O 1
ATOM 3665 N N . MET B 1 154 ? 9.25 1.896 3.545 1 96.94 154 MET B N 1
ATOM 3666 C CA . MET B 1 154 ? 8.789 2.098 4.914 1 96.94 154 MET B CA 1
ATOM 3667 C C . MET B 1 154 ? 7.453 1.404 5.148 1 96.94 154 MET B C 1
ATOM 3669 O O . MET B 1 154 ? 7.297 0.664 6.121 1 96.94 154 MET B O 1
ATOM 3673 N N . GLN B 1 155 ? 6.562 1.598 4.32 1 93.5 155 GLN B N 1
ATOM 3674 C CA . GLN B 1 155 ? 5.227 1.03 4.484 1 93.5 155 GLN B CA 1
ATOM 3675 C C . GLN B 1 155 ? 5.273 -0.495 4.465 1 93.5 155 GLN B C 1
ATOM 3677 O O . GLN B 1 155 ? 4.605 -1.151 5.266 1 93.5 155 GLN B O 1
ATOM 3682 N N . HIS B 1 156 ? 6.012 -1.077 3.564 1 94.62 156 HIS B N 1
ATOM 3683 C CA . HIS B 1 156 ? 6.074 -2.531 3.475 1 94.62 156 HIS B CA 1
ATOM 3684 C C . HIS B 1 156 ? 6.793 -3.127 4.68 1 94.62 156 HIS B C 1
ATOM 3686 O O . HIS B 1 156 ? 6.406 -4.184 5.18 1 94.62 156 HIS B O 1
ATOM 3692 N N . THR B 1 157 ? 7.844 -2.457 5.133 1 94.81 157 THR B N 1
ATOM 3693 C CA . THR B 1 157 ? 8.547 -2.912 6.328 1 94.81 157 THR B CA 1
ATOM 3694 C C . THR B 1 157 ? 7.621 -2.877 7.543 1 94.81 157 THR B C 1
ATOM 3696 O O . THR B 1 157 ? 7.523 -3.857 8.281 1 94.81 157 THR B O 1
ATOM 3699 N N . LEU B 1 158 ? 6.949 -1.78 7.684 1 92.06 158 LEU B N 1
ATOM 3700 C CA . LEU B 1 158 ? 6.055 -1.635 8.828 1 92.06 158 LEU B CA 1
ATOM 3701 C C . LEU B 1 158 ? 4.879 -2.602 8.719 1 92.06 158 LEU B C 1
ATOM 3703 O O . LEU B 1 158 ? 4.383 -3.09 9.734 1 92.06 158 LEU B O 1
ATOM 3707 N N . PHE B 1 159 ? 4.453 -2.859 7.523 1 89.5 159 PHE B N 1
ATOM 3708 C CA . PHE B 1 159 ? 3.381 -3.828 7.32 1 89.5 159 PHE B CA 1
ATOM 3709 C C . PHE B 1 159 ? 3.771 -5.191 7.879 1 89.5 159 PHE B C 1
ATOM 3711 O O . PHE B 1 159 ? 2.982 -5.832 8.578 1 89.5 159 PHE B O 1
ATOM 3718 N N . VAL B 1 160 ? 4.988 -5.637 7.574 1 88.5 160 VAL B N 1
ATOM 3719 C CA . VAL B 1 160 ? 5.453 -6.926 8.07 1 88.5 160 VAL B CA 1
ATOM 3720 C C . VAL B 1 160 ? 5.508 -6.902 9.602 1 88.5 160 VAL B C 1
ATOM 3722 O O . VAL B 1 160 ? 5.051 -7.84 10.258 1 88.5 160 VAL B O 1
ATOM 3725 N N . HIS B 1 161 ? 6.008 -5.816 10.164 1 86 161 HIS B N 1
ATOM 3726 C CA . HIS B 1 161 ? 6.086 -5.691 11.617 1 86 161 HIS B CA 1
ATOM 3727 C C . HIS B 1 161 ? 4.699 -5.758 12.25 1 86 161 HIS B C 1
ATOM 3729 O O . HIS B 1 161 ? 4.5 -6.457 13.25 1 86 161 HIS B O 1
ATOM 3735 N N . ARG B 1 162 ? 3.768 -5.02 11.711 1 81.44 162 ARG B N 1
ATOM 3736 C CA . ARG B 1 162 ? 2.416 -4.957 12.258 1 81.44 162 ARG B CA 1
ATOM 3737 C C . ARG B 1 162 ? 1.718 -6.309 12.141 1 81.44 162 ARG B C 1
ATOM 3739 O O . ARG B 1 162 ? 1.055 -6.754 13.078 1 81.44 162 ARG B O 1
ATOM 3746 N N . TYR B 1 163 ? 1.89 -6.891 10.992 1 80.31 163 TYR B N 1
ATOM 3747 C CA . TYR B 1 163 ? 1.211 -8.164 10.75 1 80.31 163 TYR B CA 1
ATOM 3748 C C . TYR B 1 163 ? 1.733 -9.242 11.688 1 80.31 163 TYR B C 1
ATOM 3750 O O . TYR B 1 163 ? 0.971 -10.094 12.148 1 80.31 163 TYR B O 1
ATOM 3758 N N . THR B 1 164 ? 3 -9.211 11.938 1 77.62 164 THR B N 1
ATOM 3759 C CA . THR B 1 164 ? 3.609 -10.25 12.773 1 77.62 164 THR B CA 1
ATOM 3760 C C . THR B 1 164 ? 3.625 -9.82 14.234 1 77.62 164 THR B C 1
ATOM 3762 O O . THR B 1 164 ? 4.105 -10.562 15.094 1 77.62 164 THR B O 1
ATOM 3765 N N . ASN B 1 165 ? 3.182 -8.664 14.484 1 77 165 ASN B N 1
ATOM 3766 C CA . ASN B 1 165 ? 3.199 -8.102 15.836 1 77 165 ASN B CA 1
ATOM 3767 C C . ASN B 1 165 ? 4.598 -8.148 16.438 1 77 165 ASN B C 1
ATOM 3769 O O . ASN B 1 165 ? 4.754 -8.492 17.625 1 77 165 ASN B O 1
ATOM 3773 N N . SER B 1 166 ? 5.535 -7.926 15.656 1 76.31 166 SER B N 1
ATOM 3774 C CA . SER B 1 166 ? 6.918 -7.902 16.125 1 76.31 166 SER B CA 1
ATOM 3775 C C . SER B 1 166 ? 7.285 -6.543 16.703 1 76.31 166 SER B C 1
ATOM 3777 O O . SER B 1 166 ? 6.781 -5.512 16.25 1 76.31 166 SER B O 1
ATOM 3779 N N . SER B 1 167 ? 8.094 -6.602 17.703 1 78.12 167 SER B N 1
ATOM 3780 C CA . SER B 1 167 ? 8.578 -5.355 18.281 1 78.12 167 SER B CA 1
ATOM 3781 C C . SER B 1 167 ? 9.664 -4.727 17.422 1 78.12 167 SER B C 1
ATOM 3783 O O . SER B 1 167 ? 10.477 -5.434 16.812 1 78.12 167 SER B O 1
ATOM 3785 N N . TYR B 1 168 ? 9.602 -3.455 17.328 1 83.69 168 TYR B N 1
ATOM 3786 C CA . TYR B 1 168 ? 10.625 -2.713 16.594 1 83.69 168 TYR B CA 1
ATOM 3787 C C . TYR B 1 168 ? 10.758 -1.292 17.125 1 83.69 168 TYR B C 1
ATOM 3789 O O . TYR B 1 168 ? 9.859 -0.798 17.812 1 83.69 168 TYR B O 1
ATOM 3797 N N . HIS B 1 169 ? 11.898 -0.744 16.906 1 90.25 169 HIS B N 1
ATOM 3798 C CA . HIS B 1 169 ? 12.125 0.67 17.188 1 90.25 169 HIS B CA 1
ATOM 3799 C C . HIS B 1 169 ? 11.945 1.513 15.93 1 90.25 169 HIS B C 1
ATOM 3801 O O . HIS B 1 169 ? 12.789 1.484 15.031 1 90.25 169 HIS B O 1
ATOM 3807 N N . LEU B 1 170 ? 10.945 2.303 15.883 1 94.69 170 LEU B N 1
ATOM 3808 C CA . LEU B 1 170 ? 10.547 3.027 14.688 1 94.69 170 LEU B CA 1
ATOM 3809 C C . LEU B 1 170 ? 11.672 3.928 14.188 1 94.69 170 LEU B C 1
ATOM 3811 O O . LEU B 1 170 ? 11.961 3.959 12.992 1 94.69 170 LEU B O 1
ATOM 3815 N N . GLU B 1 171 ? 12.32 4.668 15.094 1 96.12 171 GLU B N 1
ATOM 3816 C CA . GLU B 1 171 ? 13.375 5.594 14.703 1 96.12 171 GLU B CA 1
ATOM 3817 C C . GLU B 1 171 ? 14.547 4.859 14.062 1 96.12 171 GLU B C 1
ATOM 3819 O O . GLU B 1 171 ? 15.172 5.363 13.125 1 96.12 171 GLU B O 1
ATOM 3824 N N . THR B 1 172 ? 14.859 3.662 14.547 1 94.56 172 THR B N 1
ATOM 3825 C CA . THR B 1 172 ? 15.914 2.85 13.961 1 94.56 172 THR B CA 1
ATOM 3826 C C . THR B 1 172 ? 15.547 2.412 12.547 1 94.56 172 THR B C 1
ATOM 3828 O O . THR B 1 172 ? 16.375 2.447 11.641 1 94.56 172 THR B O 1
ATOM 3831 N N . VAL B 1 173 ? 14.312 1.988 12.375 1 95.81 173 VAL B N 1
ATOM 3832 C CA . VAL B 1 173 ? 13.828 1.591 11.055 1 95.81 173 VAL B CA 1
ATOM 3833 C C . VAL B 1 173 ? 13.961 2.756 10.078 1 95.81 173 VAL B C 1
ATOM 3835 O O . VAL B 1 173 ? 14.492 2.592 8.984 1 95.81 173 VAL B O 1
ATOM 3838 N N . ILE B 1 174 ? 13.508 3.941 10.516 1 97.81 174 ILE B N 1
ATOM 3839 C CA . ILE B 1 174 ? 13.562 5.133 9.672 1 97.81 174 ILE B CA 1
ATOM 3840 C C . ILE B 1 174 ? 15.008 5.453 9.32 1 97.81 174 ILE B C 1
ATOM 3842 O O . ILE B 1 174 ? 15.32 5.75 8.164 1 97.81 174 ILE B O 1
ATOM 3846 N N . ASP B 1 175 ? 15.883 5.363 10.281 1 97.06 175 ASP B N 1
ATOM 3847 C CA . ASP B 1 175 ? 17.297 5.684 10.078 1 97.06 175 ASP B CA 1
ATOM 3848 C C . ASP B 1 175 ? 17.922 4.766 9.031 1 97.06 175 ASP B C 1
ATOM 3850 O O . ASP B 1 175 ? 18.625 5.23 8.141 1 97.06 175 ASP B O 1
ATOM 3854 N N . ILE B 1 176 ? 17.703 3.521 9.117 1 96.56 176 ILE B N 1
ATOM 3855 C CA . ILE B 1 176 ? 18.266 2.539 8.195 1 96.56 176 ILE B CA 1
ATOM 3856 C C . ILE B 1 176 ? 17.703 2.773 6.797 1 96.56 176 ILE B C 1
ATOM 3858 O O . ILE B 1 176 ? 18.453 2.791 5.816 1 96.56 176 ILE B O 1
ATOM 3862 N N . LEU B 1 177 ? 16.406 2.975 6.688 1 98 177 LEU B N 1
ATOM 3863 C CA . LEU B 1 177 ? 15.781 3.203 5.387 1 98 177 LEU B CA 1
ATOM 3864 C C . LEU B 1 177 ? 16.297 4.492 4.754 1 98 177 LEU B C 1
ATOM 3866 O O . LEU B 1 177 ? 16.469 4.566 3.533 1 98 177 LEU B O 1
ATOM 3870 N N . LEU B 1 178 ? 16.516 5.512 5.613 1 97.25 178 LEU B N 1
ATOM 3871 C CA . LEU B 1 178 ? 17.094 6.746 5.098 1 97.25 178 LEU B CA 1
ATOM 3872 C C . LEU B 1 178 ? 18.484 6.5 4.547 1 97.25 178 LEU B C 1
ATOM 3874 O O . LEU B 1 178 ? 18.891 7.117 3.557 1 97.25 178 LEU B O 1
ATOM 3878 N N . SER B 1 179 ? 19.234 5.664 5.191 1 96.5 179 SER B N 1
ATOM 3879 C CA . SER B 1 179 ? 20.578 5.344 4.699 1 96.5 179 SER B CA 1
ATOM 3880 C C . SER B 1 179 ? 20.5 4.66 3.336 1 96.5 179 SER B C 1
ATOM 3882 O O . SER B 1 179 ? 21.375 4.883 2.482 1 96.5 179 SER B O 1
ATOM 3884 N N . TYR B 1 180 ? 19.516 3.775 3.129 1 97.62 180 TYR B N 1
ATOM 3885 C CA . TYR B 1 180 ? 19.312 3.18 1.815 1 97.62 180 TYR B CA 1
ATOM 3886 C C . TYR B 1 180 ? 18.938 4.242 0.787 1 97.62 180 TYR B C 1
ATOM 3888 O O . TYR B 1 180 ? 19.453 4.234 -0.335 1 97.62 180 TYR B O 1
ATOM 3896 N N . LEU B 1 181 ? 18.062 5.129 1.209 1 97.94 181 LEU B N 1
ATOM 3897 C CA . LEU B 1 181 ? 17.625 6.203 0.315 1 97.94 181 LEU B CA 1
ATOM 3898 C C . LEU B 1 181 ? 18.828 7.051 -0.122 1 97.94 181 LEU B C 1
ATOM 3900 O O . LEU B 1 181 ? 18.906 7.453 -1.283 1 97.94 181 LEU B O 1
ATOM 3904 N N . GLU B 1 182 ? 19.688 7.328 0.769 1 95.75 182 GLU B N 1
ATOM 3905 C CA . GLU B 1 182 ? 20.859 8.141 0.462 1 95.75 182 GLU B CA 1
ATOM 3906 C C . GLU B 1 182 ? 21.703 7.484 -0.624 1 95.75 182 GLU B C 1
ATOM 3908 O O . GLU B 1 182 ? 22.188 8.164 -1.534 1 95.75 182 GLU B O 1
ATOM 3913 N N . ASP B 1 183 ? 21.875 6.199 -0.54 1 95.88 183 ASP B N 1
ATOM 3914 C CA . ASP B 1 183 ? 22.609 5.477 -1.572 1 95.88 183 ASP B CA 1
ATOM 3915 C C . ASP B 1 183 ? 21.859 5.516 -2.906 1 95.88 183 ASP B C 1
ATOM 3917 O O . ASP B 1 183 ? 22.484 5.656 -3.963 1 95.88 183 ASP B O 1
ATOM 3921 N N . ILE B 1 184 ? 20.594 5.387 -2.842 1 97.38 184 ILE B N 1
ATOM 3922 C CA . ILE B 1 184 ? 19.766 5.426 -4.043 1 97.38 184 ILE B CA 1
ATOM 3923 C C . ILE B 1 184 ? 19.875 6.797 -4.703 1 97.38 184 ILE B C 1
ATOM 3925 O O . ILE B 1 184 ? 20.062 6.898 -5.918 1 97.38 184 ILE B O 1
ATOM 3929 N N . LEU B 1 185 ? 19.812 7.836 -3.898 1 96.31 185 LEU B N 1
ATOM 3930 C CA . LEU B 1 185 ? 19.906 9.195 -4.414 1 96.31 185 LEU B CA 1
ATOM 3931 C C . LEU B 1 185 ? 21.25 9.438 -5.094 1 96.31 185 LEU B C 1
ATOM 3933 O O . LEU B 1 185 ? 21.312 10.086 -6.141 1 96.31 185 LEU B O 1
ATOM 3937 N N . LYS B 1 186 ? 22.312 8.961 -4.512 1 95.06 186 LYS B N 1
ATOM 3938 C CA . LYS B 1 186 ? 23.625 9.07 -5.121 1 95.06 186 LYS B CA 1
ATOM 3939 C C . LYS B 1 186 ? 23.656 8.398 -6.492 1 95.06 186 LYS B C 1
ATOM 3941 O O . LYS B 1 186 ? 24.234 8.938 -7.441 1 95.06 186 LYS B O 1
ATOM 3946 N N . LYS B 1 187 ? 23.094 7.273 -6.512 1 95.44 187 LYS B N 1
ATOM 3947 C CA . LYS B 1 187 ? 23.047 6.539 -7.77 1 95.44 187 LYS B CA 1
ATOM 3948 C C . LYS B 1 187 ? 22.203 7.281 -8.805 1 95.44 187 LYS B C 1
ATOM 3950 O O . LYS B 1 187 ? 22.562 7.328 -9.984 1 95.44 187 LYS B O 1
ATOM 3955 N N . MET B 1 188 ? 21.062 7.836 -8.406 1 94.12 188 MET B N 1
ATOM 3956 C CA . MET B 1 188 ? 20.219 8.625 -9.305 1 94.12 188 MET B CA 1
ATOM 3957 C C . MET B 1 188 ? 21 9.797 -9.891 1 94.12 188 MET B C 1
ATOM 3959 O O . MET B 1 188 ? 20.891 10.086 -11.078 1 94.12 188 MET B O 1
ATOM 3963 N N . GLU B 1 189 ? 21.656 10.398 -9.039 1 91.25 189 GLU B N 1
ATOM 3964 C CA . GLU B 1 189 ? 22.453 11.547 -9.469 1 91.25 189 GLU B CA 1
ATOM 3965 C C . GLU B 1 189 ? 23.531 11.141 -10.469 1 91.25 189 GLU B C 1
ATOM 3967 O O . GLU B 1 189 ? 23.766 11.836 -11.453 1 91.25 189 GLU B O 1
ATOM 3972 N N . ARG B 1 190 ? 24.125 10.055 -10.227 1 92.5 190 ARG B N 1
ATOM 3973 C CA . ARG B 1 190 ? 25.203 9.562 -11.078 1 92.5 190 ARG B CA 1
ATOM 3974 C C . ARG B 1 190 ? 24.672 9.102 -12.43 1 92.5 190 ARG B C 1
ATOM 3976 O O . ARG B 1 190 ? 25.234 9.445 -13.477 1 92.5 190 ARG B O 1
ATOM 3983 N N . ASP B 1 191 ? 23.547 8.375 -12.398 1 90.31 191 ASP B N 1
ATOM 3984 C CA . ASP B 1 191 ? 23.047 7.734 -13.602 1 90.31 191 ASP B CA 1
ATOM 3985 C C . ASP B 1 191 ? 22.062 8.641 -14.344 1 90.31 191 ASP B C 1
ATOM 3987 O O . ASP B 1 191 ? 21.766 8.414 -15.516 1 90.31 191 ASP B O 1
ATOM 3991 N N . GLN B 1 192 ? 21.516 9.656 -13.719 1 82.06 192 GLN B N 1
ATOM 3992 C CA . GLN B 1 192 ? 20.562 10.609 -14.266 1 82.06 192 GLN B CA 1
ATOM 3993 C C . GLN B 1 192 ? 19.344 9.898 -14.852 1 82.06 192 GLN B C 1
ATOM 3995 O O . GLN B 1 192 ? 18.875 10.234 -15.945 1 82.06 192 GLN B O 1
ATOM 4000 N N . HIS B 1 193 ? 18.984 8.797 -14.273 1 79.31 193 HIS B N 1
ATOM 4001 C CA . HIS B 1 193 ? 17.797 8.062 -14.672 1 79.31 193 HIS B CA 1
ATOM 4002 C C . HIS B 1 193 ? 16.688 8.18 -13.625 1 79.31 193 HIS B C 1
ATOM 4004 O O . HIS B 1 193 ? 16.938 7.965 -12.438 1 79.31 193 HIS B O 1
ATOM 4010 N N . LEU B 1 194 ? 15.523 8.711 -14.133 1 80.38 194 LEU B N 1
ATOM 4011 C CA . LEU B 1 194 ? 14.352 8.805 -13.266 1 80.38 194 LEU B CA 1
ATOM 4012 C C . LEU B 1 194 ? 13.281 7.812 -13.688 1 80.38 194 LEU B C 1
ATOM 4014 O O . LEU B 1 194 ? 13.109 7.547 -14.875 1 80.38 194 LEU B O 1
ATOM 4018 N N . LEU B 1 195 ? 12.711 7.184 -12.742 1 86.75 195 LEU B N 1
ATOM 4019 C CA . LEU B 1 195 ? 11.609 6.25 -12.961 1 86.75 195 LEU B CA 1
ATOM 4020 C C . LEU B 1 195 ? 10.32 6.996 -13.281 1 86.75 195 LEU B C 1
ATOM 4022 O O . LEU B 1 195 ? 9.477 6.492 -14.023 1 86.75 195 LEU B O 1
ATOM 4026 N N . LEU B 1 196 ? 10.188 8.203 -12.672 1 83.69 196 LEU B N 1
ATOM 4027 C CA . LEU B 1 196 ? 9.008 9.039 -12.859 1 83.69 196 LEU B CA 1
ATOM 4028 C C . LEU B 1 196 ? 9.352 10.281 -13.672 1 83.69 196 LEU B C 1
ATOM 4030 O O . LEU B 1 196 ? 10.344 10.961 -13.383 1 83.69 196 LEU B O 1
ATOM 4034 N N . ASN B 1 197 ? 8.625 10.5 -14.695 1 74.5 197 ASN B N 1
ATOM 4035 C CA . ASN B 1 197 ? 8.875 11.719 -15.461 1 74.5 197 ASN B CA 1
ATOM 4036 C C . ASN B 1 197 ? 8.281 12.945 -14.773 1 74.5 197 ASN B C 1
ATOM 4038 O O . ASN B 1 197 ? 7.445 12.812 -13.875 1 74.5 197 ASN B O 1
ATOM 4042 N N . ASP B 1 198 ? 8.719 14.055 -15.188 1 73.94 198 ASP B N 1
ATOM 4043 C CA . ASP B 1 198 ? 8.328 15.305 -14.555 1 73.94 198 ASP B CA 1
ATOM 4044 C C . ASP B 1 198 ? 6.816 15.523 -14.641 1 73.94 198 ASP B C 1
ATOM 4046 O O . ASP B 1 198 ? 6.199 16.031 -13.703 1 73.94 198 ASP B O 1
ATOM 4050 N N . GLY B 1 199 ? 6.316 15.125 -15.734 1 69.62 199 GLY B N 1
ATOM 4051 C CA . GLY B 1 199 ? 4.879 15.25 -15.906 1 69.62 199 GLY B CA 1
ATOM 4052 C C . GLY B 1 199 ? 4.086 14.422 -14.906 1 69.62 199 GLY B C 1
ATOM 4053 O O . GLY B 1 199 ? 3.135 14.922 -14.297 1 69.62 199 GLY B O 1
ATOM 4054 N N . ALA B 1 200 ? 4.48 13.25 -14.664 1 74.69 200 ALA B N 1
ATOM 4055 C CA . ALA B 1 200 ? 3.82 12.367 -13.711 1 74.69 200 ALA B CA 1
ATOM 4056 C C . ALA B 1 200 ? 3.939 12.906 -12.289 1 74.69 200 ALA B C 1
ATOM 4058 O O . ALA B 1 200 ? 2.963 12.914 -11.531 1 74.69 200 ALA B O 1
ATOM 4059 N N . ILE B 1 201 ? 5.078 13.391 -12 1 75.81 201 ILE B N 1
ATOM 4060 C CA . ILE B 1 201 ? 5.344 13.922 -10.672 1 75.81 201 ILE B CA 1
ATOM 4061 C C . ILE B 1 201 ? 4.473 15.156 -10.43 1 75.81 201 ILE B C 1
ATOM 4063 O O . ILE B 1 201 ? 3.812 15.266 -9.391 1 75.81 201 ILE B O 1
ATOM 4067 N N . GLN B 1 202 ? 4.414 15.992 -11.367 1 72.19 202 GLN B N 1
ATOM 4068 C CA . GLN B 1 202 ? 3.643 17.219 -11.227 1 72.19 202 GLN B CA 1
ATOM 4069 C C . GLN B 1 202 ? 2.15 16.922 -11.117 1 72.19 202 GLN B C 1
ATOM 4071 O O . GLN B 1 202 ? 1.452 17.516 -10.297 1 72.19 202 GLN B O 1
ATOM 4076 N N . GLN B 1 203 ? 1.7 16.031 -11.938 1 72.38 203 GLN B N 1
ATOM 4077 C CA . GLN B 1 203 ? 0.293 15.648 -11.898 1 72.38 203 GLN B CA 1
ATOM 4078 C C . GLN B 1 203 ? -0.072 15.023 -10.547 1 72.38 203 GLN B C 1
ATOM 4080 O O . GLN B 1 203 ? -1.137 15.312 -10 1 72.38 203 GLN B O 1
ATOM 4085 N N . PHE B 1 204 ? 0.771 14.273 -10.094 1 76.5 204 PHE B N 1
ATOM 4086 C CA . PHE B 1 204 ? 0.546 13.625 -8.805 1 76.5 204 PHE B CA 1
ATOM 4087 C C . PHE B 1 204 ? 0.54 14.656 -7.68 1 76.5 204 PHE B C 1
ATOM 4089 O O . PHE B 1 204 ? -0.341 14.633 -6.816 1 76.5 204 PHE B O 1
ATOM 4096 N N . ARG B 1 205 ? 1.413 15.531 -7.738 1 72.31 205 ARG B N 1
ATOM 4097 C CA . ARG B 1 205 ? 1.56 16.562 -6.711 1 72.31 205 ARG B CA 1
ATOM 4098 C C . ARG B 1 205 ? 0.424 17.578 -6.789 1 72.31 205 ARG B C 1
ATOM 4100 O O . ARG B 1 205 ? 0.107 18.234 -5.797 1 72.31 205 ARG B O 1
ATOM 4107 N N . SER B 1 206 ? -0.179 17.688 -7.98 1 67.31 206 SER B N 1
ATOM 4108 C CA . SER B 1 206 ? -1.23 18.672 -8.203 1 67.31 206 SER B CA 1
ATOM 4109 C C . SER B 1 206 ? -2.502 18.312 -7.441 1 67.31 206 SER B C 1
ATOM 4111 O O . SER B 1 206 ? -3.445 19.094 -7.379 1 67.31 206 SER B O 1
ATOM 4113 N N . GLN B 1 207 ? -2.561 17.078 -7.066 1 67.38 207 GLN B N 1
ATOM 4114 C CA . GLN B 1 207 ? -3.705 16.656 -6.262 1 67.38 207 GLN B CA 1
ATOM 4115 C C . GLN B 1 207 ? -3.828 17.516 -5.004 1 67.38 207 GLN B C 1
ATOM 4117 O O . GLN B 1 207 ? -4.891 17.562 -4.379 1 67.38 207 GLN B O 1
ATOM 4122 N N . VAL B 1 208 ? -2.824 17.938 -4.523 1 57.78 208 VAL B N 1
ATOM 4123 C CA . VAL B 1 208 ? -2.863 18.891 -3.408 1 57.78 208 VAL B CA 1
ATOM 4124 C C . VAL B 1 208 ? -3.348 20.25 -3.896 1 57.78 208 VAL B C 1
ATOM 4126 O O . VAL B 1 208 ? -2.746 20.844 -4.793 1 57.78 208 VAL B O 1
ATOM 4129 N N . GLU B 1 209 ? -4.742 20.266 -4.18 1 52.88 209 GLU B N 1
ATOM 4130 C CA . GLU B 1 209 ? -5.219 21.625 -4.418 1 52.88 209 GLU B CA 1
ATOM 4131 C C . GLU B 1 209 ? -4.625 22.594 -3.408 1 52.88 209 GLU B C 1
ATOM 4133 O O . GLU B 1 209 ? -4.734 22.391 -2.197 1 52.88 209 GLU B O 1
ATOM 4138 N N . HIS B 1 210 ? -3.598 23.094 -3.771 1 46.5 210 HIS B N 1
ATOM 4139 C CA . HIS B 1 210 ? -3.148 24.141 -2.861 1 46.5 210 HIS B CA 1
ATOM 4140 C C . HIS B 1 210 ? -4.227 25.203 -2.668 1 46.5 210 HIS B C 1
ATOM 4142 O O . HIS B 1 210 ? -4.66 25.828 -3.635 1 46.5 210 HIS B O 1
ATOM 4148 N N . ARG B 1 211 ? -5.301 24.812 -2.129 1 46.91 211 ARG B N 1
ATOM 4149 C CA . ARG B 1 211 ? -6.012 26.016 -1.709 1 46.91 211 ARG B CA 1
ATOM 4150 C C . ARG B 1 211 ? -5.039 27.141 -1.38 1 46.91 211 ARG B C 1
ATOM 4152 O O . ARG B 1 211 ? -4.293 27.047 -0.401 1 46.91 211 ARG B O 1
ATOM 4159 N N . THR B 1 212 ? -4.555 27.656 -2.396 1 54.06 212 THR B N 1
ATOM 4160 C CA . THR B 1 212 ? -3.582 28.719 -2.174 1 54.06 212 THR B CA 1
ATOM 4161 C C . THR B 1 212 ? -4.168 29.812 -1.281 1 54.06 212 THR B C 1
ATOM 4163 O O . THR B 1 212 ? -5.051 30.547 -1.705 1 54.06 212 THR B O 1
ATOM 4166 N N . ILE B 1 213 ? -4.426 29.516 -0.053 1 61.5 213 ILE B N 1
ATOM 4167 C CA . ILE B 1 213 ? -4.676 30.625 0.859 1 61.5 213 ILE B CA 1
ATOM 4168 C C . ILE B 1 213 ? -3.551 31.641 0.745 1 61.5 213 ILE B C 1
ATOM 4170 O O . ILE B 1 213 ? -2.379 31.312 0.934 1 61.5 213 ILE B O 1
ATOM 4174 N N . THR B 1 214 ? -3.982 32.75 0.149 1 74.69 214 THR B N 1
ATOM 4175 C CA . THR B 1 214 ? -3.004 33.844 0.018 1 74.69 214 THR B CA 1
ATOM 4176 C C . THR B 1 214 ? -2.881 34.625 1.322 1 74.69 214 THR B C 1
ATOM 4178 O O . THR B 1 214 ? -3.713 34.469 2.221 1 74.69 214 THR B O 1
ATOM 4181 N N . LYS B 1 215 ? -1.837 35.312 1.371 1 84.44 215 LYS B N 1
ATOM 4182 C CA . LYS B 1 215 ? -1.679 36.219 2.506 1 84.44 215 LYS B CA 1
ATOM 4183 C C . LYS B 1 215 ? -2.887 37.156 2.646 1 84.44 215 LYS B C 1
ATOM 4185 O O . LYS B 1 215 ? -3.354 37.406 3.758 1 84.44 215 LYS B O 1
ATOM 4190 N N . LYS B 1 216 ? -3.383 37.531 1.513 1 86.38 216 LYS B N 1
ATOM 4191 C CA . LYS B 1 216 ? -4.535 38.406 1.49 1 86.38 216 LYS B CA 1
ATOM 4192 C C . LYS B 1 216 ? -5.766 37.75 2.09 1 86.38 216 LYS B C 1
ATOM 4194 O O . LYS B 1 216 ? -6.527 38.375 2.83 1 86.38 216 LYS B O 1
ATOM 4199 N N . ASP B 1 217 ? -5.855 36.531 1.843 1 84.19 217 ASP B N 1
ATOM 4200 C CA . ASP B 1 217 ? -6.988 35.781 2.379 1 84.19 217 ASP B CA 1
ATOM 4201 C C . ASP B 1 217 ? -6.93 35.719 3.904 1 84.19 217 ASP B C 1
ATOM 4203 O O . ASP B 1 217 ? -7.945 35.938 4.578 1 84.19 217 ASP B O 1
ATOM 4207 N N . VAL B 1 218 ? -5.781 35.5 4.418 1 87.81 218 VAL B N 1
ATOM 4208 C CA . VAL B 1 218 ? -5.586 35.344 5.855 1 87.81 218 VAL B CA 1
ATOM 4209 C C . VAL B 1 218 ? -5.828 36.688 6.551 1 87.81 218 VAL B C 1
ATOM 4211 O O . VAL B 1 218 ? -6.551 36.75 7.551 1 87.81 218 VAL B O 1
ATOM 4214 N N . LEU B 1 219 ? -5.348 37.75 5.969 1 89.75 219 LEU B N 1
ATOM 4215 C CA . LEU B 1 219 ? -5.465 39.062 6.566 1 89.75 219 LEU B CA 1
ATOM 4216 C C . LEU B 1 219 ? -6.898 39.594 6.484 1 89.75 219 LEU B C 1
ATOM 4218 O O . LEU B 1 219 ? -7.387 40.219 7.414 1 89.75 219 LEU B O 1
ATOM 4222 N N . SER B 1 220 ? -7.523 39.219 5.379 1 89.38 220 SER B N 1
ATOM 4223 C CA . SER B 1 220 ? -8.922 39.594 5.242 1 89.38 220 SER B CA 1
ATOM 4224 C C . SER B 1 220 ? -9.789 38.906 6.297 1 89.38 220 SER B C 1
ATOM 4226 O O . SER B 1 220 ? -10.68 39.531 6.871 1 89.38 220 SER B O 1
ATOM 4228 N N . TYR B 1 221 ? -9.453 37.75 6.562 1 88.44 221 TYR B N 1
ATOM 4229 C CA . TYR B 1 221 ? -10.203 37 7.582 1 88.44 221 TYR B CA 1
ATOM 4230 C C . TYR B 1 221 ? -9.93 37.594 8.969 1 88.44 221 TYR B C 1
ATOM 4232 O O . TYR B 1 221 ? -10.828 37.656 9.805 1 88.44 221 TYR B O 1
ATOM 4240 N N . ALA B 1 222 ? -8.75 38 9.203 1 90.75 222 ALA B N 1
ATOM 4241 C CA . ALA B 1 222 ? -8.359 38.562 10.477 1 90.75 222 ALA B CA 1
ATOM 4242 C C . ALA B 1 222 ? -9.164 39.844 10.773 1 90.75 222 ALA B C 1
ATOM 4244 O O . ALA B 1 222 ? -9.445 40.156 11.93 1 90.75 222 ALA B O 1
ATOM 4245 N N . GLU B 1 223 ? -9.523 40.5 9.695 1 87.88 223 GLU B N 1
ATOM 4246 C CA . GLU B 1 223 ? -10.258 41.75 9.828 1 87.88 223 GLU B CA 1
ATOM 4247 C C . GLU B 1 223 ? -11.688 41.5 10.305 1 87.88 223 GLU B C 1
ATOM 4249 O O . GLU B 1 223 ? -12.344 42.438 10.805 1 87.88 223 GLU B O 1
ATOM 4254 N N . SER B 1 224 ? -12.117 40.312 10.227 1 82 224 SER B N 1
ATOM 4255 C CA . SER B 1 224 ? -13.492 40 10.57 1 82 224 SER B CA 1
ATOM 4256 C C . SER B 1 224 ? -13.656 39.812 12.078 1 82 224 SER B C 1
ATOM 4258 O O . SER B 1 224 ? -14.781 39.75 12.586 1 82 224 SER B O 1
ATOM 4260 N N . PHE B 1 225 ? -12.516 39.688 12.742 1 87.44 225 PHE B N 1
ATOM 4261 C CA . PHE B 1 225 ? -12.578 39.469 14.18 1 87.44 225 PHE B CA 1
ATOM 4262 C C . PHE B 1 225 ? -13.023 40.75 14.898 1 87.44 225 PHE B C 1
ATOM 4264 O O . PHE B 1 225 ? -12.578 41.844 14.555 1 87.44 225 PHE B O 1
ATOM 4271 N N . ASP B 1 226 ? -14.023 40.594 15.781 1 80.12 226 ASP B N 1
ATOM 4272 C CA . ASP B 1 226 ? -14.328 41.688 16.703 1 80.12 226 ASP B CA 1
ATOM 4273 C C . ASP B 1 226 ? -13.328 41.75 17.859 1 80.12 226 ASP B C 1
ATOM 4275 O O . ASP B 1 226 ? -13.57 41.156 18.922 1 80.12 226 ASP B O 1
ATOM 4279 N N . VAL B 1 227 ? -12.289 42.469 17.734 1 81.88 227 VAL B N 1
ATOM 4280 C CA . VAL B 1 227 ? -11.141 42.469 18.625 1 81.88 227 VAL B CA 1
ATOM 4281 C C . VAL B 1 227 ? -11.516 43.188 19.938 1 81.88 227 VAL B C 1
ATOM 4283 O O . VAL B 1 227 ? -10.867 42.969 20.969 1 81.88 227 VAL B O 1
ATOM 4286 N N . ALA B 1 228 ? -12.648 43.875 19.938 1 76.75 228 ALA B N 1
ATOM 4287 C CA . ALA B 1 228 ? -13.102 44.594 21.109 1 76.75 228 ALA B CA 1
ATOM 4288 C C . ALA B 1 228 ? -13.555 43.625 22.203 1 76.75 228 ALA B C 1
ATOM 4290 O O . ALA B 1 228 ? -13.547 43.969 23.391 1 76.75 228 ALA B O 1
ATOM 4291 N N . HIS B 1 229 ? -13.891 42.438 21.844 1 80.19 229 HIS B N 1
ATOM 4292 C CA . HIS B 1 229 ? -14.438 41.5 22.797 1 80.19 229 HIS B CA 1
ATOM 4293 C C . HIS B 1 229 ? -13.375 40.469 23.234 1 80.19 229 HIS B C 1
ATOM 4295 O O . HIS B 1 229 ? -13.672 39.531 23.969 1 80.19 229 HIS B O 1
ATOM 4301 N N . PHE B 1 230 ? -12.133 40.75 22.797 1 87.19 230 PHE B N 1
ATOM 4302 C CA . PHE B 1 230 ? -11.031 39.875 23.188 1 87.19 230 PHE B CA 1
ATOM 4303 C C . PHE B 1 230 ? -10.609 40.156 24.625 1 87.19 230 PHE B C 1
ATOM 4305 O O . PHE B 1 230 ? -10.594 41.312 25.062 1 87.19 230 PHE B O 1
ATOM 4312 N N . TYR B 1 231 ? -10.336 39.094 25.391 1 84.62 231 TYR B N 1
ATOM 4313 C CA . TYR B 1 231 ? -9.586 39.281 26.625 1 84.62 231 TYR B CA 1
ATOM 4314 C C . TYR B 1 231 ? -8.156 39.719 26.328 1 84.62 231 TYR B C 1
ATOM 4316 O O . TYR B 1 231 ? -7.672 39.562 25.203 1 84.62 231 TYR B O 1
ATOM 4324 N N . GLU B 1 232 ? -7.512 40.312 27.344 1 86.44 232 GLU B N 1
ATOM 4325 C CA . GLU B 1 232 ? -6.176 40.875 27.172 1 86.44 232 GLU B CA 1
ATOM 4326 C C . GLU B 1 232 ? -5.223 39.875 26.531 1 86.44 232 GLU B C 1
ATOM 4328 O O . GLU B 1 232 ? -4.543 40.188 25.562 1 86.44 232 GLU B O 1
ATOM 4333 N N . GLU B 1 233 ? -5.262 38.688 27.031 1 85.19 233 GLU B N 1
ATOM 4334 C CA . GLU B 1 233 ? -4.355 37.656 26.531 1 85.19 233 GLU B CA 1
ATOM 4335 C C . GLU B 1 233 ? -4.68 37.312 25.078 1 85.19 233 GLU B C 1
ATOM 4337 O O . GLU B 1 233 ? -3.777 37.062 24.281 1 85.19 233 GLU B O 1
ATOM 4342 N N . GLN B 1 234 ? -5.938 37.281 24.734 1 87.81 234 GLN B N 1
ATOM 4343 C CA . GLN B 1 234 ? -6.375 36.938 23.375 1 87.81 234 GLN B CA 1
ATOM 4344 C C . GLN B 1 234 ? -5.934 38.031 22.391 1 87.81 234 GLN B C 1
ATOM 4346 O O . GLN B 1 234 ? -5.465 37.719 21.297 1 87.81 234 GLN B O 1
ATOM 4351 N N . LYS B 1 235 ? -6.105 39.219 22.891 1 89.81 235 LYS B N 1
ATOM 4352 C CA . LYS B 1 235 ? -5.707 40.344 22.047 1 89.81 235 LYS B CA 1
ATOM 4353 C C . LYS B 1 235 ? -4.199 40.344 21.797 1 89.81 235 LYS B C 1
ATOM 4355 O O . LYS B 1 235 ? -3.746 40.594 20.688 1 89.81 235 LYS B O 1
ATOM 4360 N N . ASP B 1 236 ? -3.445 40.062 22.828 1 89.94 236 ASP B N 1
ATOM 4361 C CA . ASP B 1 236 ? -1.991 39.969 22.719 1 89.94 236 ASP B CA 1
ATOM 4362 C C . ASP B 1 236 ? -1.577 38.938 21.688 1 89.94 236 ASP B C 1
ATOM 4364 O O . ASP B 1 236 ? -0.721 39.188 20.844 1 89.94 236 ASP B O 1
ATOM 4368 N N . LEU B 1 237 ? -2.18 37.75 21.766 1 91.69 237 LEU B N 1
ATOM 4369 C CA . LEU B 1 237 ? -1.866 36.656 20.859 1 91.69 237 LEU B CA 1
ATOM 4370 C C . LEU B 1 237 ? -2.242 37.031 19.422 1 91.69 237 LEU B C 1
ATOM 4372 O O . LEU B 1 237 ? -1.453 36.812 18.5 1 91.69 237 LEU B O 1
ATOM 4376 N N . PHE B 1 238 ? -3.404 37.594 19.297 1 92.81 238 PHE B N 1
ATOM 4377 C CA . PHE B 1 238 ? -3.912 37.969 17.984 1 92.81 238 PHE B CA 1
ATOM 4378 C C . PHE B 1 238 ? -3 39 17.344 1 92.81 238 PHE B C 1
ATOM 4380 O O . PHE B 1 238 ? -2.621 38.875 16.172 1 92.81 238 PHE B O 1
ATOM 4387 N N . ASP B 1 239 ? -2.6 40.031 18.094 1 92 239 ASP B N 1
ATOM 4388 C CA . ASP B 1 239 ? -1.73 41.062 17.578 1 92 239 ASP B CA 1
ATOM 4389 C C . ASP B 1 239 ? -0.366 40.531 17.188 1 92 239 ASP B C 1
ATOM 4391 O O . ASP B 1 239 ? 0.184 40.906 16.141 1 92 239 ASP B O 1
ATOM 4395 N N . ALA B 1 240 ? 0.109 39.625 17.953 1 90.94 240 ALA B N 1
ATOM 4396 C CA . ALA B 1 240 ? 1.398 39 17.656 1 90.94 240 ALA B CA 1
ATOM 4397 C C . ALA B 1 240 ? 1.34 38.188 16.359 1 90.94 240 ALA B C 1
ATOM 4399 O O . ALA B 1 240 ? 2.271 38.25 15.555 1 90.94 240 ALA B O 1
ATOM 4400 N N . ILE B 1 241 ? 0.296 37.469 16.188 1 92.69 241 ILE B N 1
ATOM 4401 C CA . ILE B 1 241 ? 0.099 36.656 14.992 1 92.69 241 ILE B CA 1
ATOM 4402 C C . ILE B 1 241 ? 0.041 37.562 13.766 1 92.69 241 ILE B C 1
ATOM 4404 O O . ILE B 1 241 ? 0.721 37.312 12.766 1 92.69 241 ILE B O 1
ATOM 4408 N N . LEU B 1 242 ? -0.698 38.688 13.844 1 91.75 242 LEU B N 1
ATOM 4409 C CA . LEU B 1 242 ? -0.852 39.594 12.727 1 91.75 242 LEU B CA 1
ATOM 4410 C C . LEU B 1 242 ? 0.476 40.281 12.391 1 91.75 242 LEU B C 1
ATOM 4412 O O . LEU B 1 242 ? 0.788 40.469 11.211 1 91.75 242 LEU B O 1
ATOM 4416 N N . GLU B 1 243 ? 1.187 40.594 13.414 1 91.44 243 GLU B N 1
ATOM 4417 C CA . GLU B 1 243 ? 2.498 41.188 13.211 1 91.44 243 GLU B CA 1
ATOM 4418 C C . GLU B 1 243 ? 3.42 40.25 12.422 1 91.44 243 GLU B C 1
ATOM 4420 O O . GLU B 1 243 ? 4.117 40.719 11.508 1 91.44 243 GLU B O 1
ATOM 4425 N N . GLU B 1 244 ? 3.355 39 12.781 1 90.44 244 GLU B N 1
ATOM 4426 C CA . GLU B 1 244 ? 4.191 38.031 12.094 1 90.44 244 GLU B CA 1
ATOM 4427 C C . GLU B 1 244 ? 3.738 37.812 10.648 1 90.44 244 GLU B C 1
ATOM 4429 O O . GLU B 1 244 ? 4.566 37.719 9.742 1 90.44 244 GLU B O 1
ATOM 4434 N N . LEU B 1 245 ? 2.5 37.812 10.453 1 89.62 245 LEU B N 1
ATOM 4435 C CA . LEU B 1 245 ? 1.934 37.562 9.133 1 89.62 245 LEU B CA 1
ATOM 4436 C C . LEU B 1 245 ? 2.23 38.719 8.195 1 89.62 245 LEU B C 1
ATOM 4438 O O . LEU B 1 245 ? 2.281 38.562 6.973 1 89.62 245 LEU B O 1
ATOM 4442 N N . GLN B 1 246 ? 2.439 39.875 8.711 1 89.38 246 GLN B N 1
ATOM 4443 C CA . GLN B 1 246 ? 2.615 41.062 7.902 1 89.38 246 GLN B CA 1
ATOM 4444 C C . GLN B 1 246 ? 4.082 41.281 7.539 1 89.38 246 GLN B C 1
ATOM 4446 O O . GLN B 1 246 ? 4.406 42.125 6.703 1 89.38 246 GLN B O 1
ATOM 4451 N N . LYS B 1 247 ? 4.848 40.469 8.109 1 84.94 247 LYS B N 1
ATOM 4452 C CA . LYS B 1 247 ? 6.262 40.562 7.762 1 84.94 247 LYS B CA 1
ATOM 4453 C C . LYS B 1 247 ? 6.508 40.062 6.344 1 84.94 247 LYS B C 1
ATOM 4455 O O . LYS B 1 247 ? 5.719 39.281 5.805 1 84.94 247 LYS B O 1
ATOM 4460 N N . GLU B 1 248 ? 7.633 40.594 5.797 1 81.44 248 GLU B N 1
ATOM 4461 C CA . GLU B 1 248 ? 8.023 40.125 4.469 1 81.44 248 GLU B CA 1
ATOM 4462 C C . GLU B 1 248 ? 8.391 38.656 4.488 1 81.44 248 GLU B C 1
ATOM 4464 O O . GLU B 1 248 ? 7.957 37.875 3.623 1 81.44 248 GLU B O 1
ATOM 4469 N N . ARG B 1 249 ? 9.195 38.406 5.5 1 81.31 249 ARG B N 1
ATOM 4470 C CA . ARG B 1 249 ? 9.539 37 5.742 1 81.31 249 ARG B CA 1
ATOM 4471 C C . ARG B 1 249 ? 8.883 36.5 7.023 1 81.31 249 ARG B C 1
ATOM 4473 O O . ARG B 1 249 ? 9.266 36.906 8.125 1 81.31 249 ARG B O 1
ATOM 4480 N N . ILE B 1 250 ? 7.93 35.594 6.852 1 80 250 ILE B N 1
ATOM 4481 C CA . ILE B 1 250 ? 7.23 35.031 7.996 1 80 250 ILE B CA 1
ATOM 4482 C C . ILE B 1 250 ? 8.156 34.062 8.75 1 80 250 ILE B C 1
ATOM 4484 O O . ILE B 1 250 ? 8.766 33.188 8.148 1 80 250 ILE B O 1
ATOM 4488 N N . ARG B 1 251 ? 8.367 34.344 9.945 1 77.5 251 ARG B N 1
ATOM 4489 C CA . ARG B 1 251 ? 9.117 33.438 10.805 1 77.5 251 ARG B CA 1
ATOM 4490 C C . ARG B 1 251 ? 8.219 32.344 11.344 1 77.5 251 ARG B C 1
ATOM 4492 O O . ARG B 1 251 ? 7.578 32.5 12.383 1 77.5 251 ARG B O 1
ATOM 4499 N N . LYS B 1 252 ? 8.203 31.25 10.719 1 75.06 252 LYS B N 1
ATOM 4500 C CA . LYS B 1 252 ? 7.305 30.141 11.047 1 75.06 252 LYS B CA 1
ATOM 4501 C C . LYS B 1 252 ? 7.543 29.641 12.469 1 75.06 252 LYS B C 1
ATOM 4503 O O . LYS B 1 252 ? 6.59 29.328 13.188 1 75.06 252 LYS B O 1
ATOM 4508 N N . ALA B 1 253 ? 8.75 29.75 12.867 1 68.88 253 ALA B N 1
ATOM 4509 C CA . ALA B 1 253 ? 9.133 29.297 14.203 1 68.88 253 ALA B CA 1
ATOM 4510 C C . ALA B 1 253 ? 8.508 30.172 15.281 1 68.88 253 ALA B C 1
ATOM 4512 O O . ALA B 1 253 ? 8.32 29.734 16.422 1 68.88 253 ALA B O 1
ATOM 4513 N N . VAL B 1 254 ? 8.211 31.344 14.906 1 75.38 254 VAL B N 1
ATOM 4514 C CA . VAL B 1 254 ? 7.602 32.281 15.836 1 75.38 254 VAL B CA 1
ATOM 4515 C C . VAL B 1 254 ? 6.078 32.219 15.727 1 75.38 254 VAL B C 1
ATOM 4517 O O . VAL B 1 254 ? 5.375 32.188 16.734 1 75.38 254 VAL B O 1
ATOM 4520 N N . LEU B 1 255 ? 5.609 32.094 14.539 1 84.12 255 LEU B N 1
ATOM 4521 C CA . LEU B 1 255 ? 4.18 32.156 14.258 1 84.12 255 LEU B CA 1
ATOM 4522 C C . LEU B 1 255 ? 3.469 30.906 14.742 1 84.12 255 LEU B C 1
ATOM 4524 O O . LEU B 1 255 ? 2.459 31 15.445 1 84.12 255 LEU B O 1
ATOM 4528 N N . LEU B 1 256 ? 4.004 29.812 14.469 1 76.25 256 LEU B N 1
ATOM 4529 C CA . LEU B 1 256 ? 3.277 28.562 14.617 1 76.25 256 LEU B CA 1
ATOM 4530 C C . LEU B 1 256 ? 3.053 28.234 16.094 1 76.25 256 LEU B C 1
ATOM 4532 O O . LEU B 1 256 ? 1.967 27.781 16.469 1 76.25 256 LEU B O 1
ATOM 4536 N N . PRO B 1 257 ? 3.971 28.594 16.984 1 73.06 257 PRO B N 1
ATOM 4537 C CA . PRO B 1 257 ? 3.723 28.328 18.406 1 73.06 257 PRO B CA 1
ATOM 4538 C C . PRO B 1 257 ? 2.615 29.203 18.984 1 73.06 257 PRO B C 1
ATOM 4540 O O . PRO B 1 257 ? 2.053 28.875 20.031 1 73.06 257 PRO B O 1
ATOM 4543 N N . LEU B 1 258 ? 2.24 30.234 18.344 1 83.5 258 LEU B N 1
ATOM 4544 C CA . LEU B 1 258 ? 1.228 31.172 18.828 1 83.5 258 LEU B CA 1
ATOM 4545 C C . LEU B 1 258 ? -0.175 30.656 18.531 1 83.5 258 LEU B C 1
ATOM 4547 O O . LEU B 1 258 ? -1.15 31.109 19.141 1 83.5 258 LEU B O 1
ATOM 4551 N N . LEU B 1 259 ? -0.185 29.625 17.672 1 83.88 259 LEU B N 1
ATOM 4552 C CA . LEU B 1 259 ? -1.491 29.234 17.141 1 83.88 259 LEU B CA 1
ATOM 4553 C C . LEU B 1 259 ? -2.266 28.406 18.172 1 83.88 259 LEU B C 1
ATOM 4555 O O . LEU B 1 259 ? -3.453 28.641 18.391 1 83.88 259 LEU B O 1
ATOM 4559 N N . LYS B 1 260 ? -1.628 27.562 18.812 1 78.94 260 LYS B N 1
ATOM 4560 C CA . LYS B 1 260 ? -2.312 26.703 19.781 1 78.94 260 LYS B CA 1
ATOM 4561 C C . LYS B 1 260 ? -2.809 27.5 20.984 1 78.94 260 LYS B C 1
ATOM 4563 O O . LYS B 1 260 ? -3.967 27.375 21.375 1 78.94 260 LYS B O 1
ATOM 4568 N N . PRO B 1 261 ? -1.929 28.344 21.594 1 81 261 PRO B N 1
ATOM 4569 C CA . PRO B 1 261 ? -2.432 29.188 22.688 1 81 261 PRO B CA 1
ATOM 4570 C C . PRO B 1 261 ? -3.602 30.062 22.25 1 81 261 PRO B C 1
ATOM 4572 O O . PRO B 1 261 ? -4.539 30.266 23.031 1 81 261 PRO B O 1
ATOM 4575 N N . PHE B 1 262 ? -3.562 30.562 21.094 1 88.25 262 PHE B N 1
ATOM 4576 C CA . PHE B 1 262 ? -4.656 31.406 20.594 1 88.25 262 PHE B CA 1
ATOM 4577 C C . PHE B 1 262 ? -5.93 30.578 20.453 1 88.25 262 PHE B C 1
ATOM 4579 O O . PHE B 1 262 ? -7.012 31.031 20.844 1 88.25 262 PHE B O 1
ATOM 4586 N N . GLN B 1 263 ? -5.77 29.406 19.922 1 83.69 263 GLN B N 1
ATOM 4587 C CA . GLN B 1 263 ? -6.895 28.5 19.781 1 83.69 263 GLN B CA 1
ATOM 4588 C C . GLN B 1 263 ? -7.504 28.172 21.141 1 83.69 263 GLN B C 1
ATOM 4590 O O . GLN B 1 263 ? -8.727 28.203 21.297 1 83.69 263 GLN B O 1
ATOM 4595 N N . ALA B 1 264 ? -6.637 27.906 22.062 1 79.81 264 ALA B N 1
ATOM 4596 C CA . ALA B 1 264 ? -7.07 27.531 23.422 1 79.81 264 ALA B CA 1
ATOM 4597 C C . ALA B 1 264 ? -7.805 28.688 24.094 1 79.81 264 ALA B C 1
ATOM 4599 O O . ALA B 1 264 ? -8.75 28.469 24.844 1 79.81 264 ALA B O 1
ATOM 4600 N N . SER B 1 265 ? -7.391 29.844 23.812 1 84.31 265 SER B N 1
ATOM 4601 C CA . SER B 1 265 ? -7.98 31.031 24.438 1 84.31 265 SER B CA 1
ATOM 4602 C C . SER B 1 265 ? -9.422 31.219 23.984 1 84.31 265 SER B C 1
ATOM 4604 O O . SER B 1 265 ? -10.203 31.891 24.672 1 84.31 265 SER B O 1
ATOM 4606 N N . ALA B 1 266 ? -9.75 30.656 22.891 1 81.06 266 ALA B N 1
ATOM 4607 C CA . ALA B 1 266 ? -11.094 30.844 22.344 1 81.06 266 ALA B CA 1
ATOM 4608 C C . ALA B 1 266 ? -11.984 29.641 22.656 1 81.06 266 ALA B C 1
ATOM 4610 O O . ALA B 1 266 ? -13.148 29.609 22.266 1 81.06 266 ALA B O 1
ATOM 4611 N N . GLN B 1 267 ? -11.445 28.719 23.375 1 79.62 267 GLN B N 1
ATOM 4612 C CA . GLN B 1 267 ? -12.18 27.5 23.672 1 79.62 267 GLN B CA 1
ATOM 4613 C C . GLN B 1 267 ? -13.43 27.797 24.484 1 79.62 267 GLN B C 1
ATOM 4615 O O . GLN B 1 267 ? -13.391 28.578 25.438 1 79.62 267 GLN B O 1
ATOM 4620 N N . ASP B 1 268 ? -14.531 27.203 24.094 1 74 268 ASP B N 1
ATOM 4621 C CA . ASP B 1 268 ? -15.82 27.297 24.766 1 74 268 ASP B CA 1
ATOM 4622 C C . ASP B 1 268 ? -16.359 28.734 24.719 1 74 268 ASP B C 1
ATOM 4624 O O . ASP B 1 268 ? -17.047 29.188 25.641 1 74 268 ASP B O 1
ATOM 4628 N N . THR B 1 269 ? -15.789 29.531 23.812 1 79.38 269 THR B N 1
ATOM 4629 C CA . THR B 1 269 ? -16.328 30.859 23.562 1 79.38 269 THR B CA 1
ATOM 4630 C C . THR B 1 269 ? -17.078 30.891 22.234 1 79.38 269 THR B C 1
ATOM 4632 O O . THR B 1 269 ? -17.062 29.922 21.484 1 79.38 269 THR B O 1
ATOM 4635 N N . THR B 1 270 ? -17.797 31.938 21.984 1 78.81 270 THR B N 1
ATOM 4636 C CA . THR B 1 270 ? -18.562 32.094 20.766 1 78.81 270 THR B CA 1
ATOM 4637 C C . THR B 1 270 ? -17.656 32.219 19.562 1 78.81 270 THR B C 1
ATOM 4639 O O . THR B 1 270 ? -18.078 32.031 18.422 1 78.81 270 THR B O 1
ATOM 4642 N N . MET B 1 271 ? -16.359 32.5 19.797 1 79.56 271 MET B N 1
ATOM 4643 C CA . MET B 1 271 ? -15.422 32.75 18.703 1 79.56 271 MET B CA 1
ATOM 4644 C C . MET B 1 271 ? -14.602 31.484 18.391 1 79.56 271 MET B C 1
ATOM 4646 O O . MET B 1 271 ? -13.703 31.516 17.562 1 79.56 271 MET B O 1
ATOM 4650 N N . GLU B 1 272 ? -14.914 30.422 19.016 1 79.06 272 GLU B N 1
ATOM 4651 C CA . GLU B 1 272 ? -14.102 29.219 18.906 1 79.06 272 GLU B CA 1
ATOM 4652 C C . GLU B 1 272 ? -13.969 28.781 17.453 1 79.06 272 GLU B C 1
ATOM 4654 O O . GLU B 1 272 ? -12.859 28.531 16.984 1 79.06 272 GLU B O 1
ATOM 4659 N N . ASP B 1 273 ? -15.047 28.844 16.75 1 72.81 273 ASP B N 1
ATOM 4660 C CA . ASP B 1 273 ? -15.039 28.375 15.367 1 72.81 273 ASP B CA 1
ATOM 4661 C C . ASP B 1 273 ? -14.266 29.344 14.469 1 72.81 273 ASP B C 1
ATOM 4663 O O . ASP B 1 273 ? -13.516 28.922 13.594 1 72.81 273 ASP B O 1
ATOM 4667 N N . THR B 1 274 ? -14.5 30.625 14.742 1 77.69 274 THR B N 1
ATOM 4668 C CA . THR B 1 274 ? -13.844 31.656 13.945 1 77.69 274 THR B CA 1
ATOM 4669 C C . THR B 1 274 ? -12.328 31.625 14.148 1 77.69 274 THR B C 1
ATOM 4671 O O . THR B 1 274 ? -11.57 31.719 13.18 1 77.69 274 THR B O 1
ATOM 4674 N N . VAL B 1 275 ? -11.938 31.375 15.328 1 83.5 275 VAL B N 1
ATOM 4675 C CA . VAL B 1 275 ? -10.523 31.297 15.648 1 83.5 275 VAL B CA 1
ATOM 4676 C C . VAL B 1 275 ? -9.914 30.047 15.016 1 83.5 275 VAL B C 1
ATOM 4678 O O . VAL B 1 275 ? -8.82 30.094 14.453 1 83.5 275 VAL B O 1
ATOM 4681 N N . GLN B 1 276 ? -10.656 29 15.07 1 77.06 276 GLN B N 1
ATOM 4682 C CA . GLN B 1 276 ? -10.18 27.766 14.461 1 77.06 276 GLN B CA 1
ATOM 4683 C C . GLN B 1 276 ? -9.977 27.938 12.953 1 77.06 276 GLN B C 1
ATOM 4685 O O . GLN B 1 276 ? -8.961 27.5 12.406 1 77.06 276 GLN B O 1
ATOM 4690 N N . THR B 1 277 ? -10.883 28.516 12.289 1 73.12 277 THR B N 1
ATOM 4691 C CA . THR B 1 277 ? -10.781 28.766 10.859 1 73.12 277 THR B CA 1
ATOM 4692 C C . THR B 1 277 ? -9.562 29.625 10.547 1 73.12 277 THR B C 1
ATOM 4694 O O . THR B 1 277 ? -8.812 29.328 9.609 1 73.12 277 THR B O 1
ATOM 4697 N N . PHE B 1 278 ? -9.375 30.75 11.367 1 84.56 278 PHE B N 1
ATOM 4698 C CA . PHE B 1 278 ? -8.242 31.641 11.219 1 84.56 278 PHE B CA 1
ATOM 4699 C C . PHE B 1 278 ? -6.926 30.875 11.336 1 84.56 278 PHE B C 1
ATOM 4701 O O . PHE B 1 278 ? -6.043 31.016 10.484 1 84.56 278 PHE B O 1
ATOM 4708 N N . ILE B 1 279 ? -6.918 29.984 12.312 1 80.75 279 ILE B N 1
ATOM 4709 C CA . ILE B 1 279 ? -5.711 29.203 12.57 1 80.75 279 ILE B CA 1
ATOM 4710 C C . ILE B 1 279 ? -5.461 28.25 11.414 1 80.75 279 ILE B C 1
ATOM 4712 O O . ILE B 1 279 ? -4.328 28.094 10.953 1 80.75 279 ILE B O 1
ATOM 4716 N N . ASN B 1 280 ? -6.457 27.672 10.891 1 72.5 280 ASN B N 1
ATOM 4717 C CA . ASN B 1 280 ? -6.34 26.766 9.75 1 72.5 280 ASN B CA 1
ATOM 4718 C C . ASN B 1 280 ? -5.832 27.5 8.508 1 72.5 280 ASN B C 1
ATOM 4720 O O . ASN B 1 280 ? -4.98 26.984 7.781 1 72.5 280 ASN B O 1
ATOM 4724 N N . MET B 1 281 ? -6.371 28.672 8.32 1 75.38 281 MET B N 1
ATOM 4725 C CA . MET B 1 281 ? -5.953 29.469 7.176 1 75.38 281 MET B CA 1
ATOM 4726 C C . MET B 1 281 ? -4.469 29.812 7.254 1 75.38 281 MET B C 1
ATOM 4728 O O . MET B 1 281 ? -3.752 29.719 6.258 1 75.38 281 MET B O 1
ATOM 4732 N N . ILE B 1 282 ? -4.086 30.219 8.453 1 81.88 282 ILE B N 1
ATOM 4733 C CA . ILE B 1 282 ? -2.684 30.547 8.664 1 81.88 282 ILE B CA 1
ATOM 4734 C C . ILE B 1 282 ? -1.813 29.328 8.359 1 81.88 282 ILE B C 1
ATOM 4736 O O . ILE B 1 282 ? -0.799 29.438 7.672 1 81.88 282 ILE B O 1
ATOM 4740 N N . TRP B 1 283 ? -2.275 28.281 8.82 1 71.19 283 TRP B N 1
ATOM 4741 C CA . TRP B 1 283 ? -1.532 27.031 8.641 1 71.19 283 TRP B CA 1
ATOM 4742 C C . TRP B 1 283 ? -1.402 26.688 7.164 1 71.19 283 TRP B C 1
ATOM 4744 O O . TRP B 1 283 ? -0.31 26.359 6.691 1 71.19 283 TRP B O 1
ATOM 4754 N N . TYR B 1 284 ? -2.428 26.75 6.484 1 66.94 284 TYR B N 1
ATOM 4755 C CA . TYR B 1 284 ? -2.416 26.438 5.059 1 66.94 284 TYR B CA 1
ATOM 4756 C C . TYR B 1 284 ? -1.556 27.438 4.293 1 66.94 284 TYR B C 1
ATOM 4758 O O . TYR B 1 284 ? -0.811 27.062 3.387 1 66.94 284 TYR B O 1
ATOM 4766 N N . TYR B 1 285 ? -1.721 28.688 4.699 1 72.62 285 TYR B N 1
ATOM 4767 C CA . TYR B 1 285 ? -0.948 29.75 4.055 1 72.62 285 TYR B CA 1
ATOM 4768 C C . TYR B 1 285 ? 0.547 29.531 4.246 1 72.62 285 TYR B C 1
ATOM 4770 O O . TYR B 1 285 ? 1.319 29.594 3.287 1 72.62 285 TYR B O 1
ATOM 4778 N N . VAL B 1 286 ? 0.851 29.172 5.422 1 71.44 286 VAL B N 1
ATOM 4779 C CA . VAL B 1 286 ? 2.266 29.078 5.766 1 71.44 286 VAL B CA 1
ATOM 4780 C C . VAL B 1 286 ? 2.857 27.797 5.16 1 71.44 286 VAL B C 1
ATOM 4782 O O . VAL B 1 286 ? 4.047 27.75 4.84 1 71.44 286 VAL B O 1
ATOM 4785 N N . HIS B 1 287 ? 2.076 26.828 4.918 1 58.38 287 HIS B N 1
ATOM 4786 C CA . HIS B 1 287 ? 2.611 25.578 4.422 1 58.38 287 HIS B CA 1
ATOM 4787 C C . HIS B 1 287 ? 2.32 25.391 2.934 1 58.38 287 HIS B C 1
ATOM 4789 O O . HIS B 1 287 ? 2.625 24.359 2.354 1 58.38 287 HIS B O 1
ATOM 4795 N N . SER B 1 288 ? 1.483 26.312 2.416 1 54.22 288 SER B N 1
ATOM 4796 C CA . SER B 1 288 ? 1.227 26.281 0.98 1 54.22 288 SER B CA 1
ATOM 4797 C C . SER B 1 288 ? 2.469 26.688 0.19 1 54.22 288 SER B C 1
ATOM 4799 O O . SER B 1 288 ? 2.521 26.5 -1.027 1 54.22 288 SER B O 1
ATOM 4801 N N . TYR B 1 289 ? 3.457 27.266 0.808 1 45.62 289 TYR B N 1
ATOM 4802 C CA 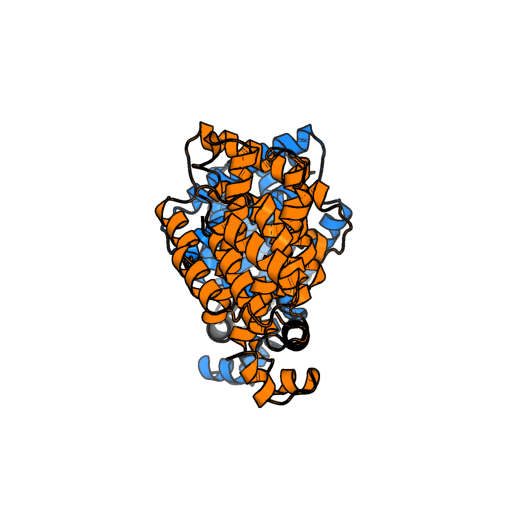. TYR B 1 289 ? 4.684 27.641 0.113 1 45.62 289 TYR B CA 1
ATOM 4803 C C . TYR B 1 289 ? 5.887 26.922 0.713 1 45.62 289 TYR B C 1
ATOM 4805 O O . TYR B 1 289 ? 5.93 26.672 1.919 1 45.62 289 TYR B O 1
#

Organism: NCBI:txid1246626

Foldseek 3Di:
DFPLLVLLLLQLLVVCVVPNLVPDDLVNSCVSSVHDSVVVCVSAVDSLRSVLVVLLVLVLVLVLVLLVLCVPHDLQDVLSLLVSVVSSVVSCVVSVPVVNLVCQCPDPPVSNVLSSLLSVLLVLVVNLVSCCSNVHVLLNVPSSVLSVVLVVVLVVVVVVCVVVVHDDDSSVVSVVSVVVSVVVSVVCSVVVDDPDDPVRSCVSSVSNVLPQLELVNLVVLLVVDPLVPADPVLNVLSVQLVVQSPDPDRPCSRNSVSLVVNLVSCHPHPCNVSSVVSSSSVVSNVSSD/DFPLLVLLLLQLLVVCVVPNLVPDDLVNSCVSSVHDSVVVCVSAVDSLRSVLVVLLVLVLVLVLVLLVLCPPHDLQDPLSLLVSVVSSVVSCVVSVPPVNLVCQCPDPPVSNVLSSLLSVLLVLVVNLVSCCSNVHVLLNVPSSVLSVVLVVVLVVVVVVCVVVVHDDDSSVVSVVSVVVSVVVSVVCSVVVDDPDDPVRNCVSSVSNVLPQLELVNLVVLLVPDPLVPADPVLNVLSVQLVVQSPDPDRDCSRNLVSLVVNLVSCHPHPCNVSSVVSSSSVVSNVSSD

Secondary structure (DSSP, 8-state):
--HHHHHHHHHHHHHHHHH-STT--HHHHHHHHT--HHHHHHH-SSHHHHHHHHHHHHHHHHHHHHHHHHTTS-TT-HHHHHHHHHHHHHHHHHTTHHHHHHHHHTSS-HHHHHHHHHHHHHHHHHHHHHHHHHH-GGGHHHHHHHHHHHHHHHHHHHHHHHHHT----HHHHHHHHHHHHHHHHHHHHHH---SS-HHHHHHHHTTS------HHHHHHHHTTS-GGG--HHHHHHHHHHHHHHTSSS--HHHHHHHHHHHHHHTTTSTTHHHHHHHHHHHHHHHH--/--HHHHHHHHHHHHHHHHH-STT--HHHHHHHHT--HHHHHHH-SSHHHHHHHHHHHHHHHHHHHHHHHHTTS-TT-HHHHHHHHHHHHHHHHHTTHHHHHHHHHTSS-HHHHHHHHHHHHHHHHHHHHHHHHHH-GGGHHHHHHHHHHHHHHHHHHHHHHHHHT----HHHHHHHHHHHHHHHHHHHHHH---SS-HHHHHHHHTTS------HHHHHHHHTTS-GGG--HHHHHHHHHHHHHHTSSS--HHHHHHHHHHHHHHTTTSTTHHHHHHHHHHHHHHHH--

Sequence (578 aa):
MNERKKHVAETALKLFQEKGIQHTSIQDIVKAASISKGTFYNYFSSKNDCVAEILEDLRYEASQRRIAAQIGKARNDRTIFIEQIAIFIKLQEEKHLYRLFEAILHSNEADLKKLVLKHRVHDMEWLTQRLIEVRGESVRPYAFEGVVLFTGMMQHTLFVHRYTNSSYHLETVIDILLSYLEDILKKMERDQHLLLNDGAIQQFRSQVEHRTITKKDVLSYAESFDVAHFYEEQKDLFDAILEELQKERIRKAVLLPLLKPFQASAQDTTMEDTVQTFINMIWYYVHSYMNERKKHVAETALKLFQEKGIQHTSIQDIVKAASISKGTFYNYFSSKNDCVAEILEDLRYEASQRRIAAQIGKARNDRTIFIEQIAIFIKLQEEKHLYRLFEAILHSNEADLKKLVLKHRVHDMEWLTQRLIEVRGESVRPYAFEGVVLFTGMMQHTLFVHRYTNSSYHLETVIDILLSYLEDILKKMERDQHLLLNDGAIQQFRSQVEHRTITKKDVLSYAESFDVAHFYEEQKDLFDAILEELQKERIRKAVLLPLLKPFQASAQDTTMEDTVQTFINMIWYYVHSY

Nearest PDB structures (foldseek):
  5gp9-assembly1_A  TM=7.034E-01  e=1.292E-03  Halalkalibacterium halodurans C-125
  6ho0-assembly1_A-2  TM=6.409E-01  e=7.100E-03  Mycobacterium tuberculosis H37Rv
  3knw-assembly1_A  TM=6.414E-01  e=1.812E-02  Acinetobacter baylyi ADP1
  6ho6-assembly1_A  TM=6.288E-01  e=3.433E-02  Mycobacterium tuberculosis CDC1551
  8ke8-assembly1_A  TM=5.861E-01  e=1.039E-01  Pseudomonas aeruginosa PAO1

Radius of gyration: 27.95 Å; Cα contacts (8 Å, |Δi|>4): 568; chains: 2; bounding box: 58×92×53 Å

pLDDT: mean 85.77, std 9.59, range [45.62, 98.5]

InterPro domains:
  IPR001647 DNA-binding HTH domain, TetR-type [PF00440] (10-54)
  IPR001647 DNA-binding HTH domain, TetR-type [PR00455] (8-21)
  IPR001647 DNA-binding HTH domain, TetR-type [PR00455] (29-52)
  IPR001647 DNA-binding HTH domain, TetR-type [PS50977] (2-62)
  IPR009057 Homedomain-like superfamily [SSF46689] (3-59)
  IPR023772 DNA-binding HTH domain, TetR-type, conserved site [PS01081] (20-51)
  IPR050624 Nucleoid occlusion factor SlmA/HTH-type transcriptional regulator [PTHR43479] (1-185)